Protein AF-A0A7V2U9A8-F1 (afdb_monomer_lite)

Foldseek 3Di:
DDDDDDDDDDDDDDDDDDDDDDDDDDDDDDDDDDDDDDDDDDDDDDDDDDDDDDDDDDDDDDDDDDDDDPDDDDDDDPDDFLQQDWAAFLVRDIDRSLVQQQFAWEKEWEAALPDPLRLLSQLLLQVCVVCCLLHRYQGEYEHFADWDADPVQFTDHDQDDDCVVVSVSVVVSCVVSVHDHTYGYPSRCPNLCSQCVVVRVVDRDGSGWMFIGHRPDGDDHGDIQDLVVCPPPPRSSVSSNVVNCCSVCNPPPCVVDPPWFLWAFAQFDWFAFPVRDIDTLVVQAQEWEKEWEDELPDPQQLVLVVLVVVQCVCFNVVNDVDGHGYAYEYEYQYDDDVVRVVSCVVSVPPHGYGYCVVCPNVVRRVPPDDDGWMFIAANRRIGNDTQDDDDPPSSVLVVQLNCVSSVHDHDQQADPDAAGFQSSVCSPLVLLSLLVCLALQVQLLLLCVVVVNNVPQVSQCQFWFNPPDPNADDHCVNCVRGGGRHPCLFQNGPNDCVNPVDDGDPGDVVSVCSQCPCFQPVLDDCVVCVVSNPSPCSVVSSPDTSVRSVVSSCCSNVLPPPPQADQPFAADFQVLVCQFFVQLSVLQCPDVQLCLQVCLVPDDQQPVPDDPVRHPDNLVVDLVNCQQFWAQECGHLENNVDPDDDDDSDSSTGGRHPCLQWNGCRQCSVPVPPRPSTRDPPSHDCSNRRVSSVCSQCDCVRPVPDDPVVVVVSSDTDTDRTDDD

Structure (mmCIF, N/CA/C/O backbone):
data_AF-A0A7V2U9A8-F1
#
_entry.id   AF-A0A7V2U9A8-F1
#
loop_
_atom_site.group_PDB
_atom_site.id
_atom_site.type_symbol
_atom_site.label_atom_id
_atom_site.label_alt_id
_atom_site.label_comp_id
_atom_site.label_asym_id
_atom_site.label_entity_id
_atom_site.label_seq_id
_atom_site.pdbx_PDB_ins_code
_atom_site.Cartn_x
_atom_site.Cartn_y
_atom_site.Cartn_z
_atom_site.occupancy
_atom_site.B_iso_or_equiv
_atom_site.auth_seq_id
_atom_site.auth_comp_id
_atom_site.auth_asym_id
_atom_site.auth_atom_id
_atom_site.pdbx_PDB_model_num
ATOM 1 N N . MET A 1 1 ? -27.361 50.784 39.275 1.00 30.83 1 MET A N 1
ATOM 2 C CA . MET A 1 1 ? -26.908 51.867 38.375 1.00 30.83 1 MET A CA 1
ATOM 3 C C . MET A 1 1 ? -26.082 51.227 37.264 1.00 30.83 1 MET A C 1
ATOM 5 O O . MET A 1 1 ? -25.219 50.441 37.615 1.00 30.83 1 MET A O 1
ATOM 9 N N . SER A 1 2 ? -26.316 51.438 35.965 1.00 30.62 2 SER A N 1
ATOM 10 C CA . SER A 1 2 ? -27.433 52.135 35.296 1.00 30.62 2 SER A CA 1
ATOM 11 C C . SER A 1 2 ? -27.554 51.707 33.820 1.00 30.62 2 SER A C 1
ATOM 13 O O . SER A 1 2 ? -26.528 51.529 33.182 1.00 30.62 2 SER A O 1
ATOM 15 N N . ALA A 1 3 ? -28.794 51.696 33.298 1.00 33.56 3 ALA A N 1
ATOM 16 C CA . ALA A 1 3 ? -29.184 51.864 31.878 1.00 33.56 3 ALA A CA 1
ATOM 17 C C . ALA A 1 3 ? -28.788 50.794 30.823 1.00 33.56 3 ALA A C 1
ATOM 19 O O . ALA A 1 3 ? -27.709 50.227 30.887 1.00 33.56 3 ALA A O 1
ATOM 20 N N . LEU A 1 4 ? -29.596 50.488 29.789 1.00 31.33 4 LEU A N 1
ATOM 21 C CA . LEU A 1 4 ? -31.032 50.726 29.475 1.00 31.33 4 LEU A CA 1
ATOM 22 C C . LEU A 1 4 ? -31.478 49.582 28.499 1.00 31.33 4 LEU A C 1
ATOM 24 O O . LEU A 1 4 ? -30.650 49.105 27.734 1.00 31.33 4 LEU A O 1
ATOM 28 N N . ARG A 1 5 ? -32.656 48.938 28.635 1.00 37.31 5 ARG A N 1
ATOM 29 C CA . ARG A 1 5 ? -33.920 49.109 27.844 1.00 37.31 5 ARG A CA 1
ATOM 30 C C . ARG A 1 5 ? -33.775 49.230 26.302 1.00 37.31 5 ARG A C 1
ATOM 32 O O . ARG A 1 5 ? -32.920 49.982 25.864 1.00 37.31 5 ARG A O 1
ATOM 39 N N . LEU A 1 6 ? -34.642 48.663 25.440 1.00 31.56 6 LEU A N 1
ATOM 40 C CA . LEU A 1 6 ? -35.794 47.735 25.592 1.00 31.56 6 LEU A CA 1
ATOM 41 C C . LEU A 1 6 ? -36.208 47.109 24.221 1.00 31.56 6 LEU A C 1
ATOM 43 O O . LEU A 1 6 ? -35.828 47.615 23.172 1.00 31.56 6 LEU A O 1
ATOM 47 N N . LEU A 1 7 ? -37.025 46.045 24.264 1.00 31.70 7 LEU A N 1
ATOM 48 C CA . LEU A 1 7 ? -37.856 45.454 23.178 1.00 31.70 7 LEU A CA 1
ATOM 49 C C . LEU A 1 7 ? -39.190 46.253 22.995 1.00 31.70 7 LEU A C 1
ATOM 51 O O . LEU A 1 7 ? -39.361 47.201 23.767 1.00 31.70 7 LEU A O 1
ATOM 55 N N . PRO A 1 8 ? -40.179 45.908 22.113 1.00 57.50 8 PRO A N 1
ATOM 56 C CA . PRO A 1 8 ? -40.396 44.719 21.248 1.00 57.50 8 PRO A CA 1
ATOM 57 C C . PRO A 1 8 ? -40.664 45.128 19.748 1.00 57.50 8 PRO A C 1
ATOM 59 O O . PRO A 1 8 ? -39.944 46.009 19.303 1.00 57.50 8 PRO A O 1
ATOM 62 N N . HIS A 1 9 ? -41.558 44.613 18.863 1.00 32.34 9 HIS A N 1
ATOM 63 C CA . HIS A 1 9 ? -42.641 43.591 18.865 1.00 32.34 9 HIS A CA 1
ATOM 64 C C . HIS A 1 9 ? -43.141 43.230 17.424 1.00 32.34 9 HIS A C 1
ATOM 66 O O . HIS A 1 9 ? -43.008 44.067 16.545 1.00 32.34 9 HIS A O 1
ATOM 72 N N . VAL A 1 10 ? -43.799 42.056 17.253 1.00 29.88 10 VAL A N 1
ATOM 73 C CA . VAL A 1 10 ? -45.021 41.743 16.424 1.00 29.88 10 VAL A CA 1
ATOM 74 C C . VAL A 1 10 ? -45.092 42.049 14.894 1.00 29.88 10 VAL A C 1
ATOM 76 O O . VAL A 1 10 ? -44.637 43.092 14.457 1.00 29.88 10 VAL A O 1
ATOM 79 N N . LEU A 1 11 ? -45.780 41.280 14.014 1.00 29.36 11 LEU A N 1
ATOM 80 C CA . LEU A 1 11 ? -46.124 39.833 13.923 1.00 29.36 11 LEU A CA 1
ATOM 81 C C . LEU A 1 11 ? -46.803 39.494 12.551 1.00 29.36 11 LEU A C 1
ATOM 83 O O . LEU A 1 11 ? -47.649 40.253 12.100 1.00 29.36 11 LEU A O 1
ATOM 87 N N . LEU A 1 12 ? -46.554 38.280 12.027 1.00 29.03 12 LEU A N 1
ATOM 88 C CA . LEU A 1 12 ? -47.441 37.409 11.203 1.00 29.03 12 LEU A CA 1
ATOM 89 C C . LEU A 1 12 ? -47.826 37.697 9.719 1.00 29.03 12 LEU A C 1
ATOM 91 O O . LEU A 1 12 ? -48.112 38.814 9.314 1.00 29.03 12 LEU A O 1
ATOM 95 N N . ALA A 1 13 ? -48.023 36.561 9.017 1.00 27.95 13 ALA A N 1
ATOM 96 C CA . ALA A 1 13 ? -48.903 36.277 7.861 1.00 27.95 13 ALA A CA 1
ATOM 97 C C . ALA A 1 13 ? -48.526 36.779 6.441 1.00 27.95 13 ALA A C 1
ATOM 99 O O . ALA A 1 13 ? -47.873 37.801 6.294 1.00 27.95 13 ALA A O 1
ATOM 100 N N . ALA A 1 14 ? -48.959 36.138 5.336 1.00 30.77 14 ALA A N 1
ATOM 101 C CA . ALA A 1 14 ? -49.272 34.718 5.035 1.00 30.77 14 ALA A CA 1
ATOM 102 C C . ALA A 1 14 ? -49.543 34.545 3.510 1.00 30.77 14 ALA A C 1
ATOM 104 O O . ALA A 1 14 ? -49.864 35.527 2.850 1.00 30.77 14 ALA A O 1
ATOM 105 N N . LEU A 1 15 ? -49.551 33.289 3.016 1.00 28.83 15 LEU A N 1
ATOM 106 C CA . LEU A 1 15 ? -50.045 32.835 1.687 1.00 28.83 15 LEU A CA 1
ATOM 107 C C . LEU A 1 15 ? -49.222 33.276 0.441 1.00 28.83 15 LEU A C 1
ATOM 109 O O . LEU A 1 15 ? -48.509 34.267 0.494 1.00 28.83 15 LEU A O 1
ATOM 113 N N . MET A 1 16 ? -49.355 32.670 -0.753 1.00 29.12 16 MET A N 1
ATOM 114 C CA . MET A 1 16 ? -49.329 31.254 -1.216 1.00 29.12 16 MET A CA 1
ATOM 115 C C . MET A 1 16 ? -49.704 31.197 -2.725 1.00 29.12 16 MET A C 1
ATOM 117 O O . MET A 1 16 ? -50.380 32.101 -3.202 1.00 29.12 16 MET A O 1
ATOM 121 N N . LEU A 1 17 ? -49.380 30.083 -3.412 1.00 30.73 17 LEU A N 1
ATOM 122 C CA . LEU A 1 17 ? -49.819 29.679 -4.779 1.00 30.73 17 LEU A CA 1
ATOM 123 C C . LEU A 1 17 ? -49.237 30.452 -5.995 1.00 30.73 17 LEU A C 1
ATOM 125 O O . LEU A 1 17 ? -49.029 31.656 -5.942 1.00 30.73 17 LEU A O 1
ATOM 129 N N . GLY A 1 18 ? -49.046 29.745 -7.128 1.00 27.20 18 GLY A N 1
ATOM 130 C CA . GLY A 1 18 ? -48.826 30.358 -8.459 1.00 27.20 18 GLY A CA 1
ATOM 131 C C . GLY A 1 18 ? -47.750 29.726 -9.368 1.00 27.20 18 GLY A C 1
ATOM 132 O O . GLY A 1 18 ? -46.676 30.290 -9.533 1.00 27.20 18 GLY A O 1
ATOM 133 N N . CYS A 1 19 ? -48.043 28.586 -10.005 1.00 25.83 19 CYS A N 1
ATOM 134 C CA . CYS A 1 19 ? -47.324 28.079 -11.202 1.00 25.83 19 CYS A CA 1
ATOM 135 C C . CYS A 1 19 ? -48.020 28.599 -12.499 1.00 25.83 19 CYS A C 1
ATOM 137 O O . CYS A 1 19 ? -49.084 29.202 -12.336 1.00 25.83 19 CYS A O 1
ATOM 139 N N . PRO A 1 20 ? -47.541 28.370 -13.757 1.00 47.22 20 PRO A N 1
ATOM 140 C CA . PRO A 1 20 ? -46.611 27.325 -14.228 1.00 47.22 20 PRO A CA 1
ATOM 141 C C . PRO A 1 20 ? -45.523 27.767 -15.256 1.00 47.22 20 PRO A C 1
ATOM 143 O O . PRO A 1 20 ? -45.295 28.946 -15.505 1.00 47.22 20 PRO A O 1
ATOM 146 N N . ALA A 1 21 ? -44.835 26.775 -15.841 1.00 31.56 21 ALA A N 1
ATOM 147 C CA . ALA A 1 21 ? -43.755 26.879 -16.837 1.00 31.56 21 ALA A CA 1
ATOM 148 C C . ALA A 1 21 ? -44.213 27.164 -18.293 1.00 31.56 21 ALA A C 1
ATOM 150 O O . ALA A 1 21 ? -45.397 27.054 -18.601 1.00 31.56 21 ALA A O 1
ATOM 151 N N . GLY A 1 22 ? -43.264 27.413 -19.220 1.00 29.28 22 GLY A N 1
ATOM 152 C CA . GLY A 1 22 ? -43.570 27.481 -20.663 1.00 29.28 22 GLY A CA 1
ATOM 153 C C . GLY A 1 22 ? -42.407 27.712 -21.653 1.00 29.28 22 GLY A C 1
ATOM 154 O O . GLY A 1 22 ? -42.192 28.840 -22.069 1.00 29.28 22 GLY A O 1
ATOM 155 N N . ALA A 1 23 ? -41.778 26.621 -22.118 1.00 29.89 23 ALA A N 1
ATOM 156 C CA . ALA A 1 23 ? -41.119 26.448 -23.436 1.00 29.89 23 ALA A CA 1
ATOM 157 C C . ALA A 1 23 ? -39.938 27.359 -23.897 1.00 29.89 23 ALA A C 1
ATOM 159 O O . ALA A 1 23 ? -39.586 28.376 -23.312 1.00 29.89 23 ALA A O 1
ATOM 160 N N . ALA A 1 24 ? -39.295 26.917 -24.986 1.00 30.02 24 ALA A N 1
ATOM 161 C CA . ALA A 1 24 ? -38.192 27.541 -25.738 1.00 30.02 24 ALA A CA 1
ATOM 162 C C . ALA A 1 24 ? -38.366 27.166 -27.242 1.00 30.02 24 ALA A C 1
ATOM 164 O O . ALA A 1 24 ? -39.427 26.652 -27.593 1.00 30.02 24 ALA A O 1
ATOM 165 N N . PRO A 1 25 ? -37.336 27.218 -28.112 1.00 52.75 25 PRO A N 1
ATOM 166 C CA . PRO A 1 25 ? -36.568 28.368 -28.612 1.00 52.75 25 PRO A CA 1
ATOM 167 C C . PRO A 1 25 ? -36.820 28.635 -30.124 1.00 52.75 25 PRO A C 1
ATOM 169 O O . PRO A 1 25 ? -37.349 27.780 -30.828 1.00 52.75 25 PRO A O 1
ATOM 172 N N . VAL A 1 26 ? -36.355 29.774 -30.666 1.00 32.28 26 VAL A N 1
ATOM 173 C CA . VAL A 1 26 ? -36.362 30.075 -32.124 1.00 32.28 26 VAL A CA 1
ATOM 174 C C . VAL A 1 26 ? -35.004 30.654 -32.577 1.00 32.28 26 VAL A C 1
ATOM 176 O O . VAL A 1 26 ? -34.223 31.142 -31.760 1.00 32.28 26 VAL A O 1
ATOM 179 N N . THR A 1 27 ? -34.676 30.527 -33.867 1.00 32.66 27 THR A N 1
ATOM 180 C CA . THR A 1 27 ? -33.316 30.623 -34.433 1.00 32.66 27 THR A CA 1
ATOM 181 C C . THR A 1 27 ? -32.977 31.923 -35.190 1.00 32.66 27 THR A C 1
ATOM 183 O O . THR A 1 27 ? -33.850 32.624 -35.689 1.00 32.66 27 THR A O 1
ATOM 186 N N . LYS A 1 28 ? -31.660 32.160 -35.351 1.00 36.78 28 LYS A N 1
ATOM 187 C CA . LYS A 1 28 ? -30.960 32.959 -36.399 1.00 36.78 28 LYS A CA 1
ATOM 188 C C . LYS A 1 28 ? -31.623 32.861 -37.802 1.00 36.78 28 LYS A C 1
ATOM 190 O O . LYS A 1 28 ? -32.208 31.805 -38.054 1.00 36.78 28 LYS A O 1
ATOM 195 N N . PRO A 1 29 ? -31.461 33.829 -38.754 1.00 39.94 29 PRO A N 1
ATOM 196 C CA . PRO A 1 29 ? -30.142 34.238 -39.293 1.00 39.94 29 PRO A CA 1
ATOM 197 C C . PRO A 1 29 ? -29.992 35.762 -39.674 1.00 39.94 29 PRO A C 1
ATOM 199 O O . PRO A 1 29 ? -30.220 36.549 -38.759 1.00 39.94 29 PRO A O 1
ATOM 202 N N . PRO A 1 30 ? -29.415 36.244 -40.816 1.00 44.53 30 PRO A N 1
ATOM 203 C CA . PRO A 1 30 ? -28.181 37.052 -40.719 1.00 44.53 30 PRO A CA 1
ATOM 204 C C . PRO A 1 30 ? -28.064 38.350 -41.573 1.00 44.53 30 PRO A C 1
ATOM 206 O O . PRO A 1 30 ? -28.646 38.473 -42.640 1.00 44.53 30 PRO A O 1
ATOM 209 N N . GLY A 1 31 ? -27.122 39.220 -41.180 1.00 31.81 31 GLY A N 1
ATOM 210 C CA . GLY A 1 31 ? -26.140 39.854 -42.085 1.00 31.81 31 GLY A CA 1
ATOM 211 C C . GLY A 1 31 ? -26.551 41.023 -43.002 1.00 31.81 31 GLY A C 1
ATOM 212 O O . GLY A 1 31 ? -27.414 40.898 -43.858 1.00 31.81 31 GLY A O 1
ATOM 213 N N . THR A 1 32 ? -25.810 42.134 -42.905 1.00 30.44 32 THR A N 1
ATOM 214 C CA . THR A 1 32 ? -25.227 42.957 -44.002 1.00 30.44 32 THR A CA 1
ATOM 215 C C . THR A 1 32 ? -24.511 44.168 -43.382 1.00 30.44 32 THR A C 1
ATOM 217 O O . THR A 1 32 ? -24.691 44.449 -42.199 1.00 30.44 32 THR A O 1
ATOM 220 N N . GLY A 1 33 ? -23.658 44.865 -44.138 1.00 33.84 33 GLY A N 1
ATOM 221 C CA . GLY A 1 33 ? -22.931 46.043 -43.651 1.00 33.84 33 GLY A CA 1
ATOM 222 C C . GLY A 1 33 ? -22.559 47.003 -44.780 1.00 33.84 33 GLY A C 1
ATOM 223 O O . GLY A 1 33 ? -22.445 46.571 -45.923 1.00 33.84 33 GLY A O 1
ATOM 224 N N . ILE A 1 34 ? -22.375 48.286 -44.446 1.00 31.14 34 ILE A N 1
ATOM 225 C CA . ILE A 1 34 ? -21.996 49.397 -45.341 1.00 31.14 34 ILE A CA 1
ATOM 226 C C . ILE A 1 34 ? -21.154 50.422 -44.543 1.00 31.14 34 ILE A C 1
ATOM 228 O O . ILE A 1 34 ? -21.382 50.624 -43.352 1.00 31.14 34 ILE A O 1
ATOM 232 N N . LEU A 1 35 ? -20.170 51.042 -45.207 1.00 35.75 35 LEU A N 1
ATOM 233 C CA . LEU A 1 35 ? -19.303 52.147 -44.737 1.00 35.75 35 LEU A CA 1
ATOM 234 C C . LEU A 1 35 ? -19.976 53.514 -45.006 1.00 35.75 35 LEU A C 1
ATOM 236 O O . LEU A 1 35 ? -20.759 53.575 -45.957 1.00 35.75 35 LEU A O 1
ATOM 240 N N . PRO A 1 36 ? -19.703 54.611 -44.251 1.00 39.09 36 PRO A N 1
ATOM 241 C CA . PRO A 1 36 ? -18.451 55.403 -44.387 1.00 39.09 36 PRO A CA 1
ATOM 242 C C . PRO A 1 36 ? -18.086 56.204 -43.089 1.00 39.09 36 PRO A C 1
ATOM 244 O O . PRO A 1 36 ? -18.622 55.862 -42.035 1.00 39.09 36 PRO A O 1
ATOM 247 N N . PRO A 1 37 ? -17.272 57.296 -43.088 1.00 38.69 37 PRO A N 1
ATOM 248 C CA . PRO A 1 37 ? -16.241 57.780 -44.027 1.00 38.69 37 PRO A CA 1
ATOM 249 C C . PRO A 1 37 ? -14.831 57.937 -43.383 1.00 38.69 37 PRO A C 1
ATOM 251 O O . PRO A 1 37 ? -14.650 57.784 -42.178 1.00 38.69 37 PRO A O 1
ATOM 254 N N . THR A 1 38 ? -13.825 58.327 -44.177 1.00 44.91 38 THR A N 1
ATOM 255 C CA . THR A 1 38 ? -12.478 58.736 -43.709 1.00 44.91 38 THR A CA 1
ATOM 256 C C . THR A 1 38 ? -12.346 60.255 -43.488 1.00 44.91 38 THR A C 1
ATOM 258 O O . THR A 1 38 ? -12.752 61.009 -44.375 1.00 44.91 38 THR A O 1
ATOM 261 N N . PRO A 1 39 ? -11.705 60.730 -42.399 1.00 37.94 39 PRO A N 1
ATOM 262 C CA . PRO A 1 39 ? -11.306 62.133 -42.222 1.00 37.94 39 PRO A CA 1
ATOM 263 C C . PRO A 1 39 ? -9.894 62.438 -42.774 1.00 37.94 39 PRO A C 1
ATOM 265 O O . PRO A 1 39 ? -9.077 61.537 -42.958 1.00 37.94 39 PRO A O 1
ATOM 268 N N . GLN A 1 40 ? -9.599 63.724 -43.004 1.00 37.75 40 GLN A N 1
ATOM 269 C CA . GLN A 1 40 ? -8.283 64.243 -43.427 1.00 37.75 40 GLN A CA 1
ATOM 270 C C . GLN A 1 40 ? -7.454 64.821 -42.245 1.00 37.75 40 GLN A C 1
ATOM 272 O O . GLN A 1 40 ? -7.996 64.964 -41.147 1.00 37.75 40 GLN A O 1
ATOM 277 N N . PRO A 1 41 ? -6.136 65.087 -42.414 1.00 45.78 41 PRO A N 1
ATOM 278 C CA . PRO A 1 41 ? -5.194 65.214 -41.293 1.00 45.78 41 PRO A CA 1
ATOM 279 C C . PRO A 1 41 ? -5.115 66.607 -40.641 1.00 45.78 41 PRO A C 1
ATOM 281 O O . PRO A 1 41 ? -5.467 67.622 -41.238 1.00 45.78 41 PRO A O 1
ATOM 284 N N . GLN A 1 42 ? -4.552 66.650 -39.427 1.00 36.72 42 GLN A N 1
ATOM 285 C CA . GLN A 1 42 ? -4.173 67.868 -38.696 1.00 36.72 42 GLN A CA 1
ATOM 286 C C . GLN A 1 42 ? -2.742 67.762 -38.112 1.00 36.72 42 GLN A C 1
ATOM 288 O O . GLN A 1 42 ? -2.227 66.649 -37.977 1.00 36.72 42 GLN A O 1
ATOM 293 N N . PRO A 1 43 ? -2.066 68.898 -37.826 1.00 41.97 43 PRO A N 1
ATOM 294 C CA . PRO A 1 43 ? -0.636 68.937 -37.491 1.00 41.97 43 PRO A CA 1
ATOM 295 C C . PRO A 1 43 ? -0.295 68.442 -36.067 1.00 41.97 43 PRO A C 1
ATOM 297 O O . PRO A 1 43 ? -1.162 68.408 -35.193 1.00 41.97 43 PRO A O 1
ATOM 300 N N . PRO A 1 44 ? 0.978 68.075 -35.804 1.00 41.28 44 PRO A N 1
ATOM 301 C CA . PRO A 1 44 ? 1.396 67.487 -34.532 1.00 41.28 44 PRO A CA 1
ATOM 302 C C . PRO A 1 44 ? 1.467 68.503 -33.381 1.00 41.28 44 PRO A C 1
ATOM 304 O O . PRO A 1 44 ? 2.082 69.563 -33.497 1.00 41.28 44 PRO A O 1
ATOM 307 N N . ILE A 1 45 ? 0.913 68.120 -32.228 1.00 46.31 45 ILE A N 1
ATOM 308 C CA . ILE A 1 45 ? 1.037 68.830 -30.946 1.00 46.31 45 ILE A CA 1
ATOM 309 C C . ILE A 1 45 ? 2.175 68.175 -30.132 1.00 46.31 45 ILE A C 1
ATOM 311 O O . ILE A 1 45 ? 2.220 66.943 -30.055 1.00 46.31 45 ILE A O 1
ATOM 315 N N . PRO A 1 46 ? 3.107 68.941 -29.529 1.00 40.41 46 PRO A N 1
ATOM 316 C CA . PRO A 1 46 ? 4.263 68.377 -28.831 1.00 40.41 46 PRO A CA 1
ATOM 317 C C . PRO A 1 46 ? 3.880 67.681 -27.515 1.00 40.41 46 PRO A C 1
ATOM 319 O O . PRO A 1 46 ? 3.171 68.244 -26.683 1.00 40.41 46 PRO A O 1
ATOM 322 N N . GLN A 1 47 ? 4.407 66.473 -27.300 1.00 50.97 47 GLN A N 1
ATOM 323 C CA . GLN A 1 47 ? 4.268 65.728 -26.042 1.00 50.97 47 GLN A CA 1
ATOM 324 C C . GLN A 1 47 ? 5.438 66.012 -25.074 1.00 50.97 47 GLN A C 1
ATOM 326 O O . GLN A 1 47 ? 6.549 66.311 -25.524 1.00 50.97 47 GLN A O 1
ATOM 331 N N . PRO A 1 48 ? 5.224 65.919 -23.744 1.00 44.88 48 PRO A N 1
ATOM 332 C CA . PRO A 1 48 ? 6.282 66.105 -22.749 1.00 44.88 48 PRO A CA 1
ATOM 333 C C . PRO A 1 48 ? 7.347 64.996 -22.811 1.00 44.88 48 PRO A C 1
ATOM 335 O O . PRO A 1 48 ? 7.070 63.859 -23.189 1.00 44.88 48 PRO A O 1
ATOM 338 N N . LYS A 1 49 ? 8.585 65.329 -22.421 1.00 49.03 49 LYS A N 1
ATOM 339 C CA . LYS A 1 49 ? 9.740 64.420 -22.512 1.00 49.03 49 LYS A CA 1
ATOM 340 C C . LYS A 1 49 ? 9.610 63.199 -21.579 1.00 49.03 49 LYS A C 1
ATOM 342 O O . LYS A 1 49 ? 9.311 63.393 -20.399 1.00 49.03 49 LYS A O 1
ATOM 347 N N . PRO A 1 50 ? 9.947 61.979 -22.039 1.00 52.97 50 PRO A N 1
ATOM 348 C CA . PRO A 1 50 ? 10.210 60.851 -21.147 1.00 52.97 50 PRO A CA 1
ATOM 349 C C . PRO A 1 50 ? 11.540 61.042 -20.381 1.00 52.97 50 PRO A C 1
ATOM 351 O O . PRO A 1 50 ? 12.413 61.787 -20.842 1.00 52.97 50 PRO A O 1
ATOM 354 N N . PRO A 1 51 ? 11.724 60.374 -19.226 1.00 49.62 51 PRO A N 1
ATOM 355 C CA . PRO A 1 51 ? 12.986 60.387 -18.485 1.00 49.62 51 PRO A CA 1
ATOM 356 C C . PRO A 1 51 ? 14.119 59.659 -19.233 1.00 49.62 51 PRO A C 1
ATOM 358 O O . PRO A 1 51 ? 13.884 58.834 -20.115 1.00 49.62 51 PRO A O 1
ATOM 361 N N . LEU A 1 52 ? 15.363 59.980 -18.866 1.00 49.84 52 LEU A N 1
ATOM 362 C CA . LEU A 1 52 ? 16.581 59.450 -19.491 1.00 49.84 52 LEU A CA 1
ATOM 363 C C . LEU A 1 52 ? 16.756 57.931 -19.271 1.00 49.84 52 LEU A C 1
ATOM 365 O O . LEU A 1 52 ? 16.433 57.436 -18.189 1.00 49.84 52 LEU A O 1
ATOM 369 N N . PRO A 1 53 ? 17.325 57.196 -20.246 1.00 42.91 53 PRO A N 1
ATOM 370 C CA . PRO A 1 53 ? 17.630 55.779 -20.087 1.00 42.91 53 PRO A CA 1
ATOM 371 C C . PRO A 1 53 ? 18.829 55.564 -19.154 1.00 42.91 53 PRO A C 1
ATOM 373 O O . PRO A 1 53 ? 19.887 56.171 -19.325 1.00 42.91 53 PRO A O 1
ATOM 376 N N . THR A 1 54 ? 18.697 54.639 -18.205 1.00 47.59 54 THR A N 1
ATOM 377 C CA . THR A 1 54 ? 19.839 54.058 -17.488 1.00 47.59 54 THR A CA 1
ATOM 378 C C . THR A 1 54 ? 20.688 53.204 -18.443 1.00 47.59 54 THR A C 1
ATOM 380 O O . THR A 1 54 ? 20.132 52.523 -19.309 1.00 47.59 54 THR A O 1
ATOM 383 N N . PRO A 1 55 ? 22.029 53.212 -18.318 1.00 44.09 55 PRO A N 1
ATOM 384 C CA . PRO A 1 55 ? 22.899 52.459 -19.216 1.00 44.09 55 PRO A CA 1
ATOM 385 C C . PRO A 1 55 ? 22.718 50.947 -19.033 1.00 44.09 55 PRO A C 1
ATOM 387 O O . PRO A 1 55 ? 22.720 50.438 -17.912 1.00 44.09 55 PRO A O 1
ATOM 390 N N . GLN A 1 56 ? 22.601 50.220 -20.146 1.00 45.03 56 GLN A N 1
ATOM 391 C CA . GLN A 1 56 ? 22.619 48.758 -20.135 1.00 45.03 56 GLN A CA 1
ATOM 392 C C . GLN A 1 56 ? 24.038 48.249 -19.817 1.00 45.03 56 GLN A C 1
ATOM 394 O O . GLN A 1 56 ? 25.002 48.767 -20.389 1.00 45.03 56 GLN A O 1
ATOM 399 N N . PRO A 1 57 ? 24.201 47.222 -18.961 1.00 39.34 57 PRO A N 1
ATOM 400 C CA . PRO A 1 57 ? 25.478 46.532 -18.831 1.00 39.34 57 PRO A CA 1
ATOM 401 C C . PRO A 1 57 ? 25.807 45.792 -20.136 1.00 39.34 57 PRO A C 1
ATOM 403 O O . PRO A 1 57 ? 24.937 45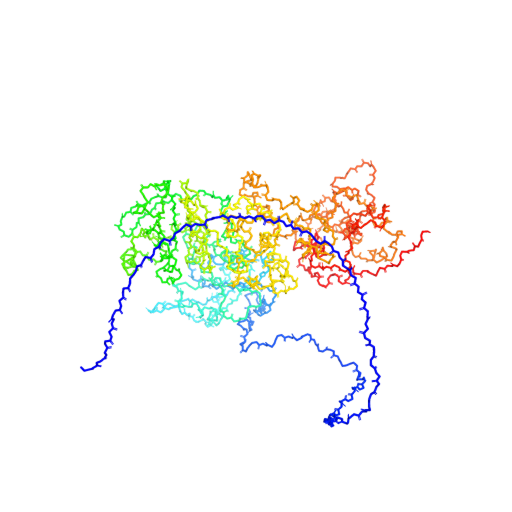.170 -20.746 1.00 39.34 57 PRO A O 1
ATOM 406 N N . GLN A 1 58 ? 27.069 45.856 -20.564 1.00 40.22 58 GLN A N 1
ATOM 407 C CA . GLN A 1 58 ? 27.541 45.143 -21.754 1.00 40.22 58 GLN A CA 1
ATOM 408 C C . GLN A 1 58 ? 27.433 43.616 -21.579 1.00 40.22 58 GLN A C 1
ATOM 410 O O . GLN A 1 58 ? 27.597 43.119 -20.459 1.00 40.22 58 GLN A O 1
ATOM 415 N N . PRO A 1 59 ? 27.226 42.846 -22.666 1.00 39.00 59 PRO A N 1
ATOM 416 C CA . PRO A 1 59 ? 27.371 41.397 -22.611 1.00 39.00 59 PRO A CA 1
ATOM 417 C C . PRO A 1 59 ? 28.829 41.037 -22.265 1.00 39.00 59 PRO A C 1
ATOM 419 O O . PRO A 1 59 ? 29.748 41.574 -22.891 1.00 39.00 59 PRO A O 1
ATOM 422 N N . PRO A 1 60 ? 29.079 40.143 -21.292 1.00 38.28 60 PRO A N 1
ATOM 423 C CA . PRO A 1 60 ? 30.434 39.709 -20.980 1.00 38.28 60 PRO A CA 1
ATOM 424 C C . PRO A 1 60 ? 31.038 38.938 -22.160 1.00 38.28 60 PRO A C 1
ATOM 426 O O . PRO A 1 60 ? 30.370 38.120 -22.796 1.00 38.28 60 PRO A O 1
ATOM 429 N N . GLN A 1 61 ? 32.322 39.178 -22.433 1.00 36.94 61 GLN A N 1
ATOM 430 C CA . GLN A 1 61 ? 33.091 38.369 -23.381 1.00 36.94 61 GLN A CA 1
ATOM 431 C C . GLN A 1 61 ? 33.161 36.900 -22.918 1.00 36.94 61 GLN A C 1
ATOM 433 O O . GLN A 1 61 ? 33.103 36.643 -21.712 1.00 36.94 61 GLN A O 1
ATOM 438 N N . PRO A 1 62 ? 33.298 35.930 -23.844 1.00 34.84 62 PRO A N 1
ATOM 439 C CA . PRO A 1 62 ? 33.348 34.515 -23.494 1.00 34.84 62 PRO A CA 1
ATOM 440 C C . PRO A 1 62 ? 34.591 34.201 -22.654 1.00 34.84 62 PRO A C 1
ATOM 442 O O . PRO A 1 62 ? 35.710 34.132 -23.161 1.00 34.84 62 PRO A O 1
ATOM 445 N N . THR A 1 63 ? 34.388 33.975 -21.359 1.00 36.66 63 THR A N 1
ATOM 446 C CA . THR A 1 63 ? 35.392 33.354 -20.497 1.00 36.66 63 THR A CA 1
ATOM 447 C C . THR A 1 63 ? 35.625 31.897 -20.919 1.00 36.66 63 THR A C 1
ATOM 449 O O . THR A 1 63 ? 34.683 31.224 -21.349 1.00 36.66 63 THR A O 1
ATOM 452 N N . PRO A 1 64 ? 36.863 31.375 -20.798 1.00 35.88 64 PRO A N 1
ATOM 453 C CA . PRO A 1 64 ? 37.133 29.959 -21.035 1.00 35.88 64 PRO A CA 1
ATOM 454 C C . PRO A 1 64 ? 36.302 29.087 -20.077 1.00 35.88 64 PRO A C 1
ATOM 456 O O . PRO A 1 64 ? 35.942 29.557 -18.991 1.00 35.88 64 PRO A O 1
ATOM 459 N N . PRO A 1 65 ? 35.982 27.833 -20.453 1.00 32.34 65 PRO A N 1
ATOM 460 C CA . PRO A 1 65 ? 35.046 26.993 -19.714 1.00 32.34 65 PRO A CA 1
ATOM 461 C C . PRO A 1 65 ? 35.534 26.748 -18.286 1.00 32.34 65 PRO A C 1
ATOM 463 O O . PRO A 1 65 ? 36.432 25.946 -18.036 1.00 32.34 65 PRO A O 1
ATOM 466 N N . ARG A 1 66 ? 34.915 27.450 -17.336 1.00 34.25 66 ARG A N 1
ATOM 467 C CA . ARG A 1 66 ? 35.098 27.206 -15.909 1.00 34.25 66 ARG A CA 1
ATOM 468 C C . ARG A 1 66 ? 34.335 25.934 -15.567 1.00 34.25 66 ARG A C 1
ATOM 470 O O . ARG A 1 66 ? 33.141 25.853 -15.851 1.00 34.25 66 ARG A O 1
ATOM 477 N N . GLU A 1 67 ? 35.031 24.956 -14.999 1.00 35.34 67 GLU A N 1
ATOM 478 C CA . GLU A 1 67 ? 34.469 23.645 -14.672 1.00 35.34 67 GLU A CA 1
ATOM 479 C C . GLU A 1 67 ? 33.160 23.794 -13.889 1.00 35.34 67 GLU A C 1
ATOM 481 O O . GLU A 1 67 ? 33.082 24.547 -12.913 1.00 35.34 67 GLU A O 1
ATOM 486 N N . THR A 1 68 ? 32.112 23.092 -14.326 1.00 34.97 68 THR A N 1
ATOM 487 C CA . THR A 1 68 ? 30.860 23.036 -13.572 1.00 34.97 68 THR A CA 1
ATOM 488 C C . THR A 1 68 ? 31.141 22.375 -12.226 1.00 34.97 68 THR A C 1
ATOM 490 O O . THR A 1 68 ? 31.568 21.216 -12.229 1.00 34.97 68 THR A O 1
ATOM 493 N N . PRO A 1 69 ? 30.888 23.042 -11.083 1.00 37.97 69 PRO A N 1
ATOM 494 C CA . PRO A 1 69 ? 30.954 22.358 -9.802 1.00 37.97 69 PRO A CA 1
ATOM 495 C C . PRO A 1 69 ? 29.946 21.195 -9.798 1.00 37.97 69 PRO A C 1
ATOM 497 O O . PRO A 1 69 ? 28.920 21.279 -10.488 1.00 37.97 69 PRO A O 1
ATOM 500 N N . PRO A 1 70 ? 30.209 20.116 -9.038 1.00 32.78 70 PRO A N 1
ATOM 501 C CA . PRO A 1 70 ? 29.265 19.013 -8.899 1.00 32.78 70 PRO A CA 1
ATOM 502 C C . PRO A 1 70 ? 27.886 19.513 -8.426 1.00 32.78 70 PRO A C 1
ATOM 504 O O . PRO A 1 70 ? 27.787 20.600 -7.841 1.00 32.78 70 PRO A O 1
ATOM 507 N N . PRO A 1 71 ? 26.803 18.752 -8.688 1.00 33.44 71 PRO A N 1
ATOM 508 C CA . PRO A 1 71 ? 25.458 19.138 -8.269 1.00 33.44 71 PRO A CA 1
ATOM 509 C C . PRO A 1 71 ? 25.439 19.472 -6.777 1.00 33.44 71 PRO A C 1
ATOM 511 O O . PRO A 1 71 ? 26.063 18.770 -5.985 1.00 33.44 71 PRO A O 1
ATOM 514 N N . ARG A 1 72 ? 24.724 20.544 -6.404 1.00 31.39 72 ARG A N 1
ATOM 515 C CA . ARG A 1 72 ? 24.630 20.995 -5.009 1.00 31.39 72 ARG A CA 1
ATOM 516 C C . ARG A 1 72 ? 24.198 19.842 -4.108 1.00 31.39 72 ARG A C 1
ATOM 518 O O . ARG A 1 72 ? 23.035 19.441 -4.132 1.00 31.39 72 ARG A O 1
ATOM 525 N N . GLU A 1 73 ? 25.125 19.384 -3.278 1.00 32.66 73 GLU A N 1
ATOM 526 C CA . GLU A 1 73 ? 24.801 18.646 -2.067 1.00 32.66 73 GLU A CA 1
ATOM 527 C C . GLU A 1 73 ? 23.846 19.495 -1.219 1.00 32.66 73 GLU A C 1
ATOM 529 O O . GLU A 1 73 ? 23.939 20.730 -1.186 1.00 32.66 73 GLU A O 1
ATOM 534 N N . THR A 1 74 ? 22.903 18.843 -0.543 1.00 33.03 74 THR A N 1
ATOM 535 C CA . THR A 1 74 ? 22.094 19.497 0.484 1.00 33.03 74 THR A CA 1
ATOM 536 C C . THR A 1 74 ? 23.034 20.062 1.551 1.00 33.03 74 THR A C 1
ATOM 538 O O . THR A 1 74 ? 23.843 19.303 2.089 1.00 33.03 74 THR A O 1
ATOM 541 N N . PRO A 1 75 ? 22.951 21.362 1.900 1.00 30.22 75 PRO A N 1
ATOM 542 C CA . PRO A 1 75 ? 23.662 21.872 3.063 1.00 30.22 75 PRO A CA 1
ATOM 543 C C . PRO A 1 75 ? 23.239 21.044 4.282 1.00 30.22 75 PRO A C 1
ATOM 545 O O . PRO A 1 75 ? 22.031 20.867 4.474 1.00 30.22 75 PRO A O 1
ATOM 548 N N . PRO A 1 76 ? 24.177 20.521 5.090 1.00 34.19 76 PRO A N 1
ATOM 549 C CA . PRO A 1 76 ? 23.812 19.693 6.225 1.00 34.19 76 PRO A CA 1
ATOM 550 C C . PRO A 1 76 ? 22.957 20.513 7.187 1.00 34.19 76 PRO A C 1
ATOM 552 O O . PRO A 1 76 ? 23.363 21.587 7.646 1.00 34.19 76 PRO A O 1
ATOM 555 N N . THR A 1 77 ? 21.773 19.994 7.513 1.00 36.72 77 THR A N 1
ATOM 556 C CA . THR A 1 77 ? 21.016 20.479 8.665 1.00 36.72 77 THR A CA 1
ATOM 557 C C . THR A 1 77 ? 21.924 20.390 9.901 1.00 36.72 77 THR A C 1
ATOM 559 O O . THR A 1 77 ? 22.702 19.450 10.053 1.00 36.72 77 THR A O 1
ATOM 562 N N . GLY A 1 78 ? 21.909 21.416 10.759 1.00 36.91 78 GLY A N 1
ATOM 563 C CA . GLY A 1 78 ? 22.970 21.683 11.748 1.00 36.91 78 GLY A CA 1
ATOM 564 C C . GLY A 1 78 ? 23.094 20.712 12.933 1.00 36.91 78 GLY A C 1
ATOM 565 O O . GLY A 1 78 ? 23.584 21.112 13.986 1.00 36.91 78 GLY A O 1
ATOM 566 N N . GLY A 1 79 ? 22.656 19.460 12.799 1.00 43.19 79 GLY A N 1
ATOM 567 C CA . GLY A 1 79 ? 22.927 18.377 13.739 1.00 43.19 79 GLY A CA 1
ATOM 568 C C . GLY A 1 79 ? 23.831 17.324 13.101 1.00 43.19 79 GLY A C 1
ATOM 569 O O . GLY A 1 79 ? 23.536 16.819 12.022 1.00 43.19 79 GLY A O 1
ATOM 570 N N . ARG A 1 80 ? 24.920 16.929 13.777 1.00 55.56 80 ARG A N 1
ATOM 571 C CA . ARG A 1 80 ? 25.683 15.738 13.360 1.00 55.56 80 ARG A CA 1
ATOM 572 C C . ARG A 1 80 ? 24.745 14.530 13.343 1.00 55.56 80 ARG A C 1
ATOM 574 O O . ARG A 1 80 ? 24.077 14.278 14.346 1.00 55.56 80 ARG A O 1
ATOM 581 N N . SER A 1 81 ? 24.746 13.769 12.246 1.00 67.38 81 SER A N 1
ATOM 582 C CA . SER A 1 81 ? 23.975 12.525 12.139 1.00 67.38 81 SER A CA 1
ATOM 583 C C . SER A 1 81 ? 24.185 11.643 13.374 1.00 67.38 81 SER A C 1
ATOM 585 O O . SER A 1 81 ? 25.309 11.465 13.860 1.00 67.38 81 SER A O 1
ATOM 587 N N . GLN A 1 82 ? 23.108 11.040 13.883 1.00 74.00 82 GLN A N 1
ATOM 588 C CA . GLN A 1 82 ? 23.214 10.088 14.991 1.00 74.00 82 GLN A CA 1
ATOM 589 C C . GLN A 1 82 ? 23.987 8.814 14.605 1.00 74.00 82 GLN A C 1
ATOM 591 O O . GLN A 1 82 ? 24.351 8.049 15.489 1.00 74.00 82 GLN A O 1
ATOM 596 N N . PHE A 1 83 ? 24.297 8.632 13.320 1.00 83.44 83 PHE A N 1
ATOM 597 C CA . PHE A 1 83 ? 25.124 7.549 12.791 1.00 83.44 83 PHE A CA 1
ATOM 598 C C . PHE A 1 83 ? 26.555 7.973 12.458 1.00 83.44 83 PHE A C 1
ATOM 600 O O . PHE A 1 83 ? 27.337 7.130 12.046 1.00 83.44 83 PHE A O 1
ATOM 607 N N . ALA A 1 84 ? 26.930 9.242 12.669 1.00 85.25 84 ALA A N 1
ATOM 608 C CA . ALA A 1 84 ? 28.303 9.723 12.498 1.00 85.25 84 ALA A CA 1
ATOM 609 C C . ALA A 1 84 ? 29.215 9.190 13.624 1.00 85.25 84 ALA A C 1
ATOM 611 O O . ALA A 1 84 ? 29.560 9.911 14.565 1.00 85.25 84 ALA A O 1
ATOM 612 N N . PHE A 1 85 ? 29.493 7.888 13.569 1.00 86.94 85 PHE A N 1
ATOM 613 C CA . PHE A 1 85 ? 30.441 7.124 14.368 1.00 86.94 85 PHE A CA 1
ATOM 614 C C . PHE A 1 85 ? 30.626 5.729 13.748 1.00 86.94 85 PHE A C 1
ATOM 616 O O . PHE A 1 85 ? 29.707 5.166 13.148 1.00 86.94 85 PHE A O 1
ATOM 623 N N . SER A 1 86 ? 31.794 5.147 13.979 1.00 88.56 86 SER A N 1
ATOM 624 C CA . SER A 1 86 ? 32.109 3.760 13.638 1.00 88.56 86 SER A CA 1
ATOM 625 C C . SER A 1 86 ? 32.456 3.007 14.926 1.00 88.56 86 SER A C 1
ATOM 627 O O . SER A 1 86 ? 32.917 3.610 15.898 1.00 88.56 86 SER A O 1
ATOM 629 N N . ALA A 1 87 ? 32.243 1.694 14.953 1.00 89.38 87 ALA A N 1
ATOM 630 C CA . ALA A 1 87 ? 32.631 0.834 16.070 1.00 89.38 87 ALA A CA 1
ATOM 631 C C . ALA A 1 87 ? 33.300 -0.448 15.561 1.00 89.38 87 ALA A C 1
ATOM 633 O O . ALA A 1 87 ? 33.224 -0.767 14.375 1.00 89.38 87 ALA A O 1
ATOM 634 N N . ARG A 1 88 ? 33.970 -1.189 16.450 1.00 90.25 88 ARG A N 1
ATOM 635 C CA . ARG A 1 88 ? 34.619 -2.458 16.103 1.00 90.25 88 ARG A CA 1
ATOM 636 C C . ARG A 1 88 ? 33.723 -3.632 16.489 1.00 90.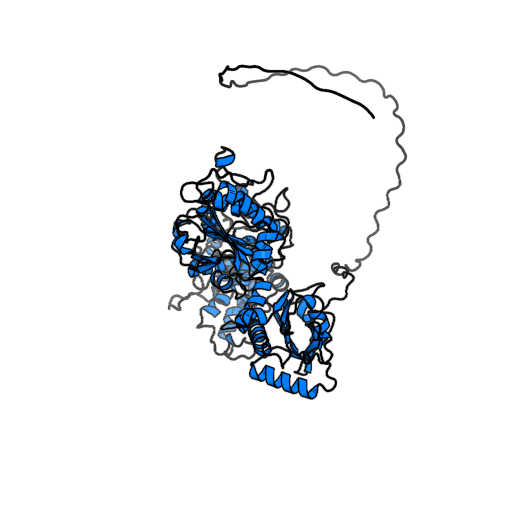25 88 ARG A C 1
ATOM 638 O O . ARG A 1 88 ? 33.288 -3.720 17.636 1.00 90.25 88 ARG A O 1
ATOM 645 N N . ALA A 1 89 ? 33.439 -4.504 15.531 1.00 90.88 89 ALA A N 1
ATOM 646 C CA . ALA A 1 89 ? 32.668 -5.718 15.749 1.00 90.88 89 ALA A CA 1
ATOM 647 C C . ALA A 1 89 ? 33.534 -6.837 16.362 1.00 90.88 89 ALA A C 1
ATOM 649 O O . ALA A 1 89 ? 34.766 -6.772 16.363 1.00 90.88 89 ALA A O 1
ATOM 650 N N . LEU A 1 90 ? 32.884 -7.874 16.897 1.00 89.88 90 LEU A N 1
ATOM 651 C CA . LEU A 1 90 ? 33.528 -9.005 17.580 1.00 89.88 90 LEU A CA 1
ATOM 652 C C . LEU A 1 90 ? 34.360 -9.916 16.655 1.00 89.88 90 LEU A C 1
ATOM 654 O O . LEU A 1 90 ? 35.161 -10.714 17.137 1.00 89.88 90 LEU A O 1
ATOM 658 N N . ASP A 1 91 ? 34.209 -9.818 15.339 1.00 84.56 91 ASP A N 1
ATOM 659 C CA . ASP A 1 91 ? 35.119 -10.422 14.351 1.00 84.56 91 ASP A CA 1
ATOM 660 C C . ASP A 1 91 ? 36.403 -9.589 14.133 1.00 84.56 91 ASP A C 1
ATOM 662 O O . ASP A 1 91 ? 37.319 -10.012 13.431 1.00 84.56 91 ASP A O 1
ATOM 666 N N . GLY A 1 92 ? 36.490 -8.411 14.758 1.00 83.12 92 GLY A N 1
ATOM 667 C CA . GLY A 1 92 ? 37.582 -7.456 14.617 1.00 83.12 92 GLY A CA 1
ATOM 668 C C . GLY A 1 92 ? 37.410 -6.467 13.461 1.00 83.12 92 GLY A C 1
ATOM 669 O O . GLY A 1 92 ? 38.276 -5.595 13.315 1.00 83.12 92 GLY A O 1
ATOM 670 N N . ALA A 1 93 ? 36.332 -6.555 12.675 1.00 83.12 93 ALA A N 1
ATOM 671 C CA . ALA A 1 93 ? 36.055 -5.656 11.558 1.00 83.12 93 ALA A CA 1
ATOM 672 C C . ALA A 1 93 ? 35.528 -4.283 12.030 1.00 83.12 93 ALA A C 1
ATOM 674 O O . ALA A 1 93 ? 34.877 -4.187 13.077 1.00 83.12 93 ALA A O 1
ATOM 675 N N . PRO A 1 94 ? 35.785 -3.195 11.281 1.00 86.62 94 PRO A N 1
ATOM 676 C CA . PRO A 1 94 ? 35.096 -1.928 11.488 1.00 86.62 94 PRO A CA 1
ATOM 677 C C . PRO A 1 94 ? 33.660 -2.006 10.949 1.00 86.62 94 PRO A C 1
ATOM 679 O O . PRO A 1 94 ? 33.419 -2.536 9.867 1.00 86.62 94 PRO A O 1
ATOM 682 N N . PHE A 1 95 ? 32.714 -1.421 11.678 1.00 89.62 95 PHE A N 1
ATOM 683 C CA . PHE A 1 95 ? 31.354 -1.163 11.215 1.00 89.62 95 PHE A CA 1
ATOM 684 C C . PHE A 1 95 ? 31.082 0.338 11.307 1.00 89.62 95 PHE A C 1
ATOM 686 O O . PHE A 1 95 ? 31.064 0.902 12.405 1.00 89.62 95 PHE A O 1
ATOM 693 N N . ASP A 1 96 ? 30.870 0.988 10.163 1.00 90.62 96 ASP A N 1
ATOM 694 C CA . ASP A 1 96 ? 30.464 2.390 10.114 1.00 90.62 96 ASP A CA 1
ATOM 695 C C . ASP A 1 96 ? 28.938 2.508 10.052 1.00 90.62 96 ASP A C 1
ATOM 697 O O . ASP A 1 96 ? 28.288 1.997 9.135 1.00 90.62 96 ASP A O 1
ATOM 701 N N . PHE A 1 97 ? 28.347 3.173 11.046 1.00 89.31 97 PHE A N 1
ATOM 702 C CA . PHE A 1 97 ? 26.894 3.308 11.122 1.00 89.31 97 PHE A CA 1
ATOM 703 C C . PHE A 1 97 ? 26.359 4.282 10.060 1.00 89.31 97 PHE A C 1
ATOM 705 O O . PHE A 1 97 ? 25.217 4.131 9.618 1.00 89.31 97 PHE A O 1
ATOM 712 N N . SER A 1 98 ? 27.163 5.264 9.637 1.00 85.06 98 SER A N 1
ATOM 713 C CA . SER A 1 98 ? 26.781 6.273 8.650 1.00 85.06 98 SER A CA 1
ATOM 714 C C . SER A 1 98 ? 26.769 5.677 7.246 1.00 85.06 98 SER A C 1
ATOM 716 O O . SER A 1 98 ? 25.780 5.840 6.534 1.00 85.06 98 SER A O 1
ATOM 718 N N . GLU A 1 99 ? 27.812 4.934 6.865 1.00 82.50 99 GLU A N 1
ATOM 719 C CA . GLU A 1 99 ? 27.863 4.195 5.595 1.00 82.50 99 GLU A CA 1
ATOM 720 C C . GLU A 1 99 ? 26.721 3.168 5.516 1.00 82.50 99 GLU A C 1
ATOM 722 O O . GLU A 1 99 ? 25.970 3.126 4.536 1.00 82.50 99 GLU A O 1
ATOM 727 N N . ALA A 1 100 ? 26.524 2.391 6.590 1.00 83.62 100 ALA A N 1
ATOM 728 C CA . ALA A 1 100 ? 25.465 1.390 6.664 1.00 83.62 100 ALA A CA 1
ATOM 729 C C . ALA A 1 100 ? 24.062 1.993 6.473 1.00 83.62 100 ALA A C 1
ATOM 731 O O . ALA A 1 100 ? 23.217 1.365 5.833 1.00 83.62 100 ALA A O 1
ATOM 732 N N . ASN A 1 101 ? 23.808 3.203 6.986 1.00 86.06 101 ASN A N 1
ATOM 733 C CA . ASN A 1 101 ? 22.516 3.878 6.844 1.00 86.06 101 ASN A CA 1
ATOM 734 C C . ASN A 1 101 ? 22.370 4.710 5.552 1.00 86.06 101 ASN A C 1
ATOM 736 O O . ASN A 1 101 ? 21.251 4.894 5.074 1.00 86.06 101 ASN A O 1
ATOM 740 N N . ALA A 1 102 ? 23.463 5.179 4.942 1.00 75.69 102 ALA A N 1
ATOM 741 C CA . ALA A 1 102 ? 23.427 5.984 3.713 1.00 75.69 102 ALA A CA 1
ATOM 742 C C . ALA A 1 102 ? 22.909 5.215 2.477 1.00 75.69 102 ALA A C 1
ATOM 744 O O . ALA A 1 102 ? 22.398 5.827 1.529 1.00 75.69 102 ALA A O 1
ATOM 745 N N . HIS A 1 103 ? 23.044 3.882 2.502 1.00 71.00 103 HIS A N 1
ATOM 746 C CA . HIS A 1 103 ? 22.772 2.982 1.374 1.00 71.00 103 HIS A CA 1
ATOM 747 C C . HIS A 1 103 ? 21.765 1.856 1.675 1.00 71.00 103 HIS A C 1
ATOM 749 O O . HIS A 1 103 ? 21.454 1.062 0.777 1.00 71.00 103 HIS A O 1
ATOM 755 N N . ARG A 1 104 ? 21.308 1.718 2.929 1.00 78.19 104 ARG A N 1
ATOM 756 C CA . ARG A 1 104 ? 20.397 0.656 3.397 1.00 78.19 104 ARG A CA 1
ATOM 757 C C . ARG A 1 104 ? 19.549 1.134 4.576 1.00 78.19 104 ARG A C 1
ATOM 759 O O . ARG A 1 104 ? 19.921 2.055 5.298 1.00 78.19 104 ARG A O 1
ATOM 766 N N . ARG A 1 105 ? 18.427 0.453 4.817 1.00 88.00 105 ARG A N 1
ATOM 767 C CA . ARG A 1 105 ? 17.686 0.563 6.084 1.00 88.00 105 ARG A CA 1
ATOM 768 C C . ARG A 1 105 ? 18.534 -0.068 7.192 1.00 88.00 105 ARG A C 1
ATOM 770 O O . ARG A 1 105 ? 19.036 -1.174 7.001 1.00 88.00 105 ARG A O 1
ATOM 777 N N . LEU A 1 106 ? 18.705 0.600 8.329 1.00 91.19 106 LEU A N 1
ATOM 778 C CA . LEU A 1 106 ? 19.556 0.106 9.416 1.00 91.19 106 LEU A CA 1
ATOM 779 C C . LEU A 1 106 ? 18.701 -0.459 10.556 1.00 91.19 106 LEU A C 1
ATOM 781 O O . LEU A 1 106 ? 17.890 0.264 11.131 1.00 91.19 106 LEU A O 1
ATOM 785 N N . VAL A 1 107 ? 18.920 -1.727 10.903 1.00 93.88 107 VAL A N 1
ATOM 786 C CA . VAL A 1 107 ? 18.353 -2.381 12.089 1.00 93.88 107 VAL A CA 1
ATOM 787 C C . VAL A 1 107 ? 19.443 -2.531 13.142 1.00 93.88 107 VAL A C 1
ATOM 789 O O . VAL A 1 107 ? 20.447 -3.205 12.903 1.00 93.88 107 VAL A O 1
ATOM 792 N N . VAL A 1 108 ? 19.227 -1.942 14.317 1.00 93.94 108 VAL A N 1
ATOM 793 C CA . VAL A 1 108 ? 20.117 -2.073 15.477 1.00 93.94 108 VAL A CA 1
ATOM 794 C C . VAL A 1 108 ? 19.413 -2.895 16.553 1.00 93.94 108 VAL A C 1
ATOM 796 O O . VAL A 1 108 ? 18.409 -2.457 17.112 1.00 93.94 108 VAL A O 1
ATOM 799 N N . CYS A 1 109 ? 19.927 -4.087 16.846 1.00 94.38 109 CYS A N 1
ATOM 800 C CA . CYS A 1 109 ? 19.420 -4.955 17.906 1.00 94.38 109 CYS A CA 1
ATOM 801 C C . CYS A 1 109 ? 20.201 -4.701 19.201 1.00 94.38 109 CYS A C 1
ATOM 803 O O . CYS A 1 109 ? 21.341 -5.147 19.325 1.00 94.38 109 CYS A O 1
ATOM 805 N N . LEU A 1 110 ? 19.592 -3.999 20.160 1.00 92.06 110 LEU A N 1
ATOM 806 C CA . LEU A 1 110 ? 20.141 -3.828 21.508 1.00 92.06 110 LEU A CA 1
ATOM 807 C C . LEU A 1 110 ? 19.720 -5.014 22.380 1.00 92.06 110 LEU A C 1
ATOM 809 O O . LEU A 1 110 ? 18.531 -5.340 22.430 1.00 92.06 110 LEU A O 1
ATOM 813 N N . PHE A 1 111 ? 20.667 -5.637 23.081 1.00 91.31 111 PHE A N 1
ATOM 814 C CA . PHE A 1 111 ? 20.379 -6.724 24.020 1.00 91.31 111 PHE A CA 1
ATOM 815 C C . PHE A 1 111 ? 21.391 -6.783 25.173 1.00 91.31 111 PHE A C 1
ATOM 817 O O . PHE A 1 111 ? 22.596 -6.667 24.960 1.00 91.31 111 PHE A O 1
ATOM 824 N N . ASP A 1 112 ? 20.891 -7.018 26.386 1.00 89.44 112 ASP A N 1
ATOM 825 C CA . ASP A 1 112 ? 21.693 -7.443 27.538 1.00 89.44 112 ASP A CA 1
ATOM 826 C C . ASP A 1 112 ? 21.744 -8.976 27.517 1.00 89.44 112 ASP A C 1
ATOM 828 O O . ASP A 1 112 ? 20.700 -9.625 27.513 1.00 89.44 112 ASP A O 1
ATOM 832 N N . VAL A 1 113 ? 22.936 -9.574 27.494 1.00 88.38 113 VAL A N 1
ATOM 833 C CA . VAL A 1 113 ? 23.095 -11.040 27.425 1.00 88.38 113 VAL A CA 1
ATOM 834 C C . VAL A 1 113 ? 22.537 -11.777 28.657 1.00 88.38 113 VAL A C 1
ATOM 836 O O . VAL A 1 113 ? 22.282 -12.978 28.587 1.00 88.38 113 VAL A O 1
ATOM 839 N N . GLY A 1 114 ? 22.308 -11.071 29.772 1.00 84.69 114 GLY A N 1
ATOM 840 C CA . GLY A 1 114 ? 21.622 -11.592 30.957 1.00 84.69 114 GLY A CA 1
ATOM 841 C C . GLY A 1 114 ? 20.092 -11.461 30.933 1.00 84.69 114 GLY A C 1
ATOM 842 O O . GLY A 1 114 ? 19.434 -11.955 31.850 1.00 84.69 114 GLY A O 1
ATOM 843 N N . ALA A 1 115 ? 19.501 -10.800 29.931 1.00 84.50 115 ALA A N 1
ATOM 844 C CA . ALA A 1 115 ? 18.056 -10.593 29.857 1.00 84.50 115 ALA A CA 1
ATOM 845 C C . ALA A 1 115 ? 17.324 -11.794 29.232 1.00 84.50 115 ALA A C 1
ATOM 847 O O . ALA A 1 115 ? 17.705 -12.312 28.183 1.00 84.50 115 ALA A O 1
ATOM 848 N N . ALA A 1 116 ? 16.212 -12.204 29.850 1.00 81.00 116 ALA A N 1
ATOM 849 C CA . ALA A 1 116 ? 15.439 -13.387 29.450 1.00 81.00 116 ALA A CA 1
ATOM 850 C C . ALA A 1 116 ? 14.780 -13.297 28.053 1.00 81.00 116 ALA A C 1
ATOM 852 O O . ALA A 1 116 ? 14.299 -14.302 27.541 1.00 81.00 116 ALA A O 1
ATOM 853 N N . ASP A 1 117 ? 14.743 -12.111 27.442 1.00 83.75 117 ASP A N 1
ATOM 854 C CA . ASP A 1 117 ? 14.202 -11.848 26.105 1.00 83.75 117 ASP A CA 1
ATOM 855 C C . ASP A 1 117 ? 15.294 -11.619 25.034 1.00 83.75 117 ASP A C 1
ATOM 857 O O . ASP A 1 117 ? 14.985 -11.508 23.843 1.00 83.75 117 ASP A O 1
ATOM 861 N N . ALA A 1 118 ? 16.576 -11.602 25.425 1.00 89.38 118 ALA A N 1
ATOM 862 C CA . ALA A 1 118 ? 17.709 -11.343 24.535 1.00 89.38 118 ALA A CA 1
ATOM 863 C C . ALA A 1 118 ? 17.829 -12.369 23.402 1.00 89.38 118 ALA A C 1
ATOM 865 O O . ALA A 1 118 ? 18.143 -12.009 22.266 1.00 89.38 118 ALA A O 1
ATOM 866 N N . GLU A 1 119 ? 17.542 -13.643 23.680 1.00 89.94 119 GLU A N 1
ATOM 867 C CA . GLU A 1 119 ? 17.537 -14.712 22.677 1.00 89.94 119 GLU A CA 1
ATOM 868 C C . GLU A 1 119 ? 16.481 -14.468 21.590 1.00 89.94 119 GLU A C 1
ATOM 870 O O . GLU A 1 119 ? 16.774 -14.619 20.406 1.00 89.94 119 GLU A O 1
ATOM 875 N N . TRP A 1 120 ? 15.286 -13.989 21.951 1.00 88.00 120 TRP A N 1
ATOM 876 C CA . TRP A 1 120 ? 14.220 -13.713 20.983 1.00 88.00 120 TRP A CA 1
ATOM 877 C C . TRP A 1 120 ? 14.577 -12.566 20.041 1.00 88.00 120 TRP A C 1
ATOM 879 O O . TRP A 1 120 ? 14.331 -12.660 18.839 1.00 88.00 120 TRP A O 1
ATOM 889 N N . ALA A 1 121 ? 15.187 -11.500 20.565 1.00 89.44 121 ALA A N 1
ATOM 890 C CA . ALA A 1 121 ? 15.660 -10.389 19.745 1.00 89.44 121 ALA A CA 1
ATOM 891 C C . ALA A 1 121 ? 16.867 -10.779 18.883 1.00 89.44 121 ALA A C 1
ATOM 893 O O . ALA A 1 121 ? 16.927 -10.390 17.720 1.00 89.44 121 ALA A O 1
ATOM 894 N N . THR A 1 122 ? 17.763 -11.622 19.405 1.00 94.25 122 THR A N 1
ATOM 895 C CA . THR A 1 122 ? 18.889 -12.192 18.648 1.00 94.25 122 THR A CA 1
ATOM 896 C C . THR A 1 122 ? 18.380 -13.039 17.476 1.00 94.25 122 THR A C 1
ATOM 898 O O . THR A 1 122 ? 18.795 -12.832 16.340 1.00 94.25 122 THR A O 1
ATOM 901 N N . LEU A 1 123 ? 17.410 -13.928 17.710 1.00 93.00 123 LEU A N 1
ATOM 902 C CA . LEU A 1 123 ? 16.780 -14.739 16.662 1.00 93.00 123 LEU A CA 1
ATOM 903 C C . LEU A 1 123 ? 15.985 -13.885 15.659 1.00 93.00 123 LEU A C 1
ATOM 905 O O . LEU A 1 123 ? 16.010 -14.164 14.462 1.00 93.00 123 LEU A O 1
ATOM 909 N N . ALA A 1 124 ? 15.304 -12.827 16.108 1.00 92.25 124 ALA A N 1
ATOM 910 C CA . ALA A 1 124 ? 14.613 -11.889 15.221 1.00 92.25 124 ALA A CA 1
ATOM 911 C C . ALA A 1 124 ? 15.597 -11.118 14.324 1.00 92.25 124 ALA A C 1
ATOM 913 O O . ALA A 1 124 ? 15.384 -11.021 13.114 1.00 92.25 124 ALA A O 1
ATOM 914 N N . ALA A 1 125 ? 16.691 -10.617 14.903 1.00 95.44 125 ALA A N 1
ATOM 915 C CA . ALA A 1 125 ? 17.770 -9.950 14.186 1.00 95.44 125 ALA A CA 1
ATOM 916 C C . ALA A 1 125 ? 18.462 -10.897 13.195 1.00 95.44 125 ALA A C 1
ATOM 918 O O . ALA A 1 125 ? 18.736 -10.486 12.073 1.00 95.44 125 ALA A O 1
ATOM 919 N N . GLU A 1 126 ? 18.657 -12.172 13.537 1.00 96.62 126 GLU A N 1
ATOM 920 C CA . GLU A 1 126 ? 19.217 -13.158 12.608 1.00 96.62 126 GLU A CA 1
ATOM 921 C C . GLU A 1 126 ? 18.259 -13.471 11.447 1.00 96.62 126 GLU A C 1
ATOM 923 O O . GLU A 1 126 ? 18.681 -13.444 10.291 1.00 96.62 126 GLU A O 1
ATOM 928 N N . ARG A 1 127 ? 16.951 -13.644 11.695 1.00 91.94 127 ARG A N 1
ATOM 929 C CA . ARG A 1 127 ? 15.950 -13.785 10.614 1.00 91.94 127 ARG A CA 1
ATOM 930 C C . ARG A 1 127 ? 15.931 -12.559 9.682 1.00 91.94 127 ARG A C 1
ATOM 932 O O . ARG A 1 127 ? 15.773 -12.711 8.469 1.00 91.94 127 ARG A O 1
ATOM 939 N N . LEU A 1 128 ? 16.104 -11.345 10.220 1.00 89.56 128 LEU A N 1
ATOM 940 C CA . LEU A 1 128 ? 16.263 -10.115 9.425 1.00 89.56 128 LEU A CA 1
ATOM 941 C C . LEU A 1 128 ? 17.603 -10.087 8.674 1.00 89.56 128 LEU A C 1
ATOM 943 O O . LEU A 1 128 ? 17.650 -9.659 7.524 1.00 89.56 128 LEU A O 1
ATOM 947 N N . HIS A 1 129 ? 18.687 -10.551 9.298 1.00 93.19 129 HIS A N 1
ATOM 948 C CA . HIS A 1 129 ? 20.023 -10.574 8.712 1.00 93.19 129 HIS A CA 1
ATOM 949 C C . HIS A 1 129 ? 20.128 -11.573 7.558 1.00 93.19 129 HIS A C 1
ATOM 951 O O . HIS A 1 129 ? 20.713 -11.248 6.528 1.00 93.19 129 HIS A O 1
ATOM 957 N N . GLN A 1 130 ? 19.534 -12.759 7.673 1.00 81.31 130 GLN A N 1
ATOM 958 C CA . GLN A 1 130 ? 19.485 -13.745 6.589 1.00 81.31 130 GLN A CA 1
ATOM 959 C C . GLN A 1 130 ? 18.758 -13.182 5.361 1.00 81.31 130 GLN A C 1
ATOM 961 O O . GLN A 1 130 ? 19.225 -13.349 4.237 1.00 81.31 130 GLN A O 1
ATOM 966 N N . ARG A 1 131 ? 17.687 -12.408 5.587 1.00 79.12 131 ARG A N 1
ATOM 967 C CA . ARG A 1 131 ? 16.872 -11.751 4.548 1.00 79.12 131 ARG A CA 1
ATOM 968 C C . ARG A 1 131 ? 17.240 -10.280 4.306 1.00 79.12 131 ARG A C 1
ATOM 970 O O . ARG A 1 131 ? 16.446 -9.485 3.805 1.00 79.12 131 ARG A O 1
ATOM 977 N N . ARG A 1 132 ? 18.476 -9.892 4.649 1.00 82.44 132 ARG A N 1
ATOM 978 C CA . ARG A 1 132 ? 19.003 -8.520 4.485 1.00 82.44 132 ARG A CA 1
ATOM 979 C C . ARG A 1 132 ? 19.023 -8.042 3.032 1.00 82.44 132 ARG A C 1
ATOM 981 O O . ARG A 1 132 ? 19.009 -6.836 2.795 1.00 82.44 132 ARG A O 1
ATOM 988 N N . HIS A 1 133 ? 19.099 -8.967 2.076 1.00 66.69 133 HIS A N 1
ATOM 989 C CA . HIS A 1 133 ? 19.174 -8.658 0.651 1.00 66.69 133 HIS A CA 1
ATOM 990 C C . HIS A 1 133 ? 17.779 -8.335 0.102 1.00 66.69 133 HIS A C 1
ATOM 992 O O . HIS A 1 133 ? 17.590 -7.225 -0.391 1.00 66.69 133 HIS A O 1
ATOM 998 N N . ASP A 1 134 ? 16.795 -9.207 0.355 1.00 62.03 134 ASP A N 1
ATOM 999 C CA . ASP A 1 134 ? 15.358 -9.056 0.059 1.00 62.03 134 ASP A CA 1
ATOM 1000 C C . ASP A 1 134 ? 14.803 -7.674 0.454 1.00 62.03 134 ASP A C 1
ATOM 1002 O O . ASP A 1 134 ? 13.882 -7.130 -0.155 1.00 62.03 134 ASP A O 1
ATOM 1006 N N . TYR A 1 135 ? 15.348 -7.134 1.544 1.00 66.12 135 TYR A N 1
ATOM 1007 C CA . TYR A 1 135 ? 14.797 -6.012 2.291 1.00 66.12 135 TYR A CA 1
ATOM 1008 C C . TYR A 1 135 ? 15.684 -4.753 2.288 1.00 66.12 135 TYR A C 1
ATOM 1010 O O . TYR A 1 135 ? 15.292 -3.720 2.844 1.00 66.12 135 TYR A O 1
ATOM 1018 N N . ARG A 1 136 ? 16.853 -4.807 1.627 1.00 73.81 136 ARG A N 1
ATOM 1019 C CA . ARG A 1 136 ? 17.907 -3.770 1.649 1.00 73.81 136 ARG A CA 1
ATOM 1020 C C . ARG A 1 136 ? 18.254 -3.315 3.075 1.00 73.81 136 ARG A C 1
ATOM 1022 O O . ARG A 1 136 ? 18.220 -2.121 3.382 1.00 73.81 136 ARG A O 1
ATOM 1029 N N . LEU A 1 137 ? 18.581 -4.274 3.944 1.00 83.69 137 LEU A N 1
ATOM 1030 C CA . LEU A 1 137 ? 18.961 -4.033 5.339 1.00 83.69 137 LEU A CA 1
ATOM 1031 C C . LEU A 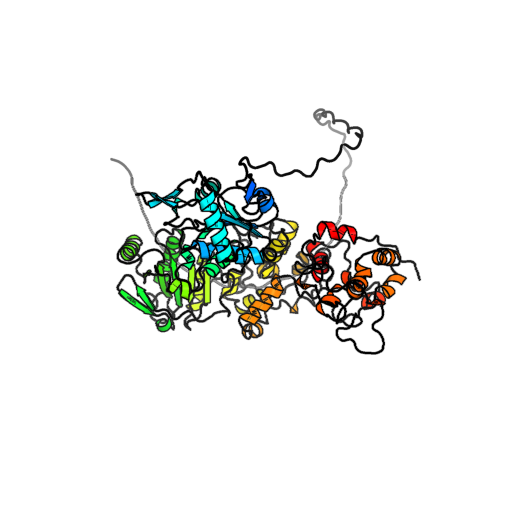1 137 ? 20.485 -4.024 5.542 1.00 83.69 137 LEU A C 1
ATOM 1033 O O . LEU A 1 137 ? 21.240 -4.792 4.934 1.00 83.69 137 LEU A O 1
ATOM 1037 N N . ALA A 1 138 ? 20.928 -3.199 6.482 1.00 91.38 138 ALA A N 1
ATOM 1038 C CA . ALA A 1 138 ? 22.067 -3.484 7.341 1.00 91.38 138 ALA A CA 1
ATOM 1039 C C . ALA A 1 138 ? 21.507 -3.914 8.706 1.00 91.38 138 ALA A C 1
ATOM 1041 O O . ALA A 1 138 ? 20.610 -3.257 9.230 1.00 91.38 138 ALA A O 1
ATOM 1042 N N . VAL A 1 139 ? 22.002 -5.016 9.268 1.00 94.44 139 VAL A N 1
ATOM 1043 C CA . VAL A 1 139 ? 21.578 -5.519 10.586 1.00 94.44 139 VAL A CA 1
ATOM 1044 C C . VAL A 1 139 ? 22.816 -5.662 11.454 1.00 94.44 139 VAL A C 1
ATOM 1046 O O . VAL A 1 139 ? 23.781 -6.292 11.018 1.00 94.44 139 VAL A O 1
ATOM 1049 N N . ILE A 1 140 ? 22.779 -5.073 12.647 1.00 96.31 140 ILE A N 1
ATOM 1050 C CA . ILE A 1 140 ? 23.877 -5.068 13.615 1.00 96.31 140 ILE A CA 1
ATOM 1051 C C . ILE A 1 140 ? 23.355 -5.343 15.028 1.00 96.31 140 ILE A C 1
ATOM 1053 O O . ILE A 1 140 ? 22.348 -4.776 15.458 1.00 96.31 140 ILE A O 1
ATOM 1057 N N . GLY A 1 141 ? 24.061 -6.205 15.757 1.00 96.06 141 GLY A N 1
ATOM 1058 C CA . GLY A 1 141 ? 23.890 -6.369 17.196 1.00 96.06 141 GLY A CA 1
ATOM 1059 C C . GLY A 1 141 ? 24.717 -5.354 17.979 1.00 96.06 141 GLY A C 1
ATOM 1060 O O . GLY A 1 141 ? 25.852 -5.051 17.610 1.00 96.06 141 GLY A O 1
ATOM 1061 N N . VAL A 1 142 ? 24.176 -4.863 19.087 1.00 95.12 142 VAL A N 1
ATOM 1062 C CA . VAL A 1 142 ? 24.920 -4.095 20.087 1.00 95.12 142 VAL A CA 1
ATOM 1063 C C . VAL A 1 142 ? 24.651 -4.745 21.436 1.00 95.12 142 VAL A C 1
ATOM 1065 O O . VAL A 1 142 ? 23.558 -4.628 21.994 1.00 95.12 142 VAL A O 1
ATOM 1068 N N . ALA A 1 143 ? 25.650 -5.468 21.933 1.00 93.81 143 ALA A N 1
ATOM 1069 C CA . ALA A 1 143 ? 25.578 -6.110 23.232 1.00 93.81 143 ALA A CA 1
ATOM 1070 C C . ALA A 1 143 ? 25.822 -5.069 24.328 1.00 93.81 143 ALA A C 1
ATOM 1072 O O . ALA A 1 143 ? 26.903 -4.471 24.404 1.00 93.81 143 ALA A O 1
ATOM 1073 N N . THR A 1 144 ? 24.808 -4.845 25.160 1.00 89.88 144 THR A N 1
ATOM 1074 C CA . THR A 1 144 ? 24.855 -3.870 26.248 1.00 89.88 144 THR A CA 1
ATOM 1075 C C . THR A 1 144 ? 25.522 -4.484 27.484 1.00 89.88 144 THR A C 1
ATOM 1077 O O . THR A 1 144 ? 25.444 -5.697 27.696 1.00 89.88 144 THR A O 1
ATOM 1080 N N . PRO A 1 145 ? 26.145 -3.675 28.355 1.00 86.31 145 PRO A N 1
ATOM 1081 C CA . PRO A 1 145 ? 26.499 -4.107 29.701 1.00 86.31 145 PRO A CA 1
ATOM 1082 C C . PRO A 1 145 ? 25.236 -4.454 30.514 1.00 86.31 145 PRO A C 1
ATOM 1084 O O . PRO A 1 145 ? 24.139 -4.012 30.148 1.00 86.31 145 PRO A O 1
ATOM 1087 N N . PRO A 1 146 ? 25.379 -5.182 31.639 1.00 83.44 146 PRO A N 1
ATOM 1088 C CA . PRO A 1 146 ? 24.249 -5.589 32.469 1.00 83.44 146 PRO A CA 1
ATOM 1089 C C . PRO A 1 146 ? 23.407 -4.411 32.974 1.00 83.44 146 PRO A C 1
ATOM 1091 O O . PRO A 1 146 ? 23.941 -3.415 33.485 1.00 83.44 146 PRO A O 1
ATOM 1094 N N . VAL A 1 147 ? 22.084 -4.539 32.874 1.00 77.69 147 VAL A N 1
ATOM 1095 C CA . VAL A 1 147 ? 21.132 -3.527 33.349 1.00 77.69 147 VAL A CA 1
ATOM 1096 C C . VAL A 1 147 ? 21.093 -3.450 34.875 1.00 77.69 147 VAL A C 1
ATOM 1098 O O . VAL A 1 147 ? 20.944 -4.446 35.582 1.00 77.69 147 VAL A O 1
ATOM 1101 N N . VAL A 1 148 ? 21.127 -2.219 35.385 1.00 74.94 148 VAL A N 1
ATOM 1102 C CA . VAL A 1 148 ? 20.854 -1.876 36.784 1.00 74.94 148 VAL A CA 1
ATOM 1103 C C . VAL A 1 148 ? 19.509 -1.165 36.848 1.00 74.94 148 VAL A C 1
ATOM 1105 O O . VAL A 1 148 ? 19.276 -0.194 36.131 1.00 74.94 148 VAL A O 1
ATOM 1108 N N . ARG A 1 149 ? 18.613 -1.623 37.723 1.00 69.19 149 ARG A N 1
ATOM 1109 C CA . ARG A 1 149 ? 17.328 -0.958 37.977 1.00 69.19 149 ARG A CA 1
ATOM 1110 C C . ARG A 1 149 ? 17.480 0.026 39.132 1.00 69.19 149 ARG A C 1
ATOM 1112 O O . ARG A 1 149 ? 17.973 -0.356 40.192 1.00 69.19 149 ARG A O 1
ATOM 1119 N N . SER A 1 150 ? 17.052 1.274 38.951 1.00 63.50 150 SER A N 1
ATOM 1120 C CA . SER A 1 150 ? 16.991 2.233 40.058 1.00 63.50 150 SER A CA 1
ATOM 1121 C C . SER A 1 150 ? 15.754 1.977 40.938 1.00 63.50 150 SER A C 1
ATOM 1123 O O . SER A 1 150 ? 14.742 1.482 40.431 1.00 63.50 150 SER A O 1
ATOM 1125 N N . PRO A 1 151 ? 15.767 2.359 42.232 1.00 55.34 151 PRO A N 1
ATOM 1126 C CA . PRO A 1 151 ? 14.584 2.267 43.097 1.00 55.34 151 PRO A CA 1
ATOM 1127 C C . PRO A 1 151 ? 13.367 3.058 42.586 1.00 55.34 151 PRO A C 1
ATOM 1129 O O . PRO A 1 151 ? 12.238 2.745 42.943 1.00 55.34 151 PRO A O 1
ATOM 1132 N N . ALA A 1 152 ? 13.588 4.053 41.719 1.00 58.03 152 ALA A N 1
ATOM 1133 C CA . ALA A 1 152 ? 12.544 4.839 41.059 1.00 58.03 152 ALA A CA 1
ATOM 1134 C C . ALA A 1 152 ? 12.042 4.216 39.733 1.00 58.03 152 ALA A C 1
ATOM 1136 O O . ALA A 1 152 ? 11.327 4.871 38.979 1.00 58.03 152 ALA A O 1
ATOM 1137 N N . GLY A 1 153 ? 12.432 2.975 39.413 1.00 56.75 153 GLY A N 1
ATOM 1138 C CA . GLY A 1 153 ? 11.991 2.250 38.214 1.00 56.75 153 GLY A CA 1
ATOM 1139 C C . GLY A 1 153 ? 12.738 2.594 36.919 1.00 56.75 153 GLY A C 1
ATOM 1140 O O . GLY A 1 153 ? 12.372 2.091 35.859 1.00 56.75 153 GLY A O 1
ATOM 1141 N N . GLY A 1 154 ? 13.787 3.419 36.983 1.00 61.91 154 GLY A N 1
ATOM 1142 C CA . GLY A 1 154 ? 14.606 3.778 35.823 1.00 61.91 154 GLY A CA 1
ATOM 1143 C C . GLY A 1 154 ? 15.595 2.677 35.424 1.00 61.91 154 GLY A C 1
ATOM 1144 O O . GLY A 1 154 ? 16.120 1.959 36.278 1.00 61.91 154 GLY A O 1
ATOM 1145 N N . ILE A 1 155 ? 15.882 2.579 34.123 1.00 68.06 155 ILE A N 1
ATOM 1146 C CA . ILE A 1 155 ? 16.933 1.713 33.569 1.00 68.06 155 ILE A CA 1
ATOM 1147 C C . ILE A 1 155 ? 18.266 2.470 33.571 1.00 68.06 155 ILE A C 1
ATOM 1149 O O . ILE A 1 155 ? 18.369 3.558 33.006 1.00 68.06 155 ILE A O 1
ATOM 1153 N N . GLY A 1 156 ? 19.286 1.874 34.183 1.00 71.81 156 GLY A N 1
ATOM 1154 C CA . GLY A 1 156 ? 20.691 2.260 34.071 1.00 71.81 156 GLY A CA 1
ATOM 1155 C C . GLY A 1 156 ? 21.560 1.064 33.672 1.00 71.81 156 GLY A C 1
ATOM 1156 O O . GLY A 1 156 ? 21.072 -0.057 33.537 1.00 71.81 156 GLY A O 1
ATOM 1157 N N . PHE A 1 157 ? 22.860 1.295 33.504 1.00 79.19 157 PHE A N 1
ATOM 1158 C CA . PHE A 1 157 ? 23.803 0.307 32.973 1.00 79.19 157 PHE A CA 1
ATOM 1159 C C . PHE A 1 157 ? 25.051 0.201 33.851 1.00 79.19 157 PHE A C 1
ATOM 1161 O O . PHE A 1 157 ? 25.693 1.212 34.148 1.00 79.19 157 PHE A O 1
ATOM 1168 N N . ARG A 1 158 ? 25.433 -1.019 34.254 1.00 82.00 158 ARG A N 1
ATOM 1169 C CA . ARG A 1 158 ? 26.680 -1.252 34.999 1.00 82.00 158 ARG A CA 1
ATOM 1170 C C . ARG A 1 158 ? 27.851 -1.281 34.022 1.00 82.00 158 ARG A C 1
ATOM 1172 O O . ARG A 1 158 ? 28.201 -2.352 33.536 1.00 82.00 158 ARG A O 1
ATOM 1179 N N . ARG A 1 159 ? 28.438 -0.112 33.740 1.00 80.56 159 ARG A N 1
ATOM 1180 C CA . ARG A 1 159 ? 29.622 0.024 32.870 1.00 80.56 159 ARG A CA 1
ATOM 1181 C C . ARG A 1 159 ? 30.697 -1.005 33.236 1.00 80.56 159 ARG A C 1
ATOM 1183 O O . ARG A 1 159 ? 31.015 -1.180 34.410 1.00 80.56 159 ARG A O 1
ATOM 1190 N N . VAL A 1 160 ? 31.228 -1.673 32.218 1.00 80.94 160 VAL A N 1
ATOM 1191 C CA . VAL A 1 160 ? 32.182 -2.779 32.339 1.00 80.94 160 VAL A CA 1
ATOM 1192 C C . VAL A 1 160 ? 33.562 -2.290 31.896 1.00 80.94 160 VAL A C 1
ATOM 1194 O O . VAL A 1 160 ? 33.701 -1.761 30.796 1.00 80.94 160 VAL A O 1
ATOM 1197 N N . THR A 1 161 ? 34.570 -2.430 32.762 1.00 77.44 161 THR A N 1
ATOM 1198 C CA . THR A 1 161 ? 35.949 -1.971 32.508 1.00 77.44 161 THR A CA 1
ATOM 1199 C C . THR A 1 161 ? 36.855 -3.057 31.933 1.00 77.44 161 THR A C 1
ATOM 1201 O O . THR A 1 161 ? 37.666 -2.750 31.066 1.00 77.44 161 THR A O 1
ATOM 1204 N N . ASP A 1 162 ? 36.702 -4.312 32.368 1.00 85.69 162 ASP A N 1
ATOM 1205 C CA . ASP A 1 162 ? 37.281 -5.480 31.696 1.00 85.69 162 ASP A CA 1
ATOM 1206 C C . ASP A 1 162 ? 36.212 -6.128 30.813 1.00 85.69 162 ASP A C 1
ATOM 1208 O O . ASP A 1 162 ? 35.228 -6.688 31.296 1.00 85.69 162 ASP A O 1
ATOM 1212 N N . THR A 1 163 ? 36.388 -6.023 29.500 1.00 85.81 163 THR A N 1
ATOM 1213 C CA . THR A 1 163 ? 35.431 -6.524 28.513 1.00 85.81 163 THR A CA 1
ATOM 1214 C C . THR A 1 163 ? 35.466 -8.039 28.318 1.00 85.81 163 THR A C 1
ATOM 1216 O O . THR A 1 163 ? 34.561 -8.565 27.672 1.00 85.81 163 THR A O 1
ATOM 1219 N N . SER A 1 164 ? 36.463 -8.746 28.858 1.00 87.69 164 SER A N 1
ATOM 1220 C CA . SER A 1 164 ? 36.758 -10.151 28.534 1.00 87.69 164 SER A CA 1
ATOM 1221 C C . SER A 1 164 ? 35.597 -11.103 28.848 1.00 87.69 164 SER A C 1
ATOM 1223 O O . SER A 1 164 ? 35.218 -11.921 28.008 1.00 87.69 164 SER A O 1
ATOM 1225 N N . GLU A 1 165 ? 34.979 -10.967 30.026 1.00 86.31 165 GLU A N 1
ATOM 1226 C CA . GLU A 1 165 ? 33.835 -11.798 30.432 1.00 86.31 165 GLU A CA 1
ATOM 1227 C C . GLU A 1 165 ? 32.581 -11.510 29.594 1.00 86.31 165 GLU A C 1
ATOM 1229 O O . GLU A 1 165 ? 31.895 -12.434 29.150 1.00 86.31 165 GLU A O 1
ATOM 1234 N N . LEU A 1 166 ? 32.290 -10.225 29.347 1.00 87.81 166 LEU A N 1
ATOM 1235 C CA . LEU A 1 166 ? 31.120 -9.805 28.574 1.00 87.81 166 LEU A CA 1
ATOM 1236 C C . LEU A 1 166 ? 31.256 -10.240 27.109 1.00 87.81 166 LEU A C 1
ATOM 1238 O O . LEU A 1 166 ? 30.303 -10.753 26.527 1.00 87.81 166 LEU A O 1
ATOM 1242 N N . GLU A 1 167 ? 32.449 -10.108 26.528 1.00 93.06 167 GLU A N 1
ATOM 1243 C CA . GLU A 1 167 ? 32.752 -10.615 25.193 1.00 93.06 167 GLU A CA 1
ATOM 1244 C C . GLU A 1 167 ? 32.567 -12.137 25.114 1.00 93.06 167 GLU A C 1
ATOM 1246 O O . GLU A 1 167 ? 31.892 -12.622 24.203 1.00 93.06 167 GLU A O 1
ATOM 1251 N N . ALA A 1 168 ? 33.111 -12.898 26.069 1.00 92.88 168 ALA A N 1
ATOM 1252 C CA . ALA A 1 168 ? 32.961 -14.352 26.102 1.00 92.88 168 ALA A CA 1
ATOM 1253 C C . ALA A 1 168 ? 31.483 -14.775 26.200 1.00 92.88 168 ALA A C 1
ATOM 1255 O O . ALA A 1 168 ? 31.038 -15.645 25.443 1.00 92.88 168 ALA A O 1
ATOM 1256 N N . ALA A 1 169 ? 30.703 -14.120 27.067 1.00 93.00 169 ALA A N 1
ATOM 1257 C CA . ALA A 1 169 ? 29.268 -14.359 27.211 1.00 93.00 169 ALA A CA 1
ATOM 1258 C C . ALA A 1 169 ? 28.493 -14.045 25.919 1.00 93.00 169 ALA A C 1
ATOM 1260 O O . ALA A 1 169 ? 27.665 -14.850 25.485 1.00 93.00 169 ALA A O 1
ATOM 1261 N N . VAL A 1 170 ? 28.788 -12.921 25.258 1.00 94.81 170 VAL A N 1
ATOM 1262 C CA . VAL A 1 170 ? 28.138 -12.519 23.998 1.00 94.81 170 VAL A CA 1
ATOM 1263 C C . VAL A 1 170 ? 28.520 -13.455 22.850 1.00 94.81 170 VAL A C 1
ATOM 1265 O O . VAL A 1 170 ? 27.638 -13.898 22.116 1.00 94.81 170 VAL A O 1
ATOM 1268 N N . ARG A 1 171 ? 29.796 -13.845 22.719 1.00 95.12 171 ARG A N 1
ATOM 1269 C CA . ARG A 1 171 ? 30.236 -14.852 21.733 1.00 95.12 171 ARG A CA 1
ATOM 1270 C C . ARG A 1 171 ? 29.534 -16.195 21.949 1.00 95.12 171 ARG A C 1
ATOM 1272 O O . ARG A 1 171 ? 29.087 -16.812 20.983 1.00 95.12 171 ARG A O 1
ATOM 1279 N N . GLN A 1 172 ? 29.397 -16.641 23.201 1.00 95.50 172 GLN A N 1
ATOM 1280 C CA . GLN A 1 172 ? 28.661 -17.863 23.534 1.00 95.50 172 GLN A CA 1
ATOM 1281 C C . GLN A 1 172 ? 27.169 -17.735 23.187 1.00 95.50 172 GLN A C 1
ATOM 1283 O O . GLN A 1 172 ? 26.585 -18.670 22.644 1.00 95.50 172 GLN A O 1
ATOM 1288 N N . HIS A 1 173 ? 26.560 -16.581 23.464 1.00 95.81 173 HIS A N 1
ATOM 1289 C CA . HIS A 1 173 ? 25.150 -16.301 23.190 1.00 95.81 173 HIS A CA 1
ATOM 1290 C C . HIS A 1 173 ? 24.821 -16.273 21.696 1.00 95.81 173 HIS A C 1
ATOM 1292 O O . HIS A 1 173 ? 23.929 -16.999 21.262 1.00 95.81 173 HIS A O 1
ATOM 1298 N N . LEU A 1 174 ? 25.587 -15.525 20.897 1.00 95.38 174 LEU A N 1
ATOM 1299 C CA . LEU A 1 174 ? 25.440 -15.499 19.438 1.00 95.38 174 LEU A CA 1
ATOM 1300 C C . LEU A 1 174 ? 25.606 -16.908 18.846 1.00 95.38 174 LEU A C 1
ATOM 1302 O O . LEU A 1 174 ? 24.815 -17.313 17.995 1.00 95.38 174 LEU A O 1
ATOM 1306 N N . LYS A 1 175 ? 26.561 -17.698 19.363 1.00 94.12 175 LYS A N 1
ATOM 1307 C CA . LYS A 1 175 ? 26.753 -19.102 18.969 1.00 94.12 175 LYS A CA 1
ATOM 1308 C C . LYS A 1 175 ? 25.563 -20.000 19.339 1.00 94.12 175 LYS A C 1
ATOM 1310 O O . LYS A 1 175 ? 25.216 -20.859 18.534 1.00 94.12 175 LYS A O 1
ATOM 1315 N N . ARG A 1 176 ? 24.934 -19.824 20.511 1.00 93.12 176 ARG A N 1
ATOM 1316 C CA . ARG A 1 176 ? 23.706 -20.560 20.893 1.00 93.12 176 ARG A CA 1
ATOM 1317 C C . ARG A 1 176 ? 22.537 -20.226 19.964 1.00 93.12 176 ARG A C 1
ATOM 1319 O O . ARG A 1 176 ? 21.866 -21.134 19.494 1.00 93.12 176 ARG A O 1
ATOM 1326 N N . ALA A 1 177 ? 22.342 -18.942 19.668 1.00 89.00 177 ALA A N 1
ATOM 1327 C CA . ALA A 1 177 ? 21.255 -18.458 18.818 1.00 89.00 177 ALA A CA 1
ATOM 1328 C C . ALA A 1 177 ? 21.495 -18.659 17.304 1.00 89.00 177 ALA A C 1
ATOM 1330 O O . ALA A 1 177 ? 20.637 -18.298 16.501 1.00 89.00 177 ALA A O 1
ATOM 1331 N N . GLY A 1 178 ? 22.657 -19.188 16.896 1.00 91.38 178 GLY A N 1
ATOM 1332 C CA . GLY A 1 178 ? 23.028 -19.358 15.486 1.00 91.38 178 GLY A CA 1
ATOM 1333 C C . GLY A 1 178 ? 23.212 -18.043 14.716 1.00 91.38 178 GLY A C 1
ATOM 1334 O O . GLY A 1 178 ? 23.098 -18.036 13.493 1.00 91.38 178 GLY A O 1
ATOM 1335 N N . ALA A 1 179 ? 23.459 -16.933 15.415 1.00 93.25 179 ALA A N 1
ATOM 1336 C CA . ALA A 1 179 ? 23.505 -15.596 14.833 1.00 93.25 179 ALA A CA 1
ATOM 1337 C C . ALA A 1 179 ? 24.806 -15.333 14.056 1.00 93.25 179 ALA A C 1
ATOM 1339 O O . ALA A 1 179 ? 25.904 -15.631 14.532 1.00 93.25 179 ALA A O 1
ATOM 1340 N N . THR A 1 180 ? 24.671 -14.731 12.872 1.00 93.31 180 THR A N 1
ATOM 1341 C CA . THR A 1 180 ? 25.760 -14.438 11.926 1.00 93.31 180 THR A CA 1
ATOM 1342 C C . THR A 1 180 ? 25.909 -12.948 11.601 1.00 93.31 180 THR A C 1
ATOM 1344 O O . THR A 1 180 ? 26.879 -12.557 10.951 1.00 93.31 180 THR A O 1
ATOM 1347 N N . PHE A 1 181 ? 24.997 -12.094 12.084 1.00 93.38 181 PHE A N 1
ATOM 1348 C CA . PHE A 1 181 ? 25.127 -10.641 11.951 1.00 93.38 181 PHE A CA 1
ATOM 1349 C C . PHE A 1 181 ? 26.355 -10.073 12.689 1.00 93.38 181 PHE A C 1
ATOM 1351 O O . PHE A 1 181 ? 26.717 -10.568 13.761 1.00 93.38 181 PHE A O 1
ATOM 1358 N N . PRO A 1 182 ? 26.974 -8.986 12.179 1.00 94.31 182 PRO A N 1
ATOM 1359 C CA . PRO A 1 182 ? 28.030 -8.286 12.903 1.00 94.31 182 PRO A CA 1
ATOM 1360 C C . PRO A 1 182 ? 27.491 -7.761 14.237 1.00 94.31 182 PRO A C 1
ATOM 1362 O O . PRO A 1 182 ? 26.422 -7.151 14.293 1.00 94.31 182 PRO A O 1
ATOM 1365 N N . CYS A 1 183 ? 28.234 -7.987 15.318 1.00 96.50 183 CYS A N 1
ATOM 1366 C CA . CYS A 1 183 ? 27.869 -7.539 16.658 1.00 96.50 183 CYS A CA 1
ATOM 1367 C C . CYS A 1 183 ? 28.996 -6.704 17.264 1.00 96.50 183 CYS A C 1
ATOM 1369 O O . CYS A 1 183 ? 30.160 -7.093 17.190 1.00 96.50 183 CYS A O 1
ATOM 1371 N N . VAL A 1 184 ? 28.641 -5.582 17.883 1.00 95.19 184 VAL A N 1
ATOM 1372 C CA . VAL A 1 184 ? 29.534 -4.666 18.604 1.00 95.19 184 VAL A CA 1
ATOM 1373 C C . VAL A 1 184 ? 29.326 -4.828 20.111 1.00 95.19 184 VAL A C 1
ATOM 1375 O O . VAL A 1 184 ? 28.221 -5.132 20.564 1.00 95.19 184 VAL A O 1
ATOM 1378 N N . LEU A 1 185 ? 30.391 -4.618 20.884 1.00 93.69 185 LEU A N 1
ATOM 1379 C CA . LEU A 1 185 ? 30.366 -4.601 22.345 1.00 93.69 185 LEU A CA 1
ATOM 1380 C C . LEU A 1 185 ? 30.309 -3.151 22.847 1.00 93.69 185 LEU A C 1
ATOM 1382 O O . LEU A 1 185 ? 31.224 -2.375 22.582 1.00 93.69 185 LEU A O 1
ATOM 1386 N N . ASP A 1 186 ? 29.262 -2.777 23.583 1.00 91.00 186 ASP A N 1
ATOM 1387 C CA . ASP A 1 186 ? 29.051 -1.399 24.057 1.00 91.00 186 ASP A CA 1
ATOM 1388 C C . ASP A 1 186 ? 29.273 -1.271 25.571 1.00 91.00 186 ASP A C 1
ATOM 1390 O O . ASP A 1 186 ? 28.435 -0.750 26.297 1.00 91.00 186 ASP A O 1
ATOM 1394 N N . ALA A 1 187 ? 30.403 -1.769 26.079 1.00 85.50 187 ALA A N 1
ATOM 1395 C CA . ALA A 1 187 ? 30.683 -1.912 27.517 1.00 85.50 187 ALA A CA 1
ATOM 1396 C C . ALA A 1 187 ? 30.551 -0.616 28.361 1.00 85.50 187 ALA A C 1
ATOM 1398 O O . ALA A 1 187 ? 30.353 -0.683 29.578 1.00 85.50 187 ALA A O 1
ATOM 1399 N N . SER A 1 188 ? 30.618 0.563 27.730 1.00 83.88 188 SER A N 1
ATOM 1400 C CA . SER A 1 188 ? 30.408 1.883 28.348 1.00 83.88 188 SER A CA 1
ATOM 1401 C C . SER A 1 188 ? 28.946 2.367 28.346 1.00 83.88 188 SER A C 1
ATOM 1403 O O . SER A 1 188 ? 28.655 3.392 28.964 1.00 83.88 188 SER A O 1
ATOM 1405 N N . ALA A 1 189 ? 28.047 1.638 27.677 1.00 83.56 189 ALA A N 1
ATOM 1406 C CA . ALA A 1 189 ? 26.680 2.007 27.302 1.00 83.56 189 ALA A CA 1
ATOM 1407 C C . ALA A 1 189 ? 26.560 3.218 26.347 1.00 83.56 189 ALA A C 1
ATOM 1409 O O . ALA A 1 189 ? 25.467 3.752 26.177 1.00 83.56 189 ALA A O 1
ATOM 1410 N N . GLY A 1 190 ? 27.643 3.675 25.707 1.00 85.44 190 GLY A N 1
ATOM 1411 C CA . GLY A 1 190 ? 27.639 4.900 24.895 1.00 85.44 190 GLY A CA 1
ATOM 1412 C C . GLY A 1 190 ? 26.799 4.822 23.612 1.00 85.44 190 GLY A C 1
ATOM 1413 O O . GLY A 1 190 ? 26.177 5.812 23.220 1.00 85.44 190 GLY A O 1
ATOM 1414 N N . ILE A 1 191 ? 26.740 3.656 22.964 1.00 86.81 191 ILE A N 1
ATOM 1415 C CA . ILE A 1 191 ? 25.883 3.413 21.788 1.00 86.81 191 ILE A CA 1
ATOM 1416 C C . ILE A 1 191 ? 24.426 3.222 22.241 1.00 86.81 191 ILE A C 1
ATOM 1418 O O . ILE A 1 191 ? 23.495 3.766 21.647 1.00 86.81 191 ILE A O 1
ATOM 1422 N N . THR A 1 192 ? 24.234 2.503 23.343 1.00 85.06 192 THR A N 1
ATOM 1423 C CA . THR A 1 192 ? 22.943 2.190 23.964 1.00 85.06 192 THR A CA 1
ATOM 1424 C C . THR A 1 192 ? 22.237 3.454 24.457 1.00 85.06 192 THR A C 1
ATOM 1426 O O . THR A 1 192 ? 21.074 3.677 24.126 1.00 85.06 192 THR A O 1
ATOM 1429 N N . GLU A 1 193 ? 22.942 4.337 25.171 1.00 80.69 193 GLU A N 1
ATOM 1430 C CA . GLU A 1 193 ? 22.448 5.651 25.602 1.00 80.69 193 GLU A CA 1
ATOM 1431 C C . GLU A 1 193 ? 22.017 6.509 24.395 1.00 80.69 193 GLU A C 1
ATOM 1433 O O . GLU A 1 193 ? 20.991 7.187 24.464 1.00 80.69 193 GLU A O 1
ATOM 1438 N N . ARG A 1 194 ? 22.736 6.444 23.261 1.00 80.75 194 ARG A N 1
ATOM 1439 C CA . ARG A 1 194 ? 22.422 7.214 22.038 1.00 80.75 194 ARG A CA 1
ATOM 1440 C C . ARG A 1 194 ? 21.065 6.841 21.431 1.00 80.75 194 ARG A C 1
ATOM 1442 O O . ARG A 1 194 ? 20.377 7.726 20.927 1.00 80.75 194 ARG A O 1
ATOM 1449 N N . PHE A 1 195 ? 20.669 5.569 21.507 1.00 78.06 195 PHE A N 1
ATOM 1450 C CA . PHE A 1 195 ? 19.410 5.071 20.940 1.00 78.06 195 PHE A CA 1
ATOM 1451 C C . PHE A 1 195 ? 18.265 4.971 21.962 1.00 78.06 195 PHE A C 1
ATOM 1453 O O . PHE A 1 195 ? 17.127 5.298 21.627 1.00 78.06 195 PHE A O 1
ATOM 1460 N N . LEU A 1 196 ? 18.538 4.587 23.216 1.00 74.00 196 LEU A N 1
ATOM 1461 C CA . LEU A 1 196 ? 17.504 4.468 24.251 1.00 74.00 196 LEU A CA 1
ATOM 1462 C C . LEU A 1 196 ? 17.052 5.818 24.821 1.00 74.00 196 LEU A C 1
ATOM 1464 O O . LEU A 1 196 ? 15.891 5.937 25.209 1.00 74.00 196 LEU A O 1
ATOM 1468 N N . ARG A 1 197 ? 17.915 6.843 24.890 1.00 67.75 197 ARG A N 1
ATOM 1469 C CA . ARG A 1 197 ? 17.605 8.106 25.596 1.00 67.75 197 ARG A CA 1
ATOM 1470 C C . ARG A 1 197 ? 16.289 8.781 25.162 1.00 67.75 197 ARG A C 1
ATOM 1472 O O . ARG A 1 197 ? 15.582 9.237 26.058 1.00 67.75 197 ARG A O 1
ATOM 1479 N N . PRO A 1 198 ? 15.894 8.822 23.871 1.00 63.19 198 PRO A N 1
ATOM 1480 C CA . PRO A 1 198 ? 14.606 9.401 23.466 1.00 63.19 198 PRO A CA 1
ATOM 1481 C C . PRO A 1 198 ? 13.371 8.549 23.810 1.00 63.19 198 PRO A C 1
ATOM 1483 O O . PRO A 1 198 ? 12.262 9.074 23.799 1.00 63.19 198 PRO A O 1
ATOM 1486 N N . VAL A 1 199 ? 13.538 7.256 24.117 1.00 61.28 199 VAL A N 1
ATOM 1487 C CA . VAL A 1 199 ? 12.435 6.329 24.452 1.00 61.28 199 VAL A CA 1
ATOM 1488 C C . VAL A 1 199 ? 12.455 5.836 25.904 1.00 61.28 199 VAL A C 1
ATOM 1490 O O . VAL A 1 199 ? 11.519 5.165 26.328 1.00 61.28 199 VAL A O 1
ATOM 1493 N N . ALA A 1 200 ? 13.478 6.192 26.689 1.00 59.62 200 ALA A N 1
ATOM 1494 C CA . ALA A 1 200 ? 13.730 5.661 28.031 1.00 59.62 200 ALA A CA 1
ATOM 1495 C C . ALA A 1 200 ? 12.538 5.787 28.998 1.00 59.62 200 ALA A C 1
ATOM 1497 O O . ALA A 1 200 ? 12.291 4.876 29.783 1.00 59.62 200 ALA A O 1
ATOM 1498 N N . GLN A 1 201 ? 11.750 6.863 28.891 1.00 54.09 201 GLN A N 1
ATOM 1499 C CA . GLN A 1 201 ? 10.537 7.081 29.695 1.00 54.09 201 GLN A CA 1
ATOM 1500 C C . GLN A 1 201 ? 9.415 6.049 29.453 1.00 54.09 201 GLN A C 1
ATOM 1502 O O . GLN A 1 201 ? 8.495 5.938 30.260 1.00 54.09 201 GLN A O 1
ATOM 1507 N N . PHE A 1 202 ? 9.476 5.289 28.354 1.00 53.59 202 PHE A N 1
ATOM 1508 C CA . PHE A 1 202 ? 8.507 4.247 28.005 1.00 53.59 202 PHE A CA 1
ATOM 1509 C C . PHE A 1 202 ? 8.998 2.825 28.341 1.00 53.59 202 PHE A C 1
ATOM 1511 O O . PHE A 1 202 ? 8.204 1.882 28.313 1.00 53.59 202 PHE A O 1
ATOM 1518 N N . LEU A 1 203 ? 10.284 2.646 28.674 1.00 57.72 203 LEU A N 1
ATOM 1519 C CA . LEU A 1 203 ? 10.899 1.333 28.893 1.00 57.72 203 LEU A CA 1
ATOM 1520 C C . LEU A 1 203 ? 10.518 0.743 30.259 1.00 57.72 203 LEU A C 1
ATOM 1522 O O . LEU A 1 203 ? 11.230 0.905 31.250 1.00 57.72 203 LEU A O 1
ATOM 1526 N N . ARG A 1 204 ? 9.421 -0.021 30.317 1.00 52.69 204 ARG A N 1
ATOM 1527 C CA . ARG A 1 204 ? 8.961 -0.712 31.540 1.00 52.69 204 ARG A CA 1
ATOM 1528 C C . ARG A 1 204 ? 9.780 -1.974 31.888 1.00 52.69 204 ARG A C 1
ATOM 1530 O O . ARG A 1 204 ? 9.219 -3.022 32.191 1.00 52.69 204 ARG A O 1
ATOM 1537 N N . GLY A 1 205 ? 11.112 -1.865 31.884 1.00 53.00 205 GLY A N 1
ATOM 1538 C CA . GLY A 1 205 ? 12.007 -2.801 32.580 1.00 53.00 205 GLY A CA 1
ATOM 1539 C C . GLY A 1 205 ? 12.787 -3.833 31.752 1.00 53.00 205 GLY A C 1
ATOM 1540 O O . GLY A 1 205 ? 13.395 -4.708 32.371 1.00 53.00 205 GLY A O 1
ATOM 1541 N N . SER A 1 206 ? 12.822 -3.739 30.417 1.00 62.81 206 SER A N 1
ATOM 1542 C CA . SER A 1 206 ? 13.759 -4.496 29.559 1.00 62.81 206 SER A CA 1
ATOM 1543 C C . SER A 1 206 ? 14.559 -3.540 28.657 1.00 62.81 206 SER A C 1
ATOM 1545 O O . SER A 1 206 ? 13.971 -2.572 28.166 1.00 62.81 206 SER A O 1
ATOM 1547 N N . PRO A 1 207 ? 15.870 -3.772 28.431 1.00 66.38 207 PRO A N 1
ATOM 1548 C CA . PRO A 1 207 ? 16.652 -3.052 27.422 1.00 66.38 207 PRO A CA 1
ATOM 1549 C C . PRO A 1 207 ? 16.398 -3.583 25.999 1.00 66.38 207 PRO A C 1
ATOM 1551 O O . PRO A 1 207 ? 16.665 -2.885 25.019 1.00 66.38 207 PRO A O 1
ATOM 1554 N N . THR A 1 208 ? 15.907 -4.819 25.878 1.00 82.12 208 THR A N 1
ATOM 1555 C CA . THR A 1 208 ? 15.975 -5.618 24.655 1.00 82.12 208 THR A CA 1
ATOM 1556 C C . THR A 1 208 ? 15.019 -5.098 23.580 1.00 82.12 208 THR A C 1
ATOM 1558 O O . THR A 1 208 ? 13.793 -5.229 23.673 1.00 82.12 208 THR A O 1
ATOM 1561 N N . THR A 1 209 ? 15.596 -4.487 22.543 1.00 84.12 209 THR A N 1
ATOM 1562 C CA . THR A 1 209 ? 14.867 -3.669 21.564 1.00 84.12 209 THR A CA 1
ATOM 1563 C C . THR A 1 209 ? 15.529 -3.744 20.192 1.00 84.12 209 THR A C 1
ATOM 1565 O O . THR A 1 209 ? 16.740 -3.551 20.080 1.00 84.12 209 THR A O 1
ATOM 1568 N N . LEU A 1 210 ? 14.739 -3.935 19.131 1.00 88.75 210 LEU A N 1
ATOM 1569 C CA . LEU A 1 210 ? 15.196 -3.693 17.761 1.00 88.75 210 LEU A CA 1
ATOM 1570 C C . LEU A 1 210 ? 14.790 -2.278 17.340 1.00 88.75 210 LEU A C 1
ATOM 1572 O O . LEU A 1 210 ? 13.604 -1.965 17.271 1.00 88.75 210 LEU A O 1
ATOM 1576 N N . PHE A 1 211 ? 15.768 -1.426 17.044 1.00 87.75 211 PHE A N 1
ATOM 1577 C CA . PHE A 1 211 ? 15.540 -0.116 16.440 1.00 87.75 211 PHE A CA 1
ATOM 1578 C C . PHE A 1 211 ? 15.607 -0.224 14.924 1.00 87.75 211 PHE A C 1
ATOM 1580 O O . PHE A 1 211 ? 16.620 -0.653 14.371 1.00 87.75 211 PHE A O 1
ATOM 1587 N N . ALA A 1 212 ? 14.537 0.198 14.262 1.00 85.88 212 ALA A N 1
ATOM 1588 C CA . ALA A 1 212 ? 14.407 0.194 12.818 1.00 85.88 212 ALA A CA 1
ATOM 1589 C C . ALA A 1 212 ? 14.488 1.631 12.281 1.00 85.88 212 ALA A C 1
ATOM 1591 O O . ALA A 1 212 ? 13.595 2.458 12.491 1.00 85.88 212 ALA A O 1
ATOM 1592 N N . PHE A 1 213 ? 15.586 1.932 11.588 1.00 84.06 213 PHE A N 1
ATOM 1593 C CA . PHE A 1 213 ? 15.852 3.226 10.961 1.00 84.06 213 PHE A CA 1
ATOM 1594 C C . PHE A 1 213 ? 15.694 3.129 9.435 1.00 84.06 213 PHE A C 1
ATOM 1596 O O . PHE A 1 213 ? 16.205 2.167 8.843 1.00 84.06 213 PHE A O 1
ATOM 1603 N N . PRO A 1 214 ? 15.003 4.077 8.771 1.00 74.50 214 PRO A N 1
ATOM 1604 C CA . PRO A 1 214 ? 14.946 4.125 7.312 1.00 74.50 214 PRO A CA 1
ATOM 1605 C C . PRO A 1 214 ? 16.329 4.435 6.716 1.00 74.50 214 PRO A C 1
ATOM 1607 O O . PRO A 1 214 ? 17.249 4.837 7.425 1.00 74.50 214 PRO A O 1
ATOM 1610 N N . GLU A 1 215 ? 16.483 4.231 5.410 1.00 72.94 215 GLU A N 1
ATOM 1611 C CA . GLU A 1 215 ? 17.676 4.655 4.666 1.00 72.94 215 GLU A CA 1
ATOM 1612 C C . GLU A 1 215 ? 17.816 6.189 4.731 1.00 72.94 215 GLU A C 1
ATOM 1614 O O . GLU A 1 215 ? 16.835 6.896 4.506 1.00 72.94 215 GLU A O 1
ATOM 1619 N N . ARG A 1 216 ? 19.024 6.689 5.039 1.00 69.31 216 ARG A N 1
ATOM 1620 C CA . ARG A 1 216 ? 19.361 8.121 5.214 1.00 69.31 216 ARG A CA 1
ATOM 1621 C C . ARG A 1 216 ? 18.514 8.837 6.278 1.00 69.31 216 ARG A C 1
ATOM 1623 O O . ARG A 1 216 ? 17.919 9.880 6.026 1.00 69.31 216 ARG A O 1
ATOM 1630 N N . ALA A 1 217 ? 18.458 8.277 7.482 1.00 66.25 217 ALA A N 1
ATOM 1631 C CA . ALA A 1 217 ? 17.705 8.848 8.594 1.00 66.25 217 ALA A CA 1
ATOM 1632 C C . ALA A 1 217 ? 18.435 10.047 9.244 1.00 66.25 217 ALA A C 1
ATOM 1634 O O . ALA A 1 217 ? 19.473 9.890 9.891 1.00 66.25 217 ALA A O 1
ATOM 1635 N N . GLU A 1 218 ? 17.860 11.247 9.128 1.00 60.50 218 GLU A N 1
ATOM 1636 C CA . GLU A 1 218 ? 18.353 12.471 9.776 1.00 60.50 218 GLU A CA 1
ATOM 1637 C C . GLU A 1 218 ? 17.600 12.760 11.090 1.00 60.50 218 GLU A C 1
ATOM 1639 O O . GLU A 1 218 ? 16.430 13.133 11.086 1.00 60.50 218 GLU A O 1
ATOM 1644 N N . GLY A 1 219 ? 18.295 12.626 12.226 1.00 58.22 219 GLY A N 1
ATOM 1645 C CA . GLY A 1 219 ? 17.773 12.962 13.560 1.00 58.22 219 GLY A CA 1
ATOM 1646 C C . GLY A 1 219 ? 16.777 11.954 14.164 1.00 58.22 219 GLY A C 1
ATOM 1647 O O . GLY A 1 219 ? 16.229 11.101 13.476 1.00 58.22 219 GLY A O 1
ATOM 1648 N N . THR A 1 220 ? 16.537 12.087 15.479 1.00 50.16 220 THR A N 1
ATOM 1649 C CA . THR A 1 220 ? 15.631 11.273 16.337 1.00 50.16 220 THR A CA 1
ATOM 1650 C C . THR A 1 220 ? 15.860 9.751 16.369 1.00 50.16 220 THR A C 1
ATOM 1652 O O . THR A 1 220 ? 16.225 9.132 15.378 1.00 50.16 220 THR A O 1
ATOM 1655 N N . ALA A 1 221 ? 15.615 9.105 17.517 1.00 58.53 221 ALA A N 1
ATOM 1656 C CA . ALA A 1 221 ? 15.704 7.643 17.598 1.00 58.53 221 ALA A CA 1
ATOM 1657 C C . ALA A 1 221 ? 14.711 6.964 16.636 1.00 58.53 221 ALA A C 1
ATOM 1659 O O . ALA A 1 221 ? 13.610 7.462 16.403 1.00 58.53 221 ALA A O 1
ATOM 1660 N N . GLY A 1 222 ? 15.119 5.819 16.087 1.00 65.50 222 GLY A N 1
ATOM 1661 C CA . GLY A 1 222 ? 14.330 5.038 15.139 1.00 65.50 222 GLY A CA 1
ATOM 1662 C C . GLY A 1 222 ? 13.100 4.418 15.789 1.00 65.50 222 GLY A C 1
ATOM 1663 O O . GLY A 1 222 ? 12.953 4.422 17.013 1.00 65.50 222 GLY A O 1
ATOM 1664 N N . GLN A 1 223 ? 12.220 3.845 14.970 1.00 71.94 223 GLN A N 1
ATOM 1665 C CA . GLN A 1 223 ? 11.047 3.158 15.499 1.00 71.94 223 GLN A CA 1
ATOM 1666 C C . GLN A 1 223 ? 11.497 1.917 16.280 1.00 71.94 223 GLN A C 1
ATOM 1668 O O . GLN A 1 223 ? 12.189 1.042 15.755 1.00 71.94 223 GLN A O 1
ATOM 1673 N N . ALA A 1 224 ? 11.145 1.891 17.564 1.00 75.06 224 ALA A N 1
ATOM 1674 C CA . ALA A 1 224 ? 11.565 0.875 18.513 1.00 75.06 224 ALA A CA 1
ATOM 1675 C C . ALA A 1 224 ? 10.550 -0.275 18.563 1.00 75.06 224 ALA A C 1
ATOM 1677 O O . ALA A 1 224 ? 9.369 -0.067 18.843 1.00 75.06 224 ALA A O 1
ATOM 1678 N N . VAL A 1 225 ? 11.027 -1.495 18.321 1.00 76.00 225 VAL A N 1
ATOM 1679 C CA . VAL A 1 225 ? 10.248 -2.734 18.380 1.00 76.00 225 VAL A CA 1
ATOM 1680 C C . VAL A 1 225 ? 10.706 -3.521 19.611 1.00 76.00 225 VAL A C 1
ATOM 1682 O O . VAL A 1 225 ? 11.803 -4.083 19.642 1.00 76.00 225 VAL A O 1
ATOM 1685 N N . PHE A 1 226 ? 9.883 -3.499 20.661 1.00 73.31 226 PHE A N 1
ATOM 1686 C CA . PHE A 1 226 ? 10.229 -4.004 21.996 1.00 73.31 226 PHE A CA 1
ATOM 1687 C C . PHE A 1 226 ? 9.922 -5.497 22.165 1.00 73.31 226 PHE A C 1
ATOM 1689 O O . PHE A 1 226 ? 8.821 -5.947 21.837 1.00 73.31 226 PHE A O 1
ATOM 1696 N N . ALA A 1 227 ? 10.845 -6.252 22.770 1.00 64.25 227 ALA A N 1
ATOM 1697 C CA . ALA A 1 227 ? 10.707 -7.705 22.929 1.00 64.25 227 ALA A CA 1
ATOM 1698 C C . ALA A 1 227 ? 9.504 -8.141 23.785 1.00 64.25 227 ALA A C 1
ATOM 1700 O O . ALA A 1 227 ? 8.896 -9.178 23.514 1.00 64.25 227 ALA A O 1
ATOM 1701 N N . TYR A 1 228 ? 9.087 -7.314 24.750 1.00 60.59 228 TYR A N 1
ATOM 1702 C CA . TYR A 1 228 ? 7.916 -7.585 25.592 1.00 60.59 228 TYR A CA 1
ATOM 1703 C C . TYR A 1 228 ? 6.621 -7.805 24.786 1.00 60.59 228 TYR A C 1
ATOM 1705 O O . TYR A 1 228 ? 5.792 -8.618 25.185 1.00 60.59 228 TYR A O 1
ATOM 1713 N N . GLY A 1 229 ? 6.462 -7.159 23.622 1.00 55.97 229 GLY A N 1
ATOM 1714 C CA . GLY A 1 229 ? 5.262 -7.299 22.784 1.00 55.97 229 GLY A CA 1
ATOM 1715 C C . GLY A 1 229 ? 5.031 -8.708 22.218 1.00 55.97 229 GLY A C 1
ATOM 1716 O O . GLY A 1 229 ? 3.936 -8.998 21.742 1.00 55.97 229 GLY A O 1
ATOM 1717 N N . GLY A 1 230 ? 6.042 -9.583 22.275 1.00 54.28 230 GLY A N 1
ATOM 1718 C CA . GLY A 1 230 ? 5.948 -10.992 21.896 1.00 54.28 230 GLY A CA 1
ATOM 1719 C C . GLY A 1 230 ? 6.024 -11.978 23.064 1.00 54.28 230 GLY A C 1
ATOM 1720 O O . GLY A 1 230 ? 6.036 -13.174 22.794 1.00 54.28 230 GLY A O 1
ATOM 1721 N N . LYS A 1 231 ? 6.097 -11.524 24.326 1.00 62.91 231 LYS A N 1
ATOM 1722 C CA . LYS A 1 231 ? 6.469 -12.372 25.477 1.00 62.91 231 LYS A CA 1
ATOM 1723 C C . LYS A 1 231 ? 5.589 -13.616 25.642 1.00 62.91 231 LYS A C 1
ATOM 1725 O O . LYS A 1 231 ? 6.107 -14.698 25.896 1.00 62.91 231 LYS A O 1
ATOM 1730 N N . ASP A 1 232 ? 4.282 -13.458 25.460 1.00 59.91 232 ASP A N 1
ATOM 1731 C CA . ASP A 1 232 ? 3.286 -14.523 25.632 1.00 59.91 232 ASP A CA 1
ATOM 1732 C C . ASP A 1 232 ? 2.915 -15.189 24.285 1.00 59.91 232 ASP A C 1
ATOM 1734 O O . ASP A 1 232 ? 1.827 -15.739 24.109 1.00 59.91 232 ASP A O 1
ATOM 1738 N N . SER A 1 233 ? 3.807 -15.099 23.289 1.00 60.03 233 SER A N 1
ATOM 1739 C CA . SER A 1 233 ? 3.661 -15.711 21.964 1.00 60.03 233 SER A CA 1
ATOM 1740 C C . SER A 1 233 ? 4.354 -17.071 21.877 1.00 60.03 233 SER A C 1
ATOM 1742 O O . SER A 1 233 ? 5.402 -17.286 22.476 1.00 60.03 233 SER A O 1
ATOM 1744 N N . ALA A 1 234 ? 3.832 -17.959 21.026 1.00 61.81 234 ALA A N 1
ATOM 1745 C CA . ALA A 1 234 ? 4.519 -19.193 20.639 1.00 61.81 234 ALA A CA 1
ATOM 1746 C C . ALA A 1 234 ? 5.738 -18.957 19.713 1.00 61.81 234 ALA A C 1
ATOM 1748 O O . ALA A 1 234 ? 6.562 -19.852 19.557 1.00 61.81 234 ALA A O 1
ATOM 1749 N N . ASP A 1 235 ? 5.874 -17.768 19.109 1.00 68.50 235 ASP A N 1
ATOM 1750 C CA . ASP A 1 235 ? 7.077 -17.350 18.368 1.00 68.50 235 ASP A CA 1
ATOM 1751 C C . ASP A 1 235 ? 7.401 -15.864 18.649 1.00 68.50 235 ASP A C 1
ATOM 1753 O O . ASP A 1 235 ? 7.120 -14.996 17.810 1.00 68.50 235 ASP A O 1
ATOM 1757 N N . PRO A 1 236 ? 7.984 -15.536 19.823 1.00 75.12 236 PRO A N 1
ATOM 1758 C CA . PRO A 1 236 ? 8.317 -14.157 20.197 1.00 75.12 236 PRO A CA 1
ATOM 1759 C C . PRO A 1 236 ? 9.301 -13.502 19.216 1.00 75.12 236 PRO A C 1
ATOM 1761 O O . PRO A 1 236 ? 9.147 -12.335 18.850 1.00 75.12 236 PRO A O 1
ATOM 1764 N N . ALA A 1 237 ? 10.270 -14.279 18.719 1.00 81.06 237 ALA A N 1
ATOM 1765 C CA . ALA A 1 237 ? 11.216 -13.845 17.693 1.00 81.06 237 ALA A CA 1
ATOM 1766 C C . ALA A 1 237 ? 10.509 -13.509 16.366 1.00 81.06 237 ALA A C 1
ATOM 1768 O O . ALA A 1 237 ? 10.859 -12.533 15.706 1.00 81.06 237 ALA A O 1
ATOM 1769 N N . GLY A 1 238 ? 9.473 -14.264 15.990 1.00 71.88 238 GLY A N 1
ATOM 1770 C CA . GLY A 1 238 ? 8.622 -13.960 14.840 1.00 71.88 238 GLY A CA 1
ATOM 1771 C C . GLY A 1 238 ? 7.774 -12.705 15.011 1.00 71.88 238 GLY A C 1
ATOM 1772 O O . GLY A 1 238 ? 7.592 -11.970 14.044 1.00 71.88 238 GLY A O 1
ATOM 1773 N N . VAL A 1 239 ? 7.279 -12.424 16.221 1.00 68.69 239 VAL A N 1
ATOM 1774 C CA . VAL A 1 239 ? 6.572 -11.164 16.519 1.00 68.69 239 VAL A CA 1
ATOM 1775 C C . VAL A 1 239 ? 7.514 -9.968 16.353 1.00 68.69 239 VAL A C 1
ATOM 1777 O O . VAL A 1 239 ? 7.162 -9.015 15.660 1.00 68.69 239 VAL A O 1
ATOM 1780 N N . LEU A 1 240 ? 8.729 -10.043 16.905 1.00 77.94 240 LEU A N 1
ATOM 1781 C CA . LEU A 1 240 ? 9.766 -9.016 16.747 1.00 77.94 240 LEU A CA 1
ATOM 1782 C C . LEU A 1 240 ? 10.187 -8.813 15.282 1.00 77.94 240 LEU A C 1
ATOM 1784 O O . LEU A 1 240 ? 10.219 -7.683 14.795 1.00 77.94 240 LEU A O 1
ATOM 1788 N N . TYR A 1 241 ? 10.460 -9.911 14.572 1.00 83.25 241 TYR A N 1
ATOM 1789 C CA . TYR A 1 241 ? 10.804 -9.929 13.149 1.00 83.25 241 TYR A CA 1
ATOM 1790 C C . TYR A 1 241 ? 9.745 -9.204 12.303 1.00 83.25 241 TYR A C 1
ATOM 1792 O O . TYR A 1 241 ? 10.065 -8.265 11.572 1.00 83.25 241 TYR A O 1
ATOM 1800 N N . ARG A 1 242 ? 8.469 -9.581 12.466 1.00 71.00 242 ARG A N 1
ATOM 1801 C CA . ARG A 1 242 ? 7.338 -8.945 11.774 1.00 71.00 242 ARG A CA 1
ATOM 1802 C C . ARG A 1 242 ? 7.151 -7.485 12.180 1.00 71.00 242 ARG A C 1
ATOM 1804 O O . ARG A 1 242 ? 6.899 -6.648 11.322 1.00 71.00 242 ARG A O 1
ATOM 1811 N N . GLY A 1 243 ? 7.350 -7.137 13.453 1.00 69.50 243 GLY A N 1
ATOM 1812 C CA . GLY A 1 243 ? 7.282 -5.750 13.926 1.00 69.50 243 GLY A CA 1
ATOM 1813 C C . GLY A 1 243 ? 8.257 -4.811 13.202 1.00 69.50 243 GLY A C 1
ATOM 1814 O O . GLY A 1 243 ? 7.862 -3.726 12.766 1.00 69.50 243 GLY A O 1
ATOM 1815 N N . VAL A 1 244 ? 9.507 -5.247 12.996 1.00 80.12 244 VAL A N 1
ATOM 1816 C CA . VAL A 1 244 ? 10.506 -4.487 12.219 1.00 80.12 244 VAL A CA 1
ATOM 1817 C C . VAL A 1 244 ? 10.124 -4.408 10.741 1.00 80.12 244 VAL A C 1
ATOM 1819 O O . VAL A 1 244 ? 10.208 -3.338 10.137 1.00 80.12 244 VAL A O 1
ATOM 1822 N N . LEU A 1 245 ? 9.657 -5.507 10.144 1.00 73.38 245 LEU A N 1
ATOM 1823 C CA . LEU A 1 245 ? 9.241 -5.489 8.743 1.00 73.38 245 LEU A CA 1
ATOM 1824 C C . LEU A 1 245 ? 8.015 -4.594 8.494 1.00 73.38 245 LEU A C 1
ATOM 1826 O O . LEU A 1 245 ? 7.996 -3.879 7.493 1.00 73.38 245 LEU A O 1
ATOM 1830 N N . LYS A 1 246 ? 7.035 -4.574 9.405 1.00 64.75 246 LYS A N 1
ATOM 1831 C CA . LYS A 1 246 ? 5.850 -3.702 9.334 1.00 64.75 246 LYS A CA 1
ATOM 1832 C C . LYS A 1 246 ? 6.196 -2.228 9.526 1.00 64.75 246 LYS A C 1
ATOM 1834 O O . LYS A 1 246 ? 5.692 -1.394 8.782 1.00 64.75 246 LYS A O 1
ATOM 1839 N N . THR A 1 247 ? 7.122 -1.919 10.435 1.00 69.50 247 THR A N 1
ATOM 1840 C CA . THR A 1 247 ? 7.721 -0.578 10.585 1.00 69.50 247 THR A CA 1
ATOM 1841 C C . THR A 1 247 ? 8.311 -0.048 9.270 1.00 69.50 247 THR A C 1
ATOM 1843 O O . THR A 1 247 ? 8.223 1.142 8.977 1.00 69.50 247 THR A O 1
ATOM 1846 N N . TYR A 1 248 ? 8.878 -0.929 8.442 1.00 65.88 248 TYR A N 1
ATOM 1847 C CA . TYR A 1 248 ? 9.430 -0.573 7.133 1.00 65.88 248 TYR A CA 1
ATOM 1848 C C . TYR A 1 248 ? 8.459 -0.701 5.946 1.00 65.88 248 TYR A C 1
ATOM 1850 O O . TYR A 1 248 ? 8.868 -0.399 4.821 1.00 65.88 248 TYR A O 1
ATOM 1858 N N . GLY A 1 249 ? 7.228 -1.186 6.155 1.00 54.53 249 GLY A N 1
ATOM 1859 C CA . GLY A 1 249 ? 6.303 -1.559 5.074 1.00 54.53 249 GLY A CA 1
ATOM 1860 C C . GLY A 1 249 ? 6.825 -2.683 4.161 1.00 54.53 249 GLY A C 1
ATOM 1861 O O . GLY A 1 249 ? 6.471 -2.739 2.986 1.00 54.53 249 GLY A O 1
ATOM 1862 N N . LEU A 1 250 ? 7.727 -3.529 4.669 1.00 57.91 250 LEU A N 1
ATOM 1863 C CA . LEU A 1 250 ? 8.450 -4.564 3.918 1.00 57.91 250 LEU A CA 1
ATOM 1864 C C . LEU A 1 250 ? 7.815 -5.953 3.999 1.00 57.91 250 LEU A C 1
ATOM 1866 O O . LEU A 1 250 ? 7.773 -6.692 3.016 1.00 57.91 250 LEU A O 1
ATOM 1870 N N . GLU A 1 251 ? 7.315 -6.304 5.176 1.00 45.16 251 GLU A N 1
ATOM 1871 C CA . GLU A 1 251 ? 6.115 -7.122 5.243 1.00 45.16 251 GLU A CA 1
ATOM 1872 C C . GLU A 1 251 ? 4.989 -6.148 4.909 1.00 45.16 251 GLU A C 1
ATOM 1874 O O . GLU A 1 251 ? 4.998 -5.006 5.386 1.00 45.16 251 GLU A O 1
ATOM 1879 N N . ALA A 1 252 ? 4.026 -6.568 4.089 1.00 34.75 252 ALA A N 1
ATOM 1880 C CA . ALA A 1 252 ? 2.781 -5.824 4.062 1.00 34.75 252 ALA A CA 1
ATOM 1881 C C . ALA A 1 252 ? 2.292 -5.731 5.511 1.00 34.75 252 ALA A C 1
ATOM 1883 O O . ALA A 1 252 ? 2.332 -6.717 6.250 1.00 34.75 252 ALA A O 1
ATOM 1884 N N . LEU A 1 253 ? 1.779 -4.575 5.921 1.00 37.47 253 LEU A N 1
ATOM 1885 C CA . LEU A 1 253 ? 0.787 -4.627 6.978 1.00 37.47 253 LEU A CA 1
ATOM 1886 C C . LEU A 1 253 ? -0.247 -5.677 6.529 1.00 37.47 253 LEU A C 1
ATOM 1888 O O . LEU A 1 253 ? -0.835 -5.530 5.457 1.00 37.47 253 LEU A O 1
ATOM 1892 N N . ASP A 1 254 ? -0.483 -6.726 7.325 1.00 36.19 254 ASP A N 1
ATOM 1893 C CA . ASP A 1 254 ? -1.724 -7.509 7.197 1.00 36.19 254 ASP A CA 1
ATOM 1894 C C . ASP A 1 254 ? -2.912 -6.526 7.177 1.00 36.19 254 ASP A C 1
ATOM 1896 O O . ASP A 1 254 ? -3.856 -6.653 6.404 1.00 36.19 254 ASP A O 1
ATOM 1900 N N . ASP A 1 255 ? -2.735 -5.444 7.936 1.00 37.72 255 ASP A N 1
ATOM 1901 C CA . ASP A 1 255 ? -3.485 -4.201 8.039 1.00 37.72 255 ASP A CA 1
ATOM 1902 C C . ASP A 1 255 ? -3.374 -3.253 6.810 1.00 37.72 255 ASP A C 1
ATOM 1904 O O . ASP A 1 255 ? -3.645 -2.058 6.911 1.00 37.72 255 ASP A O 1
ATOM 1908 N N . LEU A 1 256 ? -3.006 -3.756 5.626 1.00 30.73 256 LEU A N 1
ATOM 1909 C CA . LEU A 1 256 ? -3.367 -3.168 4.323 1.00 30.73 256 LEU A CA 1
ATOM 1910 C C . LEU A 1 256 ? -4.416 -4.003 3.577 1.00 30.73 256 LEU A C 1
ATOM 1912 O O . LEU A 1 256 ? -4.966 -3.543 2.578 1.00 30.73 256 LEU A O 1
ATOM 1916 N N . ARG A 1 257 ? -4.763 -5.194 4.077 1.00 36.19 257 ARG A N 1
ATOM 1917 C CA . ARG A 1 257 ? -5.871 -5.995 3.555 1.00 36.19 257 ARG A CA 1
ATOM 1918 C C . ARG A 1 257 ? -7.112 -5.812 4.424 1.00 36.19 257 ARG A C 1
ATOM 1920 O O . ARG A 1 257 ? -7.049 -5.979 5.643 1.00 36.19 257 ARG A O 1
ATOM 1927 N N . PRO A 1 258 ? -8.280 -5.566 3.815 1.00 34.78 258 PRO A N 1
ATOM 1928 C CA . PRO A 1 258 ? -9.536 -6.095 4.318 1.00 34.78 258 PRO A CA 1
ATOM 1929 C C . PRO A 1 258 ? -9.441 -7.630 4.287 1.00 34.78 258 PRO A C 1
ATOM 1931 O O . PRO A 1 258 ? -9.685 -8.269 3.270 1.00 34.78 258 PRO A O 1
ATOM 1934 N N . LEU A 1 259 ? -8.939 -8.191 5.390 1.00 37.03 259 LEU A N 1
ATOM 1935 C CA . LEU A 1 259 ? -9.075 -9.576 5.855 1.00 37.03 259 LEU A CA 1
ATOM 1936 C C . LEU A 1 259 ? -9.664 -10.591 4.843 1.00 37.03 259 LEU A C 1
ATOM 1938 O O . LEU A 1 259 ? -10.814 -11.002 4.980 1.00 37.03 259 LEU A O 1
ATOM 1942 N N . ALA A 1 260 ? -8.836 -11.083 3.909 1.00 39.00 260 ALA A N 1
ATOM 1943 C CA . ALA A 1 260 ? -9.022 -12.328 3.135 1.00 39.00 260 ALA A CA 1
ATOM 1944 C C . ALA A 1 260 ? -10.233 -12.426 2.165 1.00 39.00 260 ALA A C 1
ATOM 1946 O O . ALA A 1 260 ? -10.230 -13.225 1.225 1.00 39.00 260 ALA A O 1
ATOM 1947 N N . THR A 1 261 ? -11.256 -11.610 2.352 1.00 44.72 261 THR A N 1
ATOM 1948 C CA . THR A 1 261 ? -12.563 -11.589 1.683 1.00 44.72 261 THR A CA 1
ATOM 1949 C C . THR A 1 261 ? -13.122 -10.193 1.883 1.00 44.72 261 THR A C 1
ATOM 1951 O O . THR A 1 261 ? -12.898 -9.631 2.952 1.00 44.72 261 THR A O 1
ATOM 1954 N N . ASP A 1 262 ? -13.883 -9.667 0.922 1.00 54.44 262 ASP A N 1
ATOM 1955 C CA . ASP A 1 262 ? -14.466 -8.321 0.973 1.00 54.44 262 ASP A CA 1
ATOM 1956 C C . ASP A 1 262 ? -15.024 -7.963 2.363 1.00 54.44 262 ASP A C 1
ATOM 1958 O O . ASP A 1 262 ? -14.673 -6.912 2.906 1.00 54.44 262 ASP A O 1
ATOM 1962 N N . HIS A 1 263 ? -15.805 -8.874 2.965 1.00 69.44 263 HIS A N 1
ATOM 1963 C CA . HIS A 1 263 ? -16.235 -8.829 4.367 1.00 69.44 263 HIS A CA 1
ATOM 1964 C C . HIS A 1 263 ? -16.068 -10.229 5.017 1.00 69.44 263 HIS A C 1
ATOM 1966 O O . HIS A 1 263 ? -16.860 -11.129 4.725 1.00 69.44 263 HIS A O 1
ATOM 1972 N N . PRO A 1 264 ? -15.053 -10.480 5.872 1.00 75.69 264 PRO A N 1
ATOM 1973 C CA . PRO A 1 264 ? -14.899 -11.755 6.591 1.00 75.69 264 PRO A CA 1
ATOM 1974 C C . PRO A 1 264 ? -15.907 -11.862 7.739 1.00 75.69 264 PRO A C 1
ATOM 1976 O O . PRO A 1 264 ? -16.413 -10.843 8.196 1.00 75.69 264 PRO A O 1
ATOM 1979 N N . ARG A 1 265 ? -16.110 -13.046 8.330 1.00 83.50 265 ARG A N 1
ATOM 1980 C CA . ARG A 1 265 ? -16.769 -13.131 9.650 1.00 83.50 265 ARG A CA 1
ATOM 1981 C C . ARG A 1 265 ? -15.892 -12.526 10.753 1.00 83.50 265 ARG A C 1
ATOM 1983 O O . ARG A 1 265 ? -14.679 -12.733 10.765 1.00 83.50 265 ARG A O 1
ATOM 1990 N N . ALA A 1 266 ? -16.514 -11.814 11.689 1.00 88.69 266 ALA A N 1
ATOM 1991 C CA . ALA A 1 266 ? -15.853 -11.320 12.891 1.00 88.69 266 ALA A CA 1
ATOM 1992 C C . ALA A 1 266 ? -15.450 -12.483 13.832 1.00 88.69 266 ALA A C 1
ATOM 1994 O O . ALA A 1 266 ? -16.191 -13.465 13.931 1.00 88.69 266 ALA A O 1
ATOM 1995 N N . PRO A 1 267 ? -14.308 -12.392 14.543 1.00 89.31 267 PRO A N 1
ATOM 1996 C CA . PRO A 1 267 ? -13.934 -13.344 15.590 1.00 89.31 267 PRO A CA 1
ATOM 1997 C C . PRO A 1 267 ? -14.993 -13.471 16.699 1.00 89.31 267 PRO A C 1
ATOM 1999 O O . PRO A 1 267 ? -15.437 -12.474 17.266 1.00 89.31 267 PRO A O 1
ATOM 2002 N N . ASP A 1 268 ? -15.362 -14.705 17.052 1.00 88.88 268 ASP A N 1
ATOM 2003 C CA . ASP A 1 268 ? -16.386 -15.013 18.064 1.00 88.88 268 ASP A CA 1
ATOM 2004 C C . ASP A 1 268 ? -15.824 -14.933 19.495 1.00 88.88 268 ASP A C 1
ATOM 2006 O O . ASP A 1 268 ? -15.560 -15.937 20.165 1.00 88.88 268 ASP A O 1
ATOM 2010 N N . ILE A 1 269 ? -15.597 -13.699 19.939 1.00 92.56 269 ILE A N 1
ATOM 2011 C CA . ILE A 1 269 ? -15.166 -13.368 21.299 1.00 92.56 269 ILE A CA 1
ATOM 2012 C C . ILE A 1 269 ? -16.361 -13.221 22.246 1.00 92.56 269 ILE A C 1
ATOM 2014 O O . ILE A 1 269 ? -17.456 -12.824 21.836 1.00 92.56 269 ILE A O 1
ATOM 2018 N N . ALA A 1 270 ? -16.106 -13.455 23.533 1.00 95.75 270 ALA A N 1
ATOM 2019 C CA . ALA A 1 270 ? -16.937 -12.981 24.632 1.00 95.75 270 ALA A CA 1
ATOM 2020 C C . ALA A 1 270 ? -16.082 -12.136 25.586 1.00 95.75 270 ALA A C 1
ATOM 2022 O O . ALA A 1 270 ? -14.894 -12.416 25.750 1.00 95.75 270 ALA A O 1
ATOM 2023 N N . PHE A 1 271 ? -16.675 -11.112 26.193 1.00 96.12 271 PHE A N 1
ATOM 2024 C CA . PHE A 1 271 ? -16.007 -10.200 27.120 1.00 96.12 271 PHE A CA 1
ATOM 2025 C C . PHE A 1 271 ? -16.995 -9.631 28.139 1.00 96.12 271 PHE A C 1
ATOM 2027 O O . PHE A 1 271 ? -18.191 -9.534 27.870 1.00 96.12 271 PHE A O 1
ATOM 2034 N N . THR A 1 272 ? -16.489 -9.228 29.301 1.00 96.44 272 THR A N 1
ATOM 2035 C CA . THR A 1 272 ? -17.283 -8.601 30.365 1.00 96.44 272 THR A CA 1
ATOM 2036 C C . THR A 1 272 ? -16.933 -7.119 30.460 1.00 96.44 272 THR A C 1
ATOM 2038 O O . THR A 1 272 ? -15.755 -6.755 30.452 1.00 96.44 272 THR A O 1
ATOM 2041 N N . ASP A 1 273 ? -17.947 -6.259 30.514 1.00 96.75 273 ASP A N 1
ATOM 2042 C CA . ASP A 1 273 ? -17.770 -4.810 30.598 1.00 96.75 273 ASP A CA 1
ATOM 2043 C C . ASP A 1 273 ? -17.617 -4.294 32.043 1.00 96.75 273 ASP A C 1
ATOM 2045 O O . ASP A 1 273 ? -17.704 -5.035 33.025 1.00 96.75 273 ASP A O 1
ATOM 2049 N N . PHE A 1 274 ? -17.381 -2.989 32.177 1.00 94.19 274 PHE A N 1
ATOM 2050 C CA . PHE A 1 274 ? -17.193 -2.293 33.452 1.00 94.19 274 PHE A CA 1
ATOM 2051 C C . PHE A 1 274 ? -18.403 -2.342 34.408 1.00 94.19 274 PHE A C 1
ATOM 2053 O O . PHE A 1 274 ? -18.229 -2.056 35.596 1.00 94.19 274 PHE A O 1
ATOM 2060 N N . THR A 1 275 ? -19.596 -2.705 33.920 1.00 94.31 275 THR A N 1
ATOM 2061 C CA . THR A 1 275 ? -20.817 -2.911 34.723 1.00 94.31 275 THR A CA 1
ATOM 2062 C C . THR A 1 275 ? -20.944 -4.349 35.239 1.00 94.31 275 THR A C 1
ATOM 2064 O O . THR A 1 275 ? -21.688 -4.595 36.186 1.00 94.31 275 THR A O 1
ATOM 2067 N N . GLY A 1 276 ? -20.196 -5.290 34.653 1.00 94.25 276 GLY A N 1
ATOM 2068 C CA . GLY A 1 276 ? -20.299 -6.726 34.915 1.00 94.25 276 GLY A CA 1
ATOM 2069 C C . GLY A 1 276 ? -21.167 -7.485 33.904 1.00 94.25 276 GLY A C 1
ATOM 2070 O O . GLY A 1 276 ? -21.283 -8.707 34.011 1.00 94.25 276 GLY A O 1
ATOM 2071 N N . GLN A 1 277 ? -21.749 -6.811 32.905 1.00 96.62 277 GLN A N 1
ATOM 2072 C CA . GLN A 1 277 ? -22.477 -7.487 31.833 1.00 96.62 277 GLN A CA 1
ATOM 2073 C C . GLN A 1 277 ? -21.494 -8.206 30.901 1.00 96.62 277 GLN A C 1
ATOM 2075 O O . GLN A 1 277 ? -20.489 -7.639 30.471 1.00 96.62 277 GLN A O 1
ATOM 2080 N N . THR A 1 278 ? -21.783 -9.470 30.587 1.00 97.56 278 THR A N 1
ATOM 2081 C CA . THR A 1 278 ? -21.019 -10.246 29.601 1.00 97.56 278 THR A CA 1
ATOM 2082 C C . THR A 1 278 ? -21.714 -10.191 28.249 1.00 97.56 278 THR A C 1
ATOM 2084 O O . THR A 1 278 ? -22.907 -10.471 28.154 1.00 97.56 278 THR A O 1
ATOM 2087 N N . HIS A 1 279 ? -20.947 -9.860 27.215 1.00 97.19 279 HIS A N 1
ATOM 2088 C CA . HIS A 1 279 ? -21.374 -9.754 25.822 1.00 97.19 279 HIS A CA 1
ATOM 2089 C C . HIS A 1 279 ? -20.602 -10.775 24.982 1.00 97.19 279 HIS A C 1
ATOM 2091 O O . HIS A 1 279 ? -19.428 -11.040 25.252 1.00 97.19 279 HIS A O 1
ATOM 2097 N N . ARG A 1 280 ? -21.223 -11.331 23.939 1.00 97.38 280 ARG A N 1
ATOM 2098 C CA . ARG A 1 280 ? -20.562 -12.195 22.947 1.00 97.38 280 ARG A CA 1
ATOM 2099 C C . ARG A 1 280 ? -20.994 -11.774 21.550 1.00 97.38 280 ARG A C 1
ATOM 2101 O O . ARG A 1 280 ? -22.183 -11.649 21.285 1.00 97.38 280 ARG A O 1
ATOM 2108 N N . LEU A 1 281 ? -20.048 -11.600 20.625 1.00 94.50 281 LEU A N 1
ATOM 2109 C CA . LEU A 1 281 ? -20.358 -10.976 19.328 1.00 94.50 281 LEU A CA 1
ATOM 2110 C C . LEU A 1 281 ? -21.363 -11.759 18.461 1.00 94.50 281 LEU A C 1
ATOM 2112 O O . LEU A 1 281 ? -22.055 -11.137 17.658 1.00 94.50 281 LEU A O 1
ATOM 2116 N N . ARG A 1 282 ? -21.508 -13.083 18.640 1.00 94.94 282 ARG A N 1
ATOM 2117 C CA . ARG A 1 282 ? -22.556 -13.864 17.949 1.00 94.94 282 ARG A CA 1
ATOM 2118 C C . ARG A 1 282 ? -23.981 -13.487 18.382 1.00 94.94 282 ARG A C 1
ATOM 2120 O O . ARG A 1 282 ? -24.913 -13.679 17.609 1.00 94.94 282 ARG A O 1
ATOM 2127 N N . ASP A 1 283 ? -24.154 -12.968 19.597 1.00 96.31 283 ASP A N 1
ATOM 2128 C CA . ASP A 1 283 ? -25.473 -12.670 20.169 1.00 96.31 283 ASP A CA 1
ATOM 2129 C C . ASP A 1 283 ? -26.028 -11.346 19.597 1.00 96.31 283 ASP A C 1
ATOM 2131 O O . ASP A 1 283 ? -27.239 -11.136 19.535 1.00 96.31 283 ASP A O 1
ATOM 2135 N N . HIS A 1 284 ? -25.138 -10.502 19.058 1.00 95.62 284 HIS A N 1
ATOM 2136 C CA . HIS A 1 284 ? -25.446 -9.244 18.367 1.00 95.62 284 HIS A CA 1
ATOM 2137 C C . HIS A 1 284 ? -25.717 -9.418 16.863 1.00 95.62 284 HIS A C 1
ATOM 2139 O O . HIS A 1 284 ? -25.705 -8.451 16.100 1.00 95.62 284 HIS A O 1
ATOM 2145 N N . LEU A 1 285 ? -26.008 -10.639 16.404 1.00 96.06 285 LEU A N 1
ATOM 2146 C CA . LEU A 1 285 ? -26.540 -10.837 15.056 1.00 96.06 285 LEU A CA 1
ATOM 2147 C C . LEU A 1 285 ? -27.854 -10.049 14.869 1.00 96.06 285 LEU A C 1
ATOM 2149 O O . LEU A 1 285 ? -28.648 -9.830 15.793 1.00 96.06 285 LEU A O 1
ATOM 2153 N N . GLY A 1 286 ? -28.050 -9.552 13.650 1.00 96.25 286 GLY A N 1
ATOM 2154 C CA . GLY A 1 286 ? -29.081 -8.568 13.323 1.00 96.25 286 GLY A CA 1
ATOM 2155 C C . GLY A 1 286 ? -28.714 -7.108 13.642 1.00 96.25 286 GLY A C 1
ATOM 2156 O O . GLY A 1 286 ? -29.459 -6.222 13.235 1.00 96.25 286 GLY A O 1
ATOM 2157 N N . GLU A 1 287 ? -27.608 -6.824 14.337 1.00 97.00 287 GLU A N 1
ATOM 2158 C CA . GLU A 1 287 ? -27.201 -5.463 14.740 1.00 97.00 287 GLU A CA 1
ATOM 2159 C C . GLU A 1 287 ? -26.058 -4.924 13.872 1.00 97.00 287 GLU A C 1
ATOM 2161 O O . GLU A 1 287 ? -25.328 -5.674 13.229 1.00 97.00 287 GLU A O 1
ATOM 2166 N N . VAL A 1 288 ? -25.886 -3.602 13.858 1.00 97.31 288 VAL A N 1
ATOM 2167 C CA . VAL A 1 288 ? -24.684 -2.960 13.316 1.00 97.31 288 VAL A CA 1
ATOM 2168 C C . VAL A 1 288 ? -23.761 -2.685 14.489 1.00 97.31 288 VAL A C 1
ATOM 2170 O O . VAL A 1 288 ? -24.050 -1.817 15.307 1.00 97.31 288 VAL A O 1
ATOM 2173 N N . VAL A 1 289 ? -22.668 -3.434 14.596 1.00 97.50 289 VAL A N 1
ATOM 2174 C CA . VAL A 1 289 ? -21.782 -3.377 15.763 1.00 97.50 289 VAL A CA 1
ATOM 2175 C C . VAL A 1 289 ? -20.513 -2.602 15.423 1.00 97.50 289 VAL A C 1
ATOM 2177 O O . VAL A 1 289 ? -19.800 -2.952 14.485 1.00 97.50 289 VAL A O 1
ATOM 2180 N N . VAL A 1 290 ? -20.193 -1.576 16.210 1.00 95.81 290 VAL A N 1
ATOM 2181 C CA . VAL A 1 290 ? -18.884 -0.911 16.196 1.00 95.81 290 VAL A CA 1
ATOM 2182 C C . VAL A 1 290 ? -18.064 -1.409 17.382 1.00 95.81 290 VAL A C 1
ATOM 2184 O O . VAL A 1 290 ? -18.444 -1.202 18.532 1.00 95.81 290 VAL A O 1
ATOM 2187 N N . LEU A 1 291 ? -16.927 -2.046 17.097 1.00 95.94 291 LEU A N 1
ATOM 2188 C CA . LEU A 1 291 ? -15.949 -2.505 18.084 1.00 95.94 291 LEU A CA 1
ATOM 2189 C C . LEU A 1 291 ? -14.683 -1.648 17.968 1.00 95.94 291 LEU A C 1
ATOM 2191 O O . LEU A 1 291 ? -14.008 -1.685 16.938 1.00 95.94 291 LEU A O 1
ATOM 2195 N N . VAL A 1 292 ? -14.356 -0.878 19.006 1.00 94.19 292 VAL A N 1
ATOM 2196 C CA . VAL A 1 292 ? -13.236 0.077 19.000 1.00 94.19 292 VAL A CA 1
ATOM 2197 C C . VAL A 1 292 ? -12.236 -0.191 20.124 1.00 94.19 292 VAL A C 1
ATOM 2199 O O . VAL A 1 292 ? -12.572 -0.173 21.306 1.00 94.19 292 VAL A O 1
ATOM 2202 N N . PHE A 1 293 ? -10.977 -0.397 19.749 1.00 93.00 293 PHE A N 1
ATOM 2203 C CA . PHE A 1 293 ? -9.848 -0.547 20.661 1.00 93.00 293 PHE A CA 1
ATOM 2204 C C . PHE A 1 293 ? -9.308 0.825 21.073 1.00 93.00 293 PHE A C 1
ATOM 2206 O O . PHE A 1 293 ? -9.043 1.670 20.217 1.00 93.00 293 PHE A O 1
ATOM 2213 N N . ILE A 1 294 ? -9.122 1.043 22.376 1.00 91.75 294 ILE A N 1
ATOM 2214 C CA . ILE A 1 294 ? -8.708 2.324 22.966 1.00 91.75 294 ILE A CA 1
ATOM 2215 C C . ILE A 1 294 ? -7.627 2.155 24.043 1.00 91.75 294 ILE A C 1
ATOM 2217 O O . ILE A 1 294 ? -7.405 1.064 24.564 1.00 91.75 294 ILE A O 1
ATOM 2221 N N . ALA A 1 295 ? -7.019 3.276 24.435 1.00 86.75 295 ALA A N 1
ATOM 2222 C CA . ALA A 1 295 ? -6.184 3.402 25.630 1.00 86.75 295 ALA A CA 1
ATOM 2223 C C . ALA A 1 295 ? -6.641 4.602 26.480 1.00 86.75 295 ALA A C 1
ATOM 2225 O O . ALA A 1 295 ? -7.200 5.567 25.945 1.00 86.75 295 ALA A O 1
ATOM 2226 N N . ARG A 1 296 ? -6.390 4.563 27.793 1.00 83.75 296 ARG A N 1
ATOM 2227 C CA . ARG A 1 296 ? -6.828 5.564 28.788 1.00 83.75 296 ARG A CA 1
ATOM 2228 C C . ARG A 1 296 ? -6.424 7.001 28.431 1.00 83.75 296 ARG A C 1
ATOM 2230 O O . ARG A 1 296 ? -7.223 7.939 28.529 1.00 83.75 296 ARG A O 1
ATOM 2237 N N . GLU A 1 297 ? -5.183 7.169 27.985 1.00 82.00 297 GLU A N 1
ATOM 2238 C CA . GLU A 1 297 ? -4.543 8.463 27.695 1.00 82.00 297 GLU A CA 1
ATOM 2239 C C . GLU A 1 297 ? -4.414 8.731 26.186 1.00 82.00 297 GLU A C 1
ATOM 2241 O O . GLU A 1 297 ? -3.432 9.285 25.705 1.00 82.00 297 GLU A O 1
ATOM 2246 N N . CYS A 1 298 ? -5.432 8.338 25.419 1.00 81.56 298 CYS A N 1
ATOM 2247 C CA . CYS A 1 298 ? -5.500 8.527 23.972 1.00 81.56 298 CYS A CA 1
ATOM 2248 C C . CYS A 1 298 ? -6.465 9.678 23.597 1.00 81.56 298 CYS A C 1
ATOM 2250 O O . CYS A 1 298 ? -7.684 9.475 23.637 1.00 81.56 298 CYS A O 1
ATOM 2252 N N . PRO A 1 299 ? -5.978 10.872 23.186 1.00 83.88 299 PRO A N 1
ATOM 2253 C CA . PRO A 1 299 ? -6.842 11.977 22.750 1.00 83.88 299 PRO A CA 1
ATOM 2254 C C . PRO A 1 299 ? -7.710 11.588 21.548 1.00 83.88 299 PRO A C 1
ATOM 2256 O O . PRO A 1 299 ? -8.930 11.675 21.616 1.00 83.88 299 PRO A O 1
ATOM 2259 N N . LYS A 1 300 ? -7.096 10.995 20.514 1.00 81.12 300 LYS A N 1
ATOM 2260 C CA . LYS A 1 300 ? -7.789 10.497 19.313 1.00 81.12 300 LYS A CA 1
ATOM 2261 C C . LYS A 1 300 ? -8.952 9.542 19.628 1.00 81.12 300 LYS A C 1
ATOM 2263 O O . LYS A 1 300 ? -9.971 9.571 18.946 1.00 81.12 300 LYS A O 1
ATOM 2268 N N . CYS A 1 301 ? -8.812 8.718 20.668 1.00 87.38 301 CYS A N 1
ATOM 2269 C CA . CYS A 1 301 ? -9.846 7.784 21.109 1.00 87.38 301 CYS A CA 1
ATOM 2270 C C . CYS A 1 301 ? -11.022 8.510 21.783 1.00 87.38 301 CYS A C 1
ATOM 2272 O O . CYS A 1 301 ? -12.166 8.112 21.590 1.00 87.38 301 CYS A O 1
ATOM 2274 N N . LYS A 1 302 ? -10.762 9.588 22.540 1.00 87.56 302 LYS A N 1
ATOM 2275 C CA . LYS A 1 302 ? -11.808 10.453 23.115 1.00 87.56 302 LYS A CA 1
ATOM 2276 C C . LYS A 1 302 ? -12.651 11.083 22.005 1.00 87.56 302 LYS A C 1
ATOM 2278 O O . LYS A 1 302 ? -13.875 11.034 22.069 1.00 87.56 302 LYS A O 1
ATOM 2283 N N . ASP A 1 303 ? -11.992 11.647 20.996 1.00 85.56 303 ASP A N 1
ATOM 2284 C CA . ASP A 1 303 ? -12.653 12.406 19.931 1.00 85.56 303 ASP A CA 1
ATOM 2285 C C . ASP A 1 303 ? -13.525 11.493 19.051 1.00 85.56 303 ASP A C 1
ATOM 2287 O O . ASP A 1 303 ? -14.662 11.829 18.720 1.00 85.56 303 ASP A O 1
ATOM 2291 N N . GLN A 1 304 ? -13.032 10.289 18.738 1.00 86.62 304 GLN A N 1
ATOM 2292 C CA . GLN A 1 304 ? -13.798 9.283 18.003 1.00 86.62 304 GLN A CA 1
ATOM 2293 C C . GLN A 1 304 ? -14.961 8.707 18.833 1.00 86.62 304 GLN A C 1
ATOM 2295 O O . GLN A 1 304 ? -16.070 8.584 18.313 1.00 86.62 304 GLN A O 1
ATOM 2300 N N . LEU A 1 305 ? -14.753 8.395 20.121 1.00 90.69 305 LEU A N 1
ATOM 2301 C CA . LEU A 1 305 ? -15.831 7.908 20.993 1.00 90.69 305 LEU A CA 1
ATOM 2302 C C . LEU A 1 305 ? -16.923 8.958 21.222 1.00 90.69 305 LEU A C 1
ATOM 2304 O O . LEU A 1 305 ? -18.089 8.590 21.324 1.00 90.69 305 LEU A O 1
ATOM 2308 N N . ALA A 1 306 ? -16.584 10.250 21.245 1.00 88.44 306 ALA A N 1
ATOM 2309 C CA . ALA A 1 306 ? -17.579 11.319 21.281 1.00 88.44 306 ALA A CA 1
ATOM 2310 C C . ALA A 1 306 ? -18.474 11.295 20.026 1.00 88.44 306 ALA A C 1
ATOM 2312 O O . ALA A 1 306 ? -19.697 11.278 20.150 1.00 88.44 306 ALA A O 1
ATOM 2313 N N . ALA A 1 307 ? -17.887 11.200 18.827 1.00 85.75 307 ALA A N 1
ATOM 2314 C CA . ALA A 1 307 ? -18.651 11.095 17.579 1.00 85.75 307 ALA A CA 1
ATOM 2315 C C . ALA A 1 307 ? -19.518 9.819 17.519 1.00 85.75 307 ALA A C 1
ATOM 2317 O O . ALA A 1 307 ? -20.694 9.876 17.155 1.00 85.75 307 ALA A O 1
ATOM 2318 N N . LEU A 1 308 ? -18.969 8.671 17.935 1.00 89.50 308 LEU A N 1
ATOM 2319 C CA . LEU A 1 308 ? -19.704 7.403 18.000 1.00 89.50 308 LEU A CA 1
ATOM 2320 C C . LEU A 1 308 ? -20.842 7.434 19.033 1.00 89.50 308 LEU A C 1
ATOM 2322 O O . LEU A 1 308 ? -21.892 6.845 18.786 1.00 89.50 308 LEU A O 1
ATOM 2326 N N . LYS A 1 309 ? -20.681 8.158 20.147 1.00 90.69 309 LYS A N 1
ATOM 2327 C CA . LYS A 1 309 ? -21.735 8.359 21.150 1.00 90.69 309 LYS A CA 1
ATOM 2328 C C . LYS A 1 309 ? -22.905 9.185 20.608 1.00 90.69 309 LYS A C 1
ATOM 2330 O O . LYS A 1 309 ? -24.052 8.800 20.822 1.00 90.69 309 LYS A O 1
ATOM 2335 N N . GLU A 1 310 ? -22.657 10.274 19.880 1.00 88.62 310 GLU A N 1
ATOM 2336 C CA . GLU A 1 310 ? -23.746 11.044 19.249 1.00 88.62 310 GLU A CA 1
ATOM 2337 C C . GLU A 1 310 ? -24.485 10.224 18.174 1.00 88.62 310 GLU A C 1
ATOM 2339 O O . GLU A 1 310 ? -25.712 10.295 18.058 1.00 88.62 310 GLU A O 1
ATOM 2344 N N . LEU A 1 311 ? -23.768 9.360 17.446 1.00 88.25 311 LEU A N 1
ATOM 2345 C CA . LEU A 1 311 ? -24.390 8.405 16.528 1.00 88.25 311 LEU A CA 1
ATOM 2346 C C . LEU A 1 311 ? -25.226 7.354 17.285 1.00 88.25 311 LEU A C 1
ATOM 2348 O O . LEU A 1 311 ? -26.350 7.060 16.883 1.00 88.25 311 LEU A O 1
ATOM 2352 N N . LEU A 1 312 ? -24.743 6.840 18.421 1.00 92.94 312 LEU A N 1
ATOM 2353 C CA . LEU A 1 312 ? -25.474 5.885 19.263 1.00 92.94 312 LEU A CA 1
ATOM 2354 C C . LEU A 1 312 ? -26.785 6.474 19.817 1.00 92.94 312 LEU A C 1
ATOM 2356 O O . LEU A 1 312 ? -27.803 5.78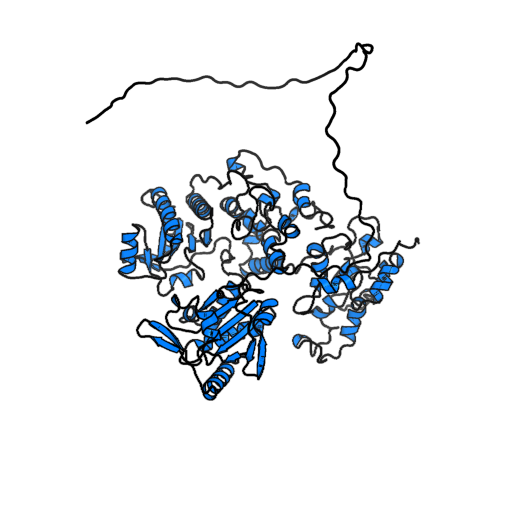5 19.801 1.00 92.94 312 LEU A O 1
ATOM 2360 N N . LYS A 1 313 ? -26.810 7.759 20.204 1.00 92.62 313 LYS A N 1
ATOM 2361 C CA . LYS A 1 313 ? -28.042 8.457 20.639 1.00 92.62 313 LYS A CA 1
ATOM 2362 C C . LYS A 1 313 ? -29.136 8.530 19.570 1.00 92.62 313 LYS A C 1
ATOM 2364 O O . LYS A 1 313 ? -30.295 8.714 19.918 1.00 92.62 313 LYS A O 1
ATOM 2369 N N . THR A 1 314 ? -28.782 8.448 18.286 1.00 90.94 314 THR A N 1
ATOM 2370 C CA . THR A 1 314 ? -29.728 8.590 17.160 1.00 90.94 314 THR A CA 1
ATOM 2371 C C . THR A 1 314 ? -29.990 7.281 16.419 1.00 90.94 314 THR A C 1
ATOM 2373 O O . THR A 1 314 ? -31.002 7.153 15.734 1.00 90.94 314 THR A O 1
ATOM 2376 N N . CYS A 1 315 ? -29.092 6.303 16.551 1.00 93.75 315 CYS A N 1
ATOM 2377 C CA . CYS A 1 315 ? -29.117 5.051 15.798 1.00 93.75 315 CYS A CA 1
ATOM 2378 C C . CYS A 1 315 ? -29.161 3.789 16.673 1.00 93.75 315 CYS A C 1
ATOM 2380 O O . CYS A 1 315 ? -29.349 2.703 16.128 1.00 93.75 315 CYS A O 1
ATOM 2382 N N . GLY A 1 316 ? -28.946 3.900 17.986 1.00 94.00 316 GLY A N 1
ATOM 2383 C CA . GLY A 1 316 ? -28.909 2.767 18.913 1.00 94.00 316 GLY A CA 1
ATOM 2384 C C . GLY A 1 316 ? -30.286 2.272 19.375 1.00 94.00 316 GLY A C 1
ATOM 2385 O O . GLY A 1 316 ? -31.306 2.858 19.005 1.00 94.00 316 GLY A O 1
ATOM 2386 N N . PRO A 1 317 ? -30.338 1.215 20.207 1.00 92.19 317 PRO A N 1
ATOM 2387 C CA . PRO A 1 317 ? -31.587 0.562 20.622 1.00 92.19 317 PRO A CA 1
ATOM 2388 C C . PRO A 1 317 ? -32.554 1.481 21.389 1.00 92.19 317 PRO A C 1
ATOM 2390 O O . PRO A 1 317 ? -33.761 1.284 21.337 1.00 92.19 317 PRO A O 1
ATOM 2393 N N . ALA A 1 318 ? -32.055 2.528 22.056 1.00 90.81 318 ALA A N 1
ATOM 2394 C CA . ALA A 1 318 ? -32.900 3.532 22.712 1.00 90.81 318 ALA A CA 1
ATOM 2395 C C . ALA A 1 318 ? -33.603 4.495 21.727 1.00 90.81 318 ALA A C 1
ATOM 2397 O O . ALA A 1 318 ? -34.567 5.157 22.102 1.00 90.81 318 ALA A O 1
ATOM 2398 N N . ALA A 1 319 ? -33.120 4.587 20.482 1.00 91.88 319 ALA A N 1
ATOM 2399 C CA . ALA A 1 319 ? -33.632 5.482 19.440 1.00 91.88 319 ALA A CA 1
ATOM 2400 C C . ALA A 1 319 ? -34.312 4.740 18.274 1.00 91.88 319 ALA A C 1
ATOM 2402 O O . ALA A 1 319 ? -35.062 5.346 17.509 1.00 91.88 319 ALA A O 1
ATOM 2403 N N . ARG A 1 320 ? -34.059 3.433 18.126 1.00 91.94 320 ARG A N 1
ATOM 2404 C CA . ARG A 1 320 ? -34.643 2.571 17.092 1.00 91.94 320 ARG A CA 1
ATOM 2405 C C . ARG A 1 320 ? -35.359 1.378 17.734 1.00 91.94 320 ARG A C 1
ATOM 2407 O O . ARG A 1 320 ? -34.676 0.549 18.328 1.00 91.94 320 ARG A O 1
ATOM 2414 N N . PRO A 1 321 ? -36.688 1.229 17.565 1.00 87.88 321 PRO A N 1
ATOM 2415 C CA . PRO A 1 321 ? -37.437 0.118 18.160 1.00 87.88 321 PRO A CA 1
ATOM 2416 C C . PRO A 1 321 ? -37.135 -1.240 17.506 1.00 87.88 321 PRO A C 1
ATOM 2418 O O . PRO A 1 321 ? -37.395 -2.278 18.104 1.00 87.88 321 PRO A O 1
ATOM 2421 N N . GLU A 1 322 ? -36.585 -1.246 16.287 1.00 90.88 322 GLU A N 1
ATOM 2422 C CA . GLU A 1 322 ? -36.333 -2.456 15.500 1.00 90.88 322 GLU A CA 1
ATOM 2423 C C . GLU A 1 322 ? -34.892 -2.525 14.975 1.00 90.88 322 GLU A C 1
ATOM 2425 O O . GLU A 1 322 ? -34.286 -1.514 14.586 1.00 90.88 322 GLU A O 1
ATOM 2430 N N . LYS A 1 323 ? -34.366 -3.756 14.915 1.00 92.50 323 LYS A N 1
ATOM 2431 C CA . LYS A 1 323 ? -33.081 -4.080 14.286 1.00 92.50 323 LYS A CA 1
ATOM 2432 C C . LYS A 1 323 ? -33.136 -3.849 12.758 1.00 92.50 323 LYS A C 1
ATOM 2434 O O . LYS A 1 323 ? -34.176 -4.080 12.144 1.00 92.50 323 LYS A O 1
ATOM 2439 N N . PRO A 1 324 ? -32.027 -3.456 12.105 1.00 95.25 324 PRO A N 1
ATOM 2440 C CA . PRO A 1 324 ? -30.718 -3.197 12.696 1.00 95.25 324 PRO A CA 1
ATOM 2441 C C . PRO A 1 324 ? -30.655 -1.842 13.409 1.00 95.25 324 PRO A C 1
ATOM 2443 O O . PRO A 1 324 ? -31.003 -0.813 12.834 1.00 95.25 324 PRO A O 1
ATOM 2446 N N . TRP A 1 325 ? -30.145 -1.843 14.639 1.00 96.50 325 TRP A N 1
ATOM 2447 C CA . TRP A 1 325 ? -29.698 -0.652 15.364 1.00 96.50 325 TRP A CA 1
ATOM 2448 C C . TRP A 1 325 ? -28.173 -0.667 15.510 1.00 96.50 325 TRP A C 1
ATOM 2450 O O . TRP A 1 325 ? -27.529 -1.690 15.270 1.00 96.50 325 TRP A O 1
ATOM 2460 N N . LEU A 1 326 ? -27.599 0.471 15.897 1.00 96.88 326 LEU A N 1
ATOM 2461 C CA . LEU A 1 326 ? -26.185 0.599 16.230 1.00 96.88 326 LEU A CA 1
ATOM 2462 C C . LEU A 1 326 ? -25.926 0.085 17.652 1.00 96.88 326 LEU A C 1
ATOM 2464 O O . LEU A 1 326 ? -26.553 0.549 18.600 1.00 96.88 326 LEU A O 1
ATOM 2468 N N . GLN A 1 327 ? -24.959 -0.809 17.801 1.00 96.94 327 GLN A N 1
ATOM 2469 C CA . GLN A 1 327 ? -24.387 -1.205 19.083 1.00 96.94 327 GLN A CA 1
ATOM 2470 C C . GLN A 1 327 ? -22.910 -0.792 19.122 1.00 96.94 327 GLN A C 1
ATOM 2472 O O . GLN A 1 327 ? -22.202 -0.902 18.120 1.00 96.94 327 GLN A O 1
ATOM 2477 N N . LEU A 1 328 ? -22.441 -0.302 20.271 1.00 96.62 328 LEU A N 1
ATOM 2478 C CA . LEU A 1 328 ? -21.069 0.174 20.465 1.00 96.62 328 LEU A CA 1
ATOM 2479 C C . LEU A 1 328 ? -20.381 -0.628 21.574 1.00 96.62 328 LEU A C 1
ATOM 2481 O O . LEU A 1 328 ? -20.933 -0.786 22.661 1.00 96.62 328 LEU A O 1
ATOM 2485 N N . PHE A 1 329 ? -19.165 -1.091 21.294 1.00 97.62 329 PHE A N 1
ATOM 2486 C CA . PHE A 1 329 ? -18.276 -1.757 22.240 1.00 97.62 329 PHE A CA 1
ATOM 2487 C C . PHE A 1 329 ? -16.906 -1.087 22.224 1.00 97.62 329 PHE A C 1
ATOM 2489 O O . PHE A 1 329 ? -16.238 -1.055 21.189 1.00 97.62 329 PHE A O 1
ATOM 2496 N N . ALA A 1 330 ? -16.464 -0.591 23.376 1.00 96.88 330 ALA A N 1
ATOM 2497 C CA . ALA A 1 330 ? -15.106 -0.094 23.556 1.00 96.88 330 ALA A CA 1
ATOM 2498 C C . ALA A 1 330 ? -14.247 -1.127 24.299 1.00 96.88 330 ALA A C 1
ATOM 2500 O O . ALA A 1 330 ? -14.668 -1.682 25.311 1.00 96.88 330 ALA A O 1
ATOM 2501 N N . ILE A 1 331 ? -13.032 -1.374 23.813 1.00 97.25 331 ILE A N 1
ATOM 2502 C CA . ILE A 1 331 ? -12.089 -2.357 24.359 1.00 97.25 331 ILE A CA 1
ATOM 2503 C C . ILE A 1 331 ? -10.818 -1.623 24.793 1.00 97.25 331 ILE A C 1
ATOM 2505 O O . ILE A 1 331 ? -10.067 -1.119 23.959 1.00 97.25 331 ILE A O 1
ATOM 2509 N N . CYS A 1 332 ? -10.575 -1.519 26.099 1.00 91.88 332 CYS A N 1
ATOM 2510 C CA . CYS A 1 332 ? -9.443 -0.775 26.646 1.00 91.88 332 CYS A CA 1
ATOM 2511 C C . CYS A 1 332 ? -8.229 -1.688 26.861 1.00 91.88 332 CYS A C 1
ATOM 2513 O O . CYS A 1 332 ? -8.278 -2.614 27.671 1.00 91.88 332 CYS A O 1
ATOM 2515 N N . THR A 1 333 ? -7.132 -1.432 26.143 1.00 86.62 333 THR A N 1
ATOM 2516 C CA . THR A 1 333 ? -5.972 -2.345 26.093 1.00 86.62 333 THR A CA 1
ATOM 2517 C C . THR A 1 333 ? -4.869 -2.023 27.111 1.00 86.62 333 THR A C 1
ATOM 2519 O O . THR A 1 333 ? -3.812 -2.652 27.076 1.00 86.62 333 THR A O 1
ATOM 2522 N N . ASP A 1 334 ? -5.063 -1.016 27.974 1.00 78.62 334 ASP A N 1
ATOM 2523 C CA . ASP A 1 334 ? -4.059 -0.519 28.934 1.00 78.62 334 ASP A CA 1
ATOM 2524 C C . ASP A 1 334 ? -4.566 -0.343 30.382 1.00 78.62 334 ASP A C 1
ATOM 2526 O O . ASP A 1 334 ? -3.775 -0.016 31.272 1.00 78.62 334 ASP A O 1
ATOM 2530 N N . THR A 1 335 ? -5.858 -0.573 30.657 1.00 79.50 335 THR A N 1
ATOM 2531 C CA . THR A 1 335 ? -6.420 -0.448 32.010 1.00 79.50 335 THR A CA 1
ATOM 2532 C C . THR A 1 335 ? -7.568 -1.420 32.293 1.00 79.50 335 THR A C 1
ATOM 2534 O O . THR A 1 335 ? -8.227 -1.911 31.382 1.00 79.50 335 THR A O 1
ATOM 2537 N N . THR A 1 336 ? -7.798 -1.711 33.577 1.00 88.25 336 THR A N 1
ATOM 2538 C CA . THR A 1 336 ? -8.778 -2.704 34.043 1.00 88.25 336 THR A CA 1
ATOM 2539 C C . THR A 1 336 ? -9.290 -2.387 35.456 1.00 88.25 336 THR A C 1
ATOM 2541 O O . THR A 1 336 ? -8.783 -1.479 36.122 1.00 88.25 336 THR A O 1
ATOM 2544 N N . GLY A 1 337 ? -10.290 -3.136 35.927 1.00 86.75 337 GLY A N 1
ATOM 2545 C CA . GLY A 1 337 ? -10.850 -3.016 37.277 1.00 86.75 337 GLY A CA 1
ATOM 2546 C C . GLY A 1 337 ? -11.432 -1.630 37.569 1.00 86.75 337 GLY A C 1
ATOM 2547 O O . GLY A 1 337 ? -12.100 -1.036 36.723 1.00 86.75 337 GLY A O 1
ATOM 2548 N N . GLU A 1 338 ? -11.170 -1.092 38.765 1.00 88.94 338 GLU A N 1
ATOM 2549 C CA . GLU A 1 338 ? -11.697 0.226 39.149 1.00 88.94 338 GLU A CA 1
ATOM 2550 C C . GLU A 1 338 ? -11.204 1.347 38.226 1.00 88.94 338 GLU A C 1
ATOM 2552 O O . GLU A 1 338 ? -11.990 2.221 37.891 1.00 88.94 338 GLU A O 1
ATOM 2557 N N . ARG A 1 339 ? -9.977 1.266 37.693 1.00 85.62 339 ARG A N 1
ATOM 2558 C CA . ARG A 1 339 ? -9.440 2.267 36.749 1.00 85.62 339 ARG A CA 1
ATOM 2559 C C . ARG A 1 339 ? -10.185 2.320 35.415 1.00 85.62 339 ARG A C 1
ATOM 2561 O O . ARG A 1 339 ? -10.183 3.353 34.750 1.00 85.62 339 ARG A O 1
ATOM 2568 N N . LEU A 1 340 ? -10.852 1.229 35.031 1.00 90.50 340 LEU A N 1
ATOM 2569 C CA . LEU A 1 340 ? -11.753 1.208 33.877 1.00 90.50 340 LEU A CA 1
ATOM 2570 C C . LEU A 1 340 ? -13.095 1.885 34.209 1.00 90.50 340 LEU A C 1
ATOM 2572 O O . LEU A 1 340 ? -13.634 2.619 33.383 1.00 90.50 340 LEU A O 1
ATOM 2576 N N . ARG A 1 341 ? -13.605 1.690 35.434 1.00 94.38 341 ARG A N 1
ATOM 2577 C CA . ARG A 1 341 ? -14.815 2.365 35.937 1.00 94.38 341 ARG A CA 1
ATOM 2578 C C . ARG A 1 341 ? -14.587 3.860 36.176 1.00 94.38 341 ARG A C 1
ATOM 2580 O O . ARG A 1 341 ? -15.462 4.655 35.855 1.00 94.38 341 ARG A O 1
ATOM 2587 N N . GLU A 1 342 ? -13.414 4.252 36.668 1.00 92.25 342 GLU A N 1
ATOM 2588 C CA . GLU A 1 342 ? -12.952 5.643 36.748 1.00 92.25 342 GLU A CA 1
ATOM 2589 C C . GLU A 1 342 ? -12.967 6.288 35.359 1.00 92.25 342 GLU A C 1
ATOM 2591 O O . GLU A 1 342 ? -13.675 7.273 35.168 1.00 92.25 342 GLU A O 1
ATOM 2596 N N . LEU A 1 343 ? -12.311 5.672 34.366 1.00 90.69 343 LEU A N 1
ATOM 2597 C CA . LEU A 1 343 ? -12.314 6.149 32.978 1.00 90.69 343 LEU A CA 1
ATOM 2598 C C . LEU A 1 343 ? -13.736 6.285 32.399 1.00 90.69 343 LEU A C 1
ATOM 2600 O O . LEU A 1 343 ? -14.025 7.277 31.730 1.00 90.69 343 LEU A O 1
ATOM 2604 N N . ALA A 1 344 ? -14.633 5.329 32.663 1.00 94.00 344 ALA A N 1
ATOM 2605 C CA . ALA A 1 344 ? -16.027 5.414 32.224 1.00 94.00 344 ALA A CA 1
ATOM 2606 C C . ALA A 1 344 ? -16.768 6.602 32.865 1.00 94.00 344 ALA A C 1
ATOM 2608 O O . ALA A 1 344 ? -17.418 7.372 32.155 1.00 94.00 344 ALA A O 1
ATOM 2609 N N . ARG A 1 345 ? -16.623 6.800 34.186 1.00 94.62 345 ARG A N 1
ATOM 2610 C CA . ARG A 1 345 ? -17.230 7.922 34.926 1.00 94.62 345 ARG A CA 1
ATOM 2611 C C . ARG A 1 345 ? -16.678 9.276 34.469 1.00 94.62 345 ARG A C 1
ATOM 2613 O O . ARG A 1 345 ? -17.458 10.160 34.134 1.00 94.62 345 ARG A O 1
ATOM 2620 N N . GLU A 1 346 ? -15.356 9.427 34.400 1.00 92.31 346 GLU A N 1
ATOM 2621 C CA . GLU A 1 346 ? -14.670 10.669 34.000 1.00 92.31 346 GLU A CA 1
ATOM 2622 C C . GLU A 1 346 ? -15.025 11.132 32.584 1.00 92.31 346 GLU A C 1
ATOM 2624 O O . GLU A 1 346 ? -15.069 12.331 32.308 1.00 92.31 346 GLU A O 1
ATOM 2629 N N . ARG A 1 347 ? -15.236 10.187 31.661 1.00 89.19 347 ARG A N 1
ATOM 2630 C CA . ARG A 1 347 ? -15.547 10.483 30.255 1.00 89.19 347 ARG A CA 1
ATOM 2631 C C . ARG A 1 347 ? -17.044 10.459 29.947 1.00 89.19 347 ARG A C 1
ATOM 2633 O O . ARG A 1 347 ? -17.423 10.769 28.820 1.00 89.19 347 ARG A O 1
ATOM 2640 N N . GLY A 1 348 ? -17.883 10.102 30.922 1.00 91.75 348 GLY A N 1
ATOM 2641 C CA . GLY A 1 348 ? -19.322 9.936 30.734 1.00 91.75 348 GLY A CA 1
ATOM 2642 C C . GLY A 1 348 ? -19.657 8.868 29.690 1.00 91.75 348 GLY A C 1
ATOM 2643 O O . GLY A 1 348 ? -20.517 9.103 28.840 1.00 91.75 348 GLY A O 1
ATOM 2644 N N . TYR A 1 349 ? -18.951 7.734 29.701 1.00 92.56 349 TYR A N 1
ATOM 2645 C CA . TYR A 1 349 ? -19.239 6.599 28.822 1.00 92.56 349 TYR A CA 1
ATOM 2646 C C . TYR A 1 349 ? -20.377 5.752 29.413 1.00 92.56 349 TYR A C 1
ATOM 2648 O O . TYR A 1 349 ? -20.270 5.208 30.508 1.00 92.56 349 TYR A O 1
ATOM 2656 N N . ASP A 1 350 ? -21.471 5.669 28.662 1.00 90.88 350 ASP A N 1
ATOM 2657 C CA . ASP A 1 350 ? -22.752 5.014 28.971 1.00 90.88 350 ASP A CA 1
ATOM 2658 C C . ASP A 1 350 ? -23.049 3.837 28.021 1.00 90.88 350 ASP A C 1
ATOM 2660 O O . ASP A 1 350 ? -24.165 3.327 27.956 1.00 90.88 350 ASP A O 1
ATOM 2664 N N . PHE A 1 351 ? -22.024 3.394 27.295 1.00 94.25 351 PHE A N 1
ATOM 2665 C CA . PHE A 1 351 ? -22.010 2.226 26.421 1.00 94.25 351 PHE A CA 1
ATOM 2666 C C . PHE A 1 351 ? -20.997 1.194 26.949 1.00 94.25 351 PHE A C 1
ATOM 2668 O O . PHE A 1 351 ? -20.031 1.586 27.611 1.00 94.25 351 PHE A O 1
ATOM 2675 N N . PRO A 1 352 ? -21.166 -0.109 26.653 1.00 96.75 352 PRO A N 1
ATOM 2676 C CA . PRO A 1 352 ? -20.258 -1.157 27.110 1.00 96.75 352 PRO A CA 1
ATOM 2677 C C . PRO A 1 352 ? -18.772 -0.884 26.812 1.00 96.75 352 PRO A C 1
ATOM 2679 O O . PRO A 1 352 ? -18.345 -0.745 25.661 1.00 96.75 352 PRO A O 1
ATOM 2682 N N . LEU A 1 353 ? -17.979 -0.845 27.884 1.00 97.50 353 LEU A N 1
ATOM 2683 C CA . LEU A 1 353 ? -16.526 -0.674 27.888 1.00 97.50 353 LEU A CA 1
ATOM 2684 C C . LEU A 1 353 ? -15.886 -1.851 28.635 1.00 97.50 353 LEU A C 1
ATOM 2686 O O . LEU A 1 353 ? -16.121 -2.016 29.831 1.00 97.50 353 LEU A O 1
ATOM 2690 N N . ALA A 1 354 ? -15.065 -2.646 27.955 1.00 97.06 354 ALA A N 1
ATOM 2691 C CA . ALA A 1 354 ? -14.391 -3.818 28.513 1.00 97.06 354 ALA A CA 1
ATOM 2692 C C . ALA A 1 354 ? -12.867 -3.635 28.615 1.00 97.06 354 ALA A C 1
ATOM 2694 O O . ALA A 1 354 ? -12.282 -2.725 28.025 1.00 97.06 354 ALA A O 1
ATOM 2695 N N . SER A 1 355 ? -12.227 -4.519 29.381 1.00 92.19 355 SER A N 1
ATOM 2696 C CA . SER A 1 355 ? -10.773 -4.589 29.576 1.00 92.19 355 SER A CA 1
ATOM 2697 C C . SER A 1 355 ? -10.163 -5.674 28.691 1.00 92.19 355 SER A C 1
ATOM 2699 O O . SER A 1 355 ? -10.673 -6.789 28.659 1.00 92.19 355 SER A O 1
ATOM 2701 N N . ASP A 1 356 ? -9.019 -5.380 28.078 1.00 88.69 356 ASP A N 1
ATOM 2702 C CA . ASP A 1 356 ? -8.217 -6.316 27.279 1.00 88.69 356 ASP A CA 1
ATOM 2703 C C . ASP A 1 356 ? -6.723 -6.155 27.603 1.00 88.69 356 ASP A C 1
ATOM 2705 O O . ASP A 1 356 ? -5.879 -6.014 26.723 1.00 88.69 356 ASP A O 1
ATOM 2709 N N . THR A 1 357 ? -6.371 -6.092 28.890 1.00 76.81 357 THR A N 1
ATOM 2710 C CA . THR A 1 357 ? -4.976 -5.902 29.338 1.00 76.81 357 THR A CA 1
ATOM 2711 C C . THR A 1 357 ? -4.085 -7.134 29.154 1.00 76.81 357 THR A C 1
ATOM 2713 O O . THR A 1 357 ? -2.872 -7.026 29.303 1.00 76.81 357 THR A O 1
ATOM 2716 N N . ASP A 1 358 ? -4.666 -8.293 28.842 1.00 72.19 358 ASP A N 1
ATOM 2717 C CA . ASP A 1 358 ? -3.963 -9.516 28.435 1.00 72.19 358 ASP A CA 1
ATOM 2718 C C . ASP A 1 358 ? -3.867 -9.661 26.901 1.00 72.19 358 ASP A C 1
ATOM 2720 O O . ASP A 1 358 ? -3.281 -10.629 26.410 1.00 72.19 358 ASP A O 1
ATOM 2724 N N . TRP A 1 359 ? -4.440 -8.712 26.148 1.00 73.94 359 TRP A N 1
ATOM 2725 C CA . TRP A 1 359 ? -4.554 -8.668 24.686 1.00 73.94 359 TRP A CA 1
ATOM 2726 C C . TRP A 1 359 ? -5.255 -9.883 24.048 1.00 73.94 359 TRP A C 1
ATOM 2728 O O . TRP A 1 359 ? -4.985 -10.194 22.884 1.00 73.94 359 TRP A O 1
ATOM 2738 N N . ALA A 1 360 ? -6.134 -10.602 24.753 1.00 76.19 360 ALA A N 1
ATOM 2739 C CA . ALA A 1 360 ? -6.875 -11.724 24.168 1.00 76.19 360 ALA A CA 1
ATOM 2740 C C . ALA A 1 360 ? -7.782 -11.290 23.001 1.00 76.19 360 ALA A C 1
ATOM 2742 O O . ALA A 1 360 ? -7.765 -11.908 21.931 1.00 76.19 360 ALA A O 1
ATOM 2743 N N . ILE A 1 361 ? -8.517 -10.192 23.175 1.00 83.62 361 ILE A N 1
ATOM 2744 C CA . ILE A 1 361 ? -9.437 -9.632 22.182 1.00 83.62 361 ILE A CA 1
ATOM 2745 C C . ILE A 1 361 ? -8.642 -8.971 21.047 1.00 83.62 361 ILE A C 1
ATOM 2747 O O . ILE A 1 361 ? -8.898 -9.236 19.867 1.00 83.62 361 ILE A O 1
ATOM 2751 N N . ARG A 1 362 ? -7.611 -8.190 21.393 1.00 80.50 362 ARG A N 1
ATOM 2752 C CA . ARG A 1 362 ? -6.660 -7.569 20.458 1.00 80.50 362 ARG A CA 1
ATOM 2753 C C . ARG A 1 362 ? -5.969 -8.607 19.565 1.00 80.50 362 ARG A C 1
ATOM 2755 O O . ARG A 1 362 ? -5.884 -8.394 18.356 1.00 80.50 362 ARG A O 1
ATOM 2762 N N . ARG A 1 363 ? -5.544 -9.758 20.111 1.00 73.88 363 ARG A N 1
ATOM 2763 C CA . ARG A 1 363 ? -5.003 -10.888 19.326 1.00 73.88 363 ARG A CA 1
ATOM 2764 C C . ARG A 1 363 ? -6.047 -11.490 18.386 1.00 73.88 363 ARG A C 1
ATOM 2766 O O . ARG A 1 363 ? -5.725 -11.719 17.222 1.00 73.88 363 ARG A O 1
ATOM 2773 N N . ALA A 1 364 ? -7.277 -11.719 18.852 1.00 75.12 364 ALA A N 1
ATOM 2774 C CA . ALA A 1 364 ? -8.344 -12.301 18.031 1.00 75.12 364 ALA A CA 1
ATOM 2775 C C . ALA A 1 364 ? -8.680 -11.431 16.804 1.00 75.12 364 ALA A C 1
ATOM 2777 O O . ALA A 1 364 ? -8.793 -11.948 15.693 1.00 75.12 364 ALA A O 1
ATOM 2778 N N . PHE A 1 365 ? -8.755 -10.108 16.987 1.00 76.06 365 PHE A N 1
ATOM 2779 C CA . PHE A 1 365 ? -8.968 -9.134 15.907 1.00 76.06 365 PHE A CA 1
ATOM 2780 C C . PHE A 1 365 ? -7.691 -8.763 15.128 1.00 76.06 365 PHE A C 1
ATOM 2782 O O . PHE A 1 365 ? -7.773 -8.059 14.123 1.00 76.06 365 PHE A O 1
ATOM 2789 N N . ARG A 1 366 ? -6.525 -9.293 15.530 1.00 68.75 366 ARG A N 1
ATOM 2790 C CA . ARG A 1 366 ? -5.193 -9.046 14.939 1.00 68.75 366 ARG A CA 1
ATOM 2791 C C . ARG A 1 366 ? -4.711 -7.591 15.021 1.00 68.75 366 ARG A C 1
ATOM 2793 O O . ARG A 1 366 ? -3.837 -7.195 14.258 1.00 68.75 366 ARG A O 1
ATOM 2800 N N . VAL A 1 367 ? -5.227 -6.813 15.970 1.00 66.19 367 VAL A N 1
ATOM 2801 C CA . VAL A 1 367 ? -4.858 -5.404 16.167 1.00 66.19 367 VAL A CA 1
ATOM 2802 C C . VAL A 1 367 ? -3.416 -5.307 16.670 1.00 66.19 367 VAL A C 1
ATOM 2804 O O . VAL A 1 367 ? -3.106 -5.593 17.828 1.00 66.19 367 VAL A O 1
ATOM 2807 N N . LEU A 1 368 ? -2.508 -4.896 15.789 1.00 52.53 368 LEU A N 1
ATOM 2808 C CA . LEU A 1 368 ? -1.081 -4.741 16.100 1.00 52.53 368 LEU A CA 1
ATOM 2809 C C . LEU A 1 368 ? -0.640 -3.269 16.167 1.00 52.53 368 LEU A C 1
ATOM 2811 O O . LEU A 1 368 ? 0.388 -2.980 16.771 1.00 52.53 368 LEU A O 1
ATOM 2815 N N . GLY A 1 369 ? -1.432 -2.346 15.613 1.00 56.19 369 GLY A N 1
ATOM 2816 C CA . GLY A 1 369 ? -1.109 -0.921 15.493 1.00 56.19 369 GLY A CA 1
ATOM 2817 C C . GLY A 1 369 ? -1.468 -0.029 16.699 1.00 56.19 369 GLY A C 1
ATOM 2818 O O . GLY A 1 369 ? -1.823 -0.521 17.778 1.00 56.19 369 GLY A O 1
ATOM 2819 N N . PRO A 1 370 ? -1.361 1.305 16.532 1.00 66.75 370 PRO A N 1
ATOM 2820 C CA . PRO A 1 370 ? -1.790 2.289 17.524 1.00 66.75 370 PRO A CA 1
ATOM 2821 C C . PRO A 1 370 ? -3.321 2.373 17.627 1.00 66.75 370 PRO A C 1
ATOM 2823 O O . PRO A 1 370 ? -4.038 1.995 16.707 1.00 66.75 370 PRO A O 1
ATOM 2826 N N . VAL A 1 371 ? -3.809 2.932 18.735 1.00 76.88 371 VAL A N 1
ATOM 2827 C CA . VAL A 1 371 ? -5.236 3.203 18.976 1.00 76.88 371 VAL A CA 1
ATOM 2828 C C . VAL A 1 371 ? -5.606 4.670 18.649 1.00 76.88 371 VAL A C 1
ATOM 2830 O O . VAL A 1 371 ? -4.741 5.547 18.754 1.00 76.88 371 VAL A O 1
ATOM 2833 N N . PRO A 1 372 ? -6.865 4.978 18.274 1.00 83.06 372 PRO A N 1
ATOM 2834 C CA . PRO A 1 372 ? -7.979 4.046 18.139 1.00 83.06 372 PRO A CA 1
ATOM 2835 C C . PRO A 1 372 ? -7.875 3.174 16.886 1.00 83.06 372 PRO A C 1
ATOM 2837 O O . PRO A 1 372 ? -7.407 3.619 15.835 1.00 83.06 372 PRO A O 1
ATOM 2840 N N . ASP A 1 373 ? -8.354 1.942 17.020 1.00 83.62 373 ASP A N 1
ATOM 2841 C CA . ASP A 1 373 ? -8.494 0.986 15.923 1.00 83.62 373 ASP A CA 1
ATOM 2842 C C . ASP A 1 373 ? -9.916 0.404 15.954 1.00 83.62 373 ASP A C 1
ATOM 2844 O O . ASP A 1 373 ? -10.411 0.064 17.029 1.00 83.62 373 ASP A O 1
ATOM 2848 N N . THR A 1 374 ? -10.642 0.411 14.834 1.00 88.06 374 THR A N 1
ATOM 2849 C CA . THR A 1 374 ? -12.116 0.322 14.840 1.00 88.06 374 THR A CA 1
ATOM 2850 C C . THR A 1 374 ? -12.673 -0.583 13.750 1.00 88.06 374 THR A C 1
ATOM 2852 O O . THR A 1 374 ? -12.472 -0.348 12.559 1.00 88.06 374 THR A O 1
ATOM 2855 N N . TYR A 1 375 ? -13.467 -1.568 14.154 1.00 90.88 375 TYR A N 1
ATOM 2856 C CA . TYR A 1 375 ? -14.149 -2.507 13.271 1.00 90.88 375 TYR A CA 1
ATOM 2857 C C . TYR A 1 375 ? -15.640 -2.202 13.237 1.00 90.88 375 TYR A C 1
ATOM 2859 O O . TYR A 1 375 ? -16.279 -2.062 14.279 1.00 90.88 375 TYR A O 1
ATOM 2867 N N . LEU A 1 376 ? -16.194 -2.145 12.031 1.00 92.25 376 LEU A N 1
ATOM 2868 C CA . LEU A 1 376 ? -17.627 -2.107 11.789 1.00 92.25 376 LEU A CA 1
ATOM 2869 C C . LEU A 1 376 ? -18.079 -3.487 11.319 1.00 92.25 376 LEU A C 1
ATOM 2871 O O . LEU A 1 376 ? -17.604 -3.983 10.296 1.00 92.25 376 LEU A O 1
ATOM 2875 N N . ILE A 1 377 ? -19.006 -4.086 12.054 1.00 94.12 377 ILE A N 1
ATOM 2876 C CA . ILE A 1 377 ? -19.553 -5.417 11.812 1.00 94.12 377 ILE A CA 1
ATOM 2877 C C . ILE A 1 377 ? -21.022 -5.271 11.387 1.00 94.12 377 ILE A C 1
ATOM 2879 O O . ILE A 1 377 ? -21.790 -4.515 11.986 1.00 94.12 377 ILE A O 1
ATOM 2883 N N . ALA A 1 378 ? -21.391 -5.968 10.319 1.00 93.62 378 ALA A N 1
ATOM 2884 C CA . ALA A 1 378 ? -22.717 -5.981 9.724 1.00 93.62 378 ALA A CA 1
ATOM 2885 C C . ALA A 1 378 ? -23.664 -6.990 10.411 1.00 93.62 378 ALA A C 1
ATOM 2887 O O . ALA A 1 378 ? -23.197 -7.910 11.087 1.00 93.62 378 ALA A O 1
ATOM 2888 N N . PRO A 1 379 ? -24.991 -6.881 10.182 1.00 96.12 379 PRO A N 1
ATOM 2889 C CA . PRO A 1 379 ? -26.005 -7.745 10.802 1.00 96.12 379 PRO A CA 1
ATOM 2890 C C . PRO A 1 379 ? -25.857 -9.261 10.589 1.00 96.12 379 PRO A C 1
ATOM 2892 O O . PRO A 1 379 ? -26.474 -10.035 11.319 1.00 96.12 379 PRO A O 1
ATOM 2895 N N . ASP A 1 380 ? -25.064 -9.707 9.613 1.00 93.69 380 ASP A N 1
ATOM 2896 C CA . ASP A 1 380 ? -24.750 -11.121 9.346 1.00 93.69 380 ASP A CA 1
ATOM 2897 C C . ASP A 1 380 ? -23.508 -11.640 10.108 1.00 93.69 380 ASP A C 1
ATOM 2899 O O . ASP A 1 380 ? -23.149 -12.823 10.010 1.00 93.69 380 ASP A O 1
ATOM 2903 N N . GLY A 1 381 ? -22.858 -10.761 10.877 1.00 91.50 381 GLY A N 1
ATOM 2904 C CA . GLY A 1 381 ? -21.623 -11.014 11.610 1.00 91.50 381 GLY A CA 1
ATOM 2905 C C . GLY A 1 381 ? -20.352 -10.814 10.781 1.00 91.50 381 GLY A C 1
ATOM 2906 O O . GLY A 1 381 ? -19.298 -11.305 11.194 1.00 91.50 381 GLY A O 1
ATOM 2907 N N . THR A 1 382 ? -20.413 -10.148 9.620 1.00 89.88 382 THR A N 1
ATOM 2908 C CA . THR A 1 382 ? -19.227 -9.857 8.795 1.00 89.88 382 THR A CA 1
ATOM 2909 C C . THR A 1 382 ? -18.619 -8.477 9.061 1.00 89.88 382 THR A C 1
ATOM 2911 O O . THR A 1 382 ? -19.330 -7.518 9.333 1.00 89.88 382 THR A O 1
ATOM 2914 N N . ILE A 1 383 ? -17.292 -8.338 8.991 1.00 87.81 383 ILE A N 1
ATOM 2915 C CA . ILE A 1 383 ? -16.598 -7.048 9.132 1.00 87.81 383 ILE A CA 1
ATOM 2916 C C . ILE A 1 383 ? -16.762 -6.265 7.821 1.00 87.81 383 ILE A C 1
ATOM 2918 O O . ILE A 1 383 ? -16.082 -6.538 6.832 1.00 87.81 383 ILE A O 1
ATOM 2922 N N . ARG A 1 384 ? -17.661 -5.275 7.817 1.00 82.88 384 ARG A N 1
ATOM 2923 C CA . ARG A 1 384 ? -17.979 -4.428 6.656 1.00 82.88 384 ARG A CA 1
ATOM 2924 C C . ARG A 1 384 ? -16.905 -3.381 6.364 1.00 82.88 384 ARG A C 1
ATOM 2926 O O . ARG A 1 384 ? -16.738 -2.989 5.207 1.00 82.88 384 ARG A O 1
ATOM 2933 N N . TYR A 1 385 ? -16.227 -2.892 7.403 1.00 81.94 385 TYR A N 1
ATOM 2934 C CA . TYR A 1 385 ? -15.197 -1.855 7.313 1.00 81.94 385 TYR A CA 1
ATOM 2935 C C . TYR A 1 385 ? -14.235 -1.925 8.510 1.00 81.94 385 TYR A C 1
ATOM 2937 O O . TYR A 1 385 ? -14.621 -2.311 9.614 1.00 81.94 385 TYR A O 1
ATOM 2945 N N . HIS A 1 386 ? -12.980 -1.534 8.285 1.00 81.06 386 HIS A N 1
ATOM 2946 C CA . HIS A 1 386 ? -11.928 -1.427 9.296 1.00 81.06 386 HIS A CA 1
ATOM 2947 C C . HIS A 1 386 ? -11.313 -0.024 9.198 1.00 81.06 386 HIS A C 1
ATOM 2949 O O . HIS A 1 386 ? -10.591 0.290 8.252 1.00 81.06 386 HIS A O 1
ATOM 2955 N N . HIS A 1 387 ? -11.646 0.829 10.162 1.00 75.75 387 HIS A N 1
ATOM 2956 C CA . HIS A 1 387 ? -11.152 2.194 10.298 1.00 75.75 387 HIS A CA 1
ATOM 2957 C C . HIS A 1 387 ? -9.897 2.182 11.185 1.00 75.75 387 HIS A C 1
ATOM 2959 O O . HIS A 1 387 ? -9.979 1.930 12.387 1.00 75.75 387 HIS A O 1
ATOM 2965 N N . ARG A 1 388 ? -8.735 2.461 10.582 1.00 65.56 388 ARG A N 1
ATOM 2966 C CA . ARG A 1 388 ? -7.426 2.524 11.251 1.00 65.56 388 ARG A CA 1
ATOM 2967 C C . ARG A 1 388 ? -6.908 3.958 11.279 1.00 65.56 388 ARG A C 1
ATOM 2969 O O . ARG A 1 388 ? -6.634 4.514 10.220 1.00 65.56 388 ARG A O 1
ATOM 2976 N N . SER A 1 389 ? -6.661 4.483 12.482 1.00 54.47 389 SER A N 1
ATOM 2977 C CA . SER A 1 389 ? -6.124 5.827 12.749 1.00 54.47 389 SER A CA 1
ATOM 2978 C C . SER A 1 389 ? -7.017 7.002 12.322 1.00 54.47 389 SER A C 1
ATOM 2980 O O . SER A 1 389 ? -7.660 7.018 11.277 1.00 54.47 389 SER A O 1
ATOM 2982 N N . VAL A 1 390 ? -6.998 8.056 13.141 1.00 47.31 390 VAL A N 1
ATOM 2983 C CA . VAL A 1 390 ? -7.764 9.285 12.895 1.00 47.31 390 VAL A CA 1
ATOM 2984 C C . VAL A 1 390 ? -7.030 10.167 11.881 1.00 47.31 390 VAL A C 1
ATOM 2986 O O . VAL A 1 390 ? -6.215 11.018 12.255 1.00 47.31 390 VAL A O 1
ATOM 2989 N N . THR A 1 391 ? -7.315 9.928 10.602 1.00 48.41 391 THR A N 1
ATOM 2990 C CA . THR A 1 391 ? -7.129 10.869 9.485 1.00 48.41 391 THR A CA 1
ATOM 2991 C C . THR A 1 391 ? -8.417 11.694 9.317 1.00 48.41 391 THR A C 1
ATOM 2993 O O . THR A 1 391 ? -9.505 11.126 9.457 1.00 48.41 391 THR A O 1
ATOM 2996 N N . PRO A 1 392 ? -8.345 13.003 8.995 1.00 46.91 392 PRO A N 1
ATOM 2997 C CA . PRO A 1 392 ? -9.529 13.799 8.656 1.00 46.91 392 PRO A CA 1
ATOM 2998 C C . PRO A 1 392 ? -10.402 13.120 7.584 1.00 46.91 392 PRO A C 1
ATOM 3000 O O . PRO A 1 392 ? -9.876 12.525 6.645 1.00 46.91 392 PRO A O 1
ATOM 3003 N N . GLY A 1 393 ? -11.727 13.173 7.741 1.00 57.94 393 GLY A N 1
ATOM 3004 C CA . GLY A 1 393 ? -12.698 12.534 6.841 1.00 57.94 393 GLY A CA 1
ATOM 3005 C C . GLY A 1 393 ? -12.996 11.049 7.116 1.00 57.94 393 GLY A C 1
ATOM 3006 O O . GLY A 1 393 ? -14.092 10.580 6.815 1.00 57.94 393 GLY A O 1
ATOM 3007 N N . LEU A 1 394 ? -12.089 10.277 7.736 1.00 60.16 394 LEU A N 1
ATOM 3008 C CA . LEU A 1 394 ? -12.332 8.834 7.944 1.00 60.16 394 LEU A CA 1
ATOM 3009 C C . LEU A 1 394 ? -13.402 8.528 9.008 1.00 60.16 394 LEU A C 1
ATOM 3011 O O . LEU A 1 394 ? -14.031 7.470 8.950 1.00 60.16 394 LEU A O 1
ATOM 3015 N N . ASN A 1 395 ? -13.635 9.436 9.963 1.00 71.88 395 ASN A N 1
ATOM 3016 C CA . ASN A 1 395 ? -14.766 9.330 10.898 1.00 71.88 395 ASN A CA 1
ATOM 3017 C C . ASN A 1 395 ? -16.107 9.527 10.182 1.00 71.88 395 ASN A C 1
ATOM 3019 O O . ASN A 1 395 ? -17.120 8.962 10.592 1.00 71.88 395 ASN A O 1
ATOM 3023 N N . ASP A 1 396 ? -16.119 10.302 9.104 1.00 79.25 396 ASP A N 1
ATOM 3024 C CA . ASP A 1 396 ? -17.315 10.542 8.309 1.00 79.25 396 ASP A CA 1
ATOM 3025 C C . ASP A 1 396 ? -17.587 9.323 7.422 1.00 79.25 396 ASP A C 1
ATOM 3027 O O . ASP A 1 396 ? -18.720 8.849 7.372 1.00 79.25 396 ASP A O 1
ATOM 3031 N N . VAL A 1 397 ? -16.548 8.712 6.829 1.00 81.25 397 VAL A N 1
ATOM 3032 C CA . VAL A 1 397 ? -16.666 7.424 6.109 1.00 81.25 397 VAL A CA 1
ATOM 3033 C C . VAL A 1 397 ? -17.210 6.324 7.029 1.00 81.25 397 VAL A C 1
ATOM 3035 O O . VAL A 1 397 ? -18.094 5.572 6.620 1.00 81.25 397 VAL A O 1
ATOM 3038 N N . LEU A 1 398 ? -16.754 6.261 8.286 1.00 83.81 398 LEU A N 1
ATOM 3039 C CA . LEU A 1 398 ? -17.291 5.335 9.289 1.00 83.81 398 LEU A CA 1
ATOM 3040 C C . LEU A 1 398 ? -18.785 5.588 9.567 1.00 83.81 398 LEU A C 1
ATOM 3042 O O . LEU A 1 398 ? -19.568 4.640 9.583 1.00 83.81 398 LEU A O 1
ATOM 3046 N N . GLN A 1 399 ? -19.203 6.849 9.722 1.00 86.44 399 GLN A N 1
ATOM 3047 C CA . GLN A 1 399 ? -20.623 7.204 9.850 1.00 86.44 399 GLN A CA 1
ATOM 3048 C C . GLN A 1 399 ? -21.425 6.825 8.593 1.00 86.44 399 GLN A C 1
ATOM 3050 O O . GLN A 1 399 ? -22.540 6.323 8.714 1.00 86.44 399 GLN A O 1
ATOM 3055 N N . MET A 1 400 ? -20.872 7.024 7.393 1.00 86.62 400 MET A N 1
ATOM 3056 C CA . MET A 1 400 ? -21.524 6.706 6.118 1.00 86.62 400 MET A CA 1
ATOM 3057 C C . MET A 1 400 ? -21.739 5.194 5.942 1.00 86.62 400 MET A C 1
ATOM 3059 O O . MET A 1 400 ? -22.834 4.765 5.576 1.00 86.62 400 MET A O 1
ATOM 3063 N N . GLU A 1 401 ? -20.743 4.373 6.283 1.00 88.94 401 GLU A N 1
ATOM 3064 C CA . GLU A 1 401 ? -20.866 2.908 6.332 1.00 88.94 401 GLU A CA 1
ATOM 3065 C C . GLU A 1 401 ? -21.910 2.455 7.372 1.00 88.94 401 GLU A C 1
ATOM 3067 O O . GLU A 1 401 ? -22.775 1.632 7.062 1.00 88.94 401 GLU A O 1
ATOM 3072 N N . VAL A 1 402 ? -21.897 3.028 8.586 1.00 91.38 402 VAL A N 1
ATOM 3073 C CA . VAL A 1 402 ? -22.900 2.728 9.629 1.00 91.38 402 VAL A CA 1
ATOM 3074 C C . VAL A 1 402 ? -24.312 3.066 9.142 1.00 91.38 402 VAL A C 1
ATOM 3076 O O . VAL A 1 402 ? -25.198 2.214 9.205 1.00 91.38 402 VAL A O 1
ATOM 3079 N N . ARG A 1 403 ? -24.540 4.271 8.600 1.00 91.31 403 ARG A N 1
ATOM 3080 C CA . ARG A 1 403 ? -25.853 4.686 8.067 1.00 91.31 403 ARG A CA 1
ATOM 3081 C C . ARG A 1 403 ? -26.335 3.783 6.929 1.00 91.31 403 ARG A C 1
ATOM 3083 O O . ARG A 1 403 ? -27.521 3.455 6.892 1.00 91.31 403 ARG A O 1
ATOM 3090 N N . THR A 1 404 ? -25.419 3.324 6.074 1.00 89.88 404 THR A N 1
ATOM 3091 C CA . THR A 1 404 ? -25.708 2.390 4.974 1.00 89.88 404 THR A CA 1
ATOM 3092 C C . THR A 1 404 ? -26.201 1.043 5.502 1.00 89.88 404 THR A C 1
ATOM 3094 O O . THR A 1 404 ? -27.273 0.584 5.106 1.00 89.88 404 THR A O 1
ATOM 3097 N N . LEU A 1 405 ? -25.481 0.428 6.449 1.00 91.56 405 LEU A N 1
ATOM 3098 C CA . LEU A 1 405 ? -25.901 -0.833 7.079 1.00 91.56 405 LEU A CA 1
ATOM 3099 C C . LEU A 1 405 ? -27.227 -0.701 7.848 1.00 91.56 405 LEU A C 1
ATOM 3101 O O . LEU A 1 405 ? -28.048 -1.618 7.844 1.00 91.56 405 LEU A O 1
ATOM 3105 N N . LEU A 1 406 ? -27.460 0.459 8.468 1.00 93.12 406 LEU A N 1
ATOM 3106 C CA . LEU A 1 406 ? -28.701 0.812 9.164 1.00 93.12 406 LEU A CA 1
ATOM 3107 C C . LEU A 1 406 ? -29.879 1.150 8.228 1.00 93.12 406 LEU A C 1
ATOM 3109 O O . LEU A 1 406 ? -30.979 1.417 8.725 1.00 93.12 406 LEU A O 1
ATOM 3113 N N . ARG A 1 407 ? -29.667 1.140 6.902 1.00 90.88 407 ARG A N 1
ATOM 3114 C CA . ARG A 1 407 ? -30.647 1.488 5.853 1.00 90.88 407 ARG A CA 1
ATOM 3115 C C . ARG A 1 407 ? -31.218 2.910 5.981 1.00 90.88 407 ARG A C 1
ATOM 3117 O O . ARG A 1 407 ? -32.392 3.139 5.702 1.00 90.88 407 ARG A O 1
ATOM 3124 N N . LEU A 1 408 ? -30.400 3.860 6.431 1.00 88.19 408 LEU A N 1
ATOM 3125 C CA . LEU A 1 408 ? -30.765 5.276 6.555 1.00 88.19 408 LEU A CA 1
ATOM 3126 C C . LEU A 1 408 ? -30.430 6.053 5.272 1.00 88.19 408 LEU A C 1
ATOM 3128 O O . LEU A 1 408 ? -29.540 5.654 4.520 1.00 88.19 408 LEU A O 1
ATOM 3132 N N . ASP A 1 409 ? -31.076 7.211 5.063 1.00 85.06 409 ASP A N 1
ATOM 3133 C CA . ASP A 1 409 ? -30.636 8.171 4.037 1.00 85.06 409 ASP A CA 1
ATOM 3134 C C . ASP A 1 409 ? -29.150 8.495 4.240 1.00 85.06 409 ASP A C 1
ATOM 3136 O O . ASP A 1 409 ? -28.723 8.890 5.333 1.00 85.06 409 ASP A O 1
ATOM 3140 N N . THR A 1 410 ? -28.358 8.276 3.198 1.00 84.38 410 THR A N 1
ATOM 3141 C CA . THR A 1 410 ? -26.901 8.282 3.272 1.00 84.38 410 THR A CA 1
ATOM 3142 C C . THR A 1 410 ? -26.354 9.123 2.132 1.00 84.38 410 THR A C 1
ATOM 3144 O O . THR A 1 410 ? -26.178 8.664 1.005 1.00 84.38 410 THR A O 1
ATOM 3147 N N . LYS A 1 411 ? -26.102 10.395 2.445 1.00 82.06 411 LYS A N 1
ATOM 3148 C CA . LYS A 1 411 ? -25.512 11.351 1.510 1.00 82.06 411 LYS A CA 1
ATOM 3149 C C . LYS A 1 411 ? -24.030 11.019 1.306 1.00 82.06 411 LYS A C 1
ATOM 3151 O O . LYS A 1 411 ? -23.339 10.803 2.302 1.00 82.06 411 LYS A O 1
ATOM 3156 N N . PRO A 1 412 ? -23.533 10.990 0.057 1.00 78.94 412 PRO A N 1
ATOM 3157 C CA . PRO A 1 412 ? -22.127 10.734 -0.212 1.00 78.94 412 PRO A CA 1
ATOM 3158 C C . PRO A 1 412 ? -21.257 11.867 0.339 1.00 78.94 412 PRO A C 1
ATOM 3160 O O . PRO A 1 412 ? -21.616 13.043 0.252 1.00 78.94 412 PRO A O 1
ATOM 3163 N N . LEU A 1 413 ? -20.091 11.506 0.869 1.00 79.81 413 LEU A N 1
ATOM 3164 C CA . LEU A 1 413 ? -19.096 12.441 1.396 1.00 79.81 413 LEU A CA 1
ATOM 3165 C C . LEU A 1 413 ? -18.311 13.082 0.254 1.00 79.81 413 LEU A C 1
ATOM 3167 O O . LEU A 1 413 ? -17.170 12.718 -0.013 1.00 79.81 413 LEU A O 1
ATOM 3171 N N . LEU A 1 414 ? -18.965 14.003 -0.448 1.00 80.25 414 LEU A N 1
ATOM 3172 C CA . LEU A 1 414 ? -18.351 14.775 -1.519 1.00 80.25 414 LEU A CA 1
ATOM 3173 C C . LEU A 1 414 ? -17.673 16.013 -0.933 1.00 80.25 414 LEU A C 1
ATOM 3175 O O . LEU A 1 414 ? -18.311 16.802 -0.230 1.00 80.25 414 LEU A O 1
ATOM 3179 N N . ALA A 1 415 ? -16.395 16.210 -1.243 1.00 73.38 415 ALA A N 1
ATOM 3180 C CA . ALA A 1 415 ? -15.683 17.429 -0.893 1.00 73.38 415 ALA A CA 1
ATOM 3181 C C . ALA A 1 415 ? -16.355 18.633 -1.577 1.00 73.38 415 ALA A C 1
ATOM 3183 O O . ALA A 1 415 ? -16.530 18.632 -2.792 1.00 73.38 415 ALA A O 1
ATOM 3184 N N . ALA A 1 416 ? -16.718 19.684 -0.831 1.00 67.88 416 ALA A N 1
ATOM 3185 C CA . ALA A 1 416 ? -17.435 20.843 -1.391 1.00 67.88 416 ALA A CA 1
ATOM 3186 C C . ALA A 1 416 ? -16.695 21.511 -2.575 1.00 67.88 416 ALA A C 1
ATOM 3188 O O . ALA A 1 416 ? -17.317 22.103 -3.456 1.00 67.88 416 ALA A O 1
ATOM 3189 N N . SER A 1 417 ? -15.371 21.362 -2.622 1.00 68.81 417 SER A N 1
ATOM 3190 C CA . SER A 1 417 ? -14.539 21.504 -3.816 1.00 68.81 417 SER A CA 1
ATOM 3191 C C . SER A 1 417 ? -13.349 20.537 -3.727 1.00 68.81 417 SER A C 1
ATOM 3193 O O . SER A 1 417 ? -12.945 20.151 -2.631 1.00 68.81 417 SER A O 1
ATOM 3195 N N . GLY A 1 418 ? -12.786 20.127 -4.870 1.00 82.19 418 GLY A N 1
ATOM 3196 C CA . GLY A 1 418 ? -11.660 19.186 -4.921 1.00 82.19 418 GLY A CA 1
ATOM 3197 C C . GLY A 1 418 ? -12.081 17.733 -5.163 1.00 82.19 418 GLY A C 1
ATOM 3198 O O . GLY A 1 418 ? -12.809 17.459 -6.115 1.00 82.19 418 GLY A O 1
ATOM 3199 N N . TYR A 1 419 ? -11.553 16.821 -4.344 1.00 87.81 419 TYR A N 1
ATOM 3200 C CA . TYR A 1 419 ? -11.607 15.364 -4.520 1.00 87.81 419 TYR A CA 1
ATOM 3201 C C . TYR A 1 419 ? -11.882 14.686 -3.168 1.00 87.81 419 TYR A C 1
ATOM 3203 O O . TYR A 1 419 ? -11.515 15.228 -2.125 1.00 87.81 419 TYR A O 1
ATOM 3211 N N . SER A 1 420 ? -12.534 13.523 -3.179 1.00 86.19 420 SER A N 1
ATOM 3212 C CA . SER A 1 420 ? -13.154 12.915 -1.987 1.00 86.19 420 SER A CA 1
ATOM 3213 C C . SER A 1 420 ? -12.504 11.621 -1.489 1.00 86.19 420 SER A C 1
ATOM 3215 O O . SER A 1 420 ? -12.660 11.272 -0.320 1.00 86.19 420 SER A O 1
ATOM 3217 N N . GLY A 1 421 ? -11.784 10.893 -2.346 1.00 86.00 421 GLY A N 1
ATOM 3218 C CA . GLY A 1 421 ? -11.207 9.593 -1.986 1.00 86.00 421 GLY A CA 1
ATOM 3219 C C . GLY A 1 421 ? -12.017 8.386 -2.465 1.00 86.00 421 GLY A C 1
ATOM 3220 O O . GLY A 1 421 ? -13.248 8.373 -2.433 1.00 86.00 421 GLY A O 1
ATOM 3221 N N . ASP A 1 422 ? -11.312 7.322 -2.852 1.00 83.38 422 ASP A N 1
ATOM 3222 C CA . ASP A 1 422 ? -11.876 6.017 -3.220 1.00 83.38 422 ASP A CA 1
ATOM 3223 C C . ASP A 1 422 ? -12.803 5.448 -2.130 1.00 83.38 422 ASP A C 1
ATOM 3225 O O . ASP A 1 422 ? -13.851 4.871 -2.428 1.00 83.38 422 ASP A O 1
ATOM 3229 N N . GLN A 1 423 ? -12.446 5.665 -0.860 1.00 81.06 423 GLN A N 1
ATOM 3230 C CA . GLN A 1 423 ? -13.197 5.215 0.309 1.00 81.06 423 GLN A CA 1
ATOM 3231 C C . GLN A 1 423 ? -14.589 5.846 0.409 1.00 81.06 423 GLN A C 1
ATOM 3233 O O . GLN A 1 423 ? -15.511 5.180 0.879 1.00 81.06 423 GLN A O 1
ATOM 3238 N N . ALA A 1 424 ? -14.775 7.082 -0.071 1.00 82.50 424 ALA A N 1
ATOM 3239 C CA . ALA A 1 424 ? -16.097 7.702 -0.135 1.00 82.50 424 ALA A CA 1
ATOM 3240 C C . ALA A 1 424 ? -16.981 7.015 -1.193 1.00 82.50 424 ALA A C 1
ATOM 3242 O O . ALA A 1 424 ? -18.169 6.793 -0.965 1.00 82.50 424 ALA A O 1
ATOM 3243 N N . CYS A 1 425 ? -16.398 6.599 -2.323 1.00 85.62 425 CYS A N 1
ATOM 3244 C CA . CYS A 1 425 ? -17.104 5.833 -3.351 1.00 85.62 425 CYS A CA 1
ATOM 3245 C C . CYS A 1 425 ? -17.428 4.398 -2.894 1.00 85.62 425 CYS A C 1
ATOM 3247 O O . CYS A 1 425 ? -18.520 3.902 -3.176 1.00 85.62 425 CYS A O 1
ATOM 3249 N N . ARG A 1 426 ? -16.498 3.735 -2.186 1.00 85.62 426 ARG A N 1
ATOM 3250 C CA . ARG A 1 426 ? -16.564 2.308 -1.803 1.00 85.62 426 ARG A CA 1
ATOM 3251 C C . ARG A 1 426 ? -17.827 1.922 -1.029 1.00 85.62 426 ARG A C 1
ATOM 3253 O O . ARG A 1 426 ? -18.283 0.790 -1.155 1.00 85.62 426 ARG A O 1
ATOM 3260 N N . VAL A 1 427 ? -18.401 2.834 -0.245 1.00 84.25 427 VAL A N 1
ATOM 3261 C CA . VAL A 1 427 ? -19.587 2.545 0.583 1.00 84.25 427 VAL A CA 1
ATOM 3262 C C . VAL A 1 427 ? -20.786 2.122 -0.275 1.00 84.25 427 VAL A C 1
ATOM 3264 O O . VAL A 1 427 ? -21.400 1.090 -0.002 1.00 84.25 427 VAL A O 1
ATOM 3267 N N . CYS A 1 428 ? -21.059 2.862 -1.356 1.00 84.94 428 CYS A N 1
ATOM 3268 C CA . CYS A 1 428 ? -22.161 2.586 -2.286 1.00 84.94 428 CYS A CA 1
ATOM 3269 C C . CYS A 1 428 ? -21.721 1.772 -3.516 1.00 84.94 428 CYS A C 1
ATOM 3271 O O . CYS A 1 428 ? -22.494 0.970 -4.035 1.00 84.94 428 CYS A O 1
ATOM 3273 N N . HIS A 1 429 ? -20.481 1.953 -3.979 1.00 86.75 429 HIS A N 1
ATOM 3274 C CA . HIS A 1 429 ? -19.922 1.317 -5.180 1.00 86.75 429 HIS A CA 1
ATOM 3275 C C . HIS A 1 429 ? -18.926 0.202 -4.833 1.00 86.75 429 HIS A C 1
ATOM 3277 O O . HIS A 1 429 ? -17.859 0.085 -5.438 1.00 86.75 429 HIS A O 1
ATOM 3283 N N . HIS A 1 430 ? -19.268 -0.614 -3.829 1.00 81.06 430 HIS A N 1
ATOM 3284 C CA . HIS A 1 430 ? -18.391 -1.655 -3.282 1.00 81.06 430 HIS A CA 1
ATOM 3285 C C . HIS A 1 430 ? -17.859 -2.608 -4.364 1.00 81.06 430 HIS A C 1
ATOM 3287 O O . HIS A 1 430 ? -16.654 -2.796 -4.476 1.00 81.06 430 HIS A O 1
ATOM 3293 N N . GLY A 1 431 ? -18.729 -3.138 -5.232 1.00 81.75 431 GLY A N 1
ATOM 3294 C CA . GLY A 1 431 ? -18.306 -4.049 -6.304 1.00 81.75 431 GLY A CA 1
ATOM 3295 C C . GLY A 1 431 ? -17.335 -3.405 -7.303 1.00 81.75 431 GLY A C 1
ATOM 3296 O O . GLY A 1 431 ? -16.340 -4.021 -7.684 1.00 81.75 431 GLY A O 1
ATOM 3297 N N . GLN A 1 432 ? -17.575 -2.145 -7.684 1.00 88.06 432 GLN A N 1
ATOM 3298 C CA . GLN A 1 432 ? -16.680 -1.417 -8.588 1.00 88.06 432 GLN A CA 1
ATOM 3299 C C . GLN A 1 432 ? -15.322 -1.118 -7.936 1.00 88.06 432 GLN A C 1
ATOM 3301 O O . GLN A 1 432 ? -14.297 -1.117 -8.624 1.00 88.06 432 GLN A O 1
ATOM 3306 N N . HIS A 1 433 ? -15.317 -0.897 -6.617 1.00 86.25 433 HIS A N 1
ATOM 3307 C CA . HIS A 1 433 ? -14.111 -0.715 -5.812 1.00 86.25 433 HIS A CA 1
ATOM 3308 C C . HIS A 1 433 ? -13.296 -2.010 -5.697 1.00 86.25 433 HIS A C 1
ATOM 3310 O O . HIS A 1 433 ? -12.100 -1.975 -5.971 1.00 86.25 433 HIS A O 1
ATOM 3316 N N . THR A 1 434 ? -13.926 -3.158 -5.416 1.00 79.75 434 THR A N 1
ATOM 3317 C CA . THR A 1 434 ? -13.251 -4.473 -5.394 1.00 79.75 434 THR A CA 1
ATOM 3318 C C . THR A 1 434 ? -12.563 -4.792 -6.727 1.00 79.75 434 THR A C 1
ATOM 3320 O O . THR A 1 434 ? -11.447 -5.315 -6.733 1.00 79.75 434 THR A O 1
ATOM 3323 N N . ASP A 1 435 ? -13.180 -4.441 -7.862 1.00 85.69 435 ASP A N 1
ATOM 3324 C CA . ASP A 1 435 ? -12.551 -4.602 -9.180 1.00 85.69 435 ASP A CA 1
ATOM 3325 C C . ASP A 1 435 ? -11.392 -3.614 -9.397 1.00 85.69 435 ASP A C 1
ATOM 3327 O O . ASP A 1 435 ? -10.284 -4.029 -9.744 1.00 85.69 435 ASP A O 1
ATOM 3331 N N . TRP A 1 436 ? -11.603 -2.324 -9.102 1.00 89.06 436 TRP A N 1
ATOM 3332 C CA . TRP A 1 436 ? -10.565 -1.283 -9.172 1.00 89.06 436 TRP A CA 1
ATOM 3333 C C . TRP A 1 436 ? -9.317 -1.629 -8.350 1.00 89.06 436 TRP A C 1
ATOM 3335 O O . TRP A 1 436 ? -8.191 -1.472 -8.833 1.00 89.06 436 TRP A O 1
ATOM 3345 N N . LEU A 1 437 ? -9.519 -2.119 -7.126 1.00 82.00 437 LEU A N 1
ATOM 3346 C CA . LEU A 1 437 ? -8.465 -2.476 -6.184 1.00 82.00 437 LEU A CA 1
ATOM 3347 C C . LEU A 1 437 ? -7.547 -3.562 -6.766 1.00 82.00 437 LEU A C 1
ATOM 3349 O O . LEU A 1 437 ? -6.336 -3.510 -6.578 1.00 82.00 437 LEU A O 1
ATOM 3353 N N . LEU A 1 438 ? -8.094 -4.496 -7.552 1.00 79.06 438 LEU A N 1
ATOM 3354 C CA . LEU A 1 438 ? -7.347 -5.540 -8.264 1.00 79.06 438 LEU A CA 1
ATOM 3355 C C . LEU A 1 438 ? -6.975 -5.131 -9.707 1.00 79.06 438 LEU A C 1
ATOM 3357 O O . LEU A 1 438 ? -6.970 -5.952 -10.635 1.00 79.06 438 LEU A O 1
ATOM 3361 N N . THR A 1 439 ? -6.578 -3.864 -9.873 1.00 84.75 439 THR A N 1
ATOM 3362 C CA . THR A 1 439 ? -5.893 -3.311 -11.056 1.00 84.75 439 THR A CA 1
ATOM 3363 C C . THR A 1 439 ? -4.544 -2.687 -10.674 1.00 84.75 439 THR A C 1
ATOM 3365 O O . THR A 1 439 ? -4.301 -2.366 -9.514 1.00 84.75 439 THR A O 1
ATOM 3368 N N . ARG A 1 440 ? -3.664 -2.423 -11.656 1.00 85.12 440 ARG A N 1
ATOM 3369 C CA . ARG A 1 440 ? -2.408 -1.684 -11.399 1.00 85.12 440 ARG A CA 1
ATOM 3370 C C . ARG A 1 440 ? -2.625 -0.195 -11.055 1.00 85.12 440 ARG A C 1
ATOM 3372 O O . ARG A 1 440 ? -1.680 0.461 -10.631 1.00 85.12 440 ARG A O 1
ATOM 3379 N N . HIS A 1 441 ? -3.843 0.337 -11.204 1.00 91.69 441 HIS A N 1
ATOM 3380 C CA . HIS A 1 441 ? -4.183 1.698 -10.779 1.00 91.69 441 HIS A CA 1
ATOM 3381 C C . HIS A 1 441 ? -4.337 1.802 -9.256 1.00 91.69 441 HIS A C 1
ATOM 3383 O O . HIS A 1 441 ? -3.810 2.746 -8.670 1.00 91.69 441 HIS A O 1
ATOM 3389 N N . GLY A 1 442 ? -4.956 0.800 -8.615 1.00 86.12 442 GLY A N 1
ATOM 3390 C CA . GLY A 1 442 ? -5.131 0.726 -7.157 1.00 86.12 442 GLY A CA 1
ATOM 3391 C C . GLY A 1 442 ? -3.831 0.585 -6.354 1.00 86.12 442 GLY A C 1
ATOM 3392 O O . GLY A 1 442 ? -3.832 0.813 -5.149 1.00 86.12 442 GLY A O 1
ATOM 3393 N N . CYS A 1 443 ? -2.712 0.270 -7.016 1.00 78.62 443 CYS A N 1
ATOM 3394 C CA . CYS A 1 443 ? -1.376 0.187 -6.420 1.00 78.62 443 CYS A CA 1
ATOM 3395 C C . CYS A 1 443 ? -0.357 1.162 -7.044 1.00 78.62 443 CYS A C 1
ATOM 3397 O O . CYS A 1 443 ? 0.854 0.947 -6.945 1.00 78.62 443 CYS A O 1
ATOM 3399 N N . ALA A 1 444 ? -0.810 2.208 -7.743 1.00 84.88 444 ALA A N 1
ATOM 3400 C CA . ALA A 1 444 ? 0.082 3.092 -8.492 1.00 84.88 444 ALA A CA 1
ATOM 3401 C C . ALA A 1 444 ? 1.128 3.807 -7.610 1.00 84.88 444 ALA A C 1
ATOM 3403 O O . ALA A 1 444 ? 2.270 3.968 -8.047 1.00 84.88 444 ALA A O 1
ATOM 3404 N N . TRP A 1 445 ? 0.799 4.170 -6.366 1.00 81.56 445 TRP A N 1
ATOM 3405 C CA . TRP A 1 445 ? 1.739 4.831 -5.449 1.00 81.56 445 TRP A CA 1
ATOM 3406 C C . TRP A 1 445 ? 2.910 3.925 -5.038 1.00 81.56 445 TRP A C 1
ATOM 3408 O O . TRP A 1 445 ? 4.061 4.358 -5.028 1.00 81.56 445 TRP A O 1
ATOM 3418 N N . GLU A 1 446 ? 2.636 2.647 -4.769 1.00 74.19 446 GLU A N 1
ATOM 3419 C CA . GLU A 1 446 ? 3.636 1.646 -4.362 1.00 74.19 446 GLU A CA 1
ATOM 3420 C C . GLU A 1 446 ? 4.773 1.509 -5.392 1.00 74.19 446 GLU A C 1
ATOM 3422 O O . GLU A 1 446 ? 5.941 1.332 -5.040 1.00 74.19 446 GLU A O 1
ATOM 3427 N N . THR A 1 447 ? 4.460 1.678 -6.681 1.00 73.38 447 THR A N 1
ATOM 3428 C CA . THR A 1 447 ? 5.473 1.666 -7.746 1.00 73.38 447 THR A CA 1
ATOM 3429 C C . THR A 1 447 ? 6.445 2.850 -7.664 1.00 73.38 447 THR A C 1
ATOM 3431 O O . THR A 1 447 ? 7.608 2.692 -8.028 1.00 73.38 447 THR A O 1
ATOM 3434 N N . LEU A 1 448 ? 6.028 4.007 -7.129 1.00 74.31 448 LEU A N 1
ATOM 3435 C CA . LEU A 1 448 ? 6.925 5.148 -6.911 1.00 74.31 448 LEU A CA 1
ATOM 3436 C C . LEU A 1 448 ? 7.866 4.904 -5.732 1.00 74.31 448 LEU A C 1
ATOM 3438 O O . LEU A 1 448 ? 9.064 5.171 -5.841 1.00 74.31 448 LEU A O 1
ATOM 3442 N N . VAL A 1 449 ? 7.335 4.359 -4.634 1.00 71.25 449 VAL A N 1
ATOM 3443 C CA . VAL A 1 449 ? 8.106 4.023 -3.425 1.00 71.25 449 VAL A CA 1
ATOM 3444 C C . VAL A 1 449 ? 9.203 3.008 -3.757 1.00 71.25 449 VAL A C 1
ATOM 3446 O O . VAL A 1 449 ? 10.361 3.200 -3.390 1.00 71.25 449 VAL A O 1
ATOM 3449 N N . ARG A 1 450 ? 8.878 1.972 -4.544 1.00 66.94 450 ARG A N 1
ATOM 3450 C CA . ARG A 1 450 ? 9.842 0.960 -5.021 1.00 66.94 450 ARG A CA 1
ATOM 3451 C C . ARG A 1 450 ? 10.968 1.523 -5.892 1.00 66.94 450 ARG A C 1
ATOM 3453 O O . ARG A 1 450 ? 12.037 0.922 -5.953 1.00 66.94 450 ARG A O 1
ATOM 3460 N N . LEU A 1 451 ? 10.742 2.652 -6.564 1.00 69.25 451 LEU A N 1
ATOM 3461 C CA . LEU A 1 451 ? 11.717 3.292 -7.453 1.00 69.25 451 LEU A CA 1
ATOM 3462 C C . LEU A 1 451 ? 12.474 4.462 -6.805 1.00 69.25 451 LEU A C 1
ATOM 3464 O O . LEU A 1 451 ? 13.406 4.988 -7.424 1.00 69.25 451 LEU A O 1
ATOM 3468 N N . GLY A 1 452 ? 12.085 4.893 -5.600 1.00 69.50 452 GLY A N 1
ATOM 3469 C CA . GLY A 1 452 ? 12.558 6.145 -5.007 1.00 69.50 452 GLY A CA 1
ATOM 3470 C C . GLY A 1 452 ? 12.125 7.357 -5.840 1.00 69.50 452 GLY A C 1
ATOM 3471 O O . GLY A 1 452 ? 12.969 8.145 -6.271 1.00 69.50 452 GLY A O 1
ATOM 3472 N N . ARG A 1 453 ? 10.830 7.441 -6.173 1.00 77.62 453 ARG A N 1
ATOM 3473 C CA . ARG A 1 453 ? 10.204 8.520 -6.971 1.00 77.62 453 ARG A CA 1
ATOM 3474 C C . ARG A 1 453 ? 8.933 9.092 -6.333 1.00 77.62 453 ARG A C 1
ATOM 3476 O O . ARG A 1 453 ? 8.236 9.874 -6.967 1.00 77.62 453 ARG A O 1
ATOM 3483 N N . GLN A 1 454 ? 8.627 8.724 -5.090 1.00 77.38 454 GLN A N 1
ATOM 3484 C CA . GLN A 1 454 ? 7.452 9.215 -4.358 1.00 77.38 454 GLN A CA 1
ATOM 3485 C C . GLN A 1 454 ? 7.450 10.742 -4.139 1.00 77.38 454 GLN A C 1
ATOM 3487 O O . GLN A 1 454 ? 6.386 11.326 -3.968 1.00 77.38 454 GLN A O 1
ATOM 3492 N N . ASP A 1 455 ? 8.625 11.376 -4.206 1.00 80.44 455 ASP A N 1
ATOM 3493 C CA . ASP A 1 455 ? 8.817 12.827 -4.079 1.00 80.44 455 ASP A CA 1
ATOM 3494 C C . ASP A 1 455 ? 9.101 13.523 -5.430 1.00 80.44 455 ASP A C 1
ATOM 3496 O O . ASP A 1 455 ? 9.358 14.724 -5.466 1.00 80.44 455 ASP A O 1
ATOM 3500 N N . ASP A 1 456 ? 9.081 12.789 -6.552 1.00 83.38 456 ASP A N 1
ATOM 3501 C CA . ASP A 1 456 ? 9.341 13.328 -7.895 1.00 83.38 456 ASP A CA 1
ATOM 3502 C C . ASP A 1 456 ? 8.034 13.852 -8.525 1.00 83.38 456 ASP A C 1
ATOM 3504 O O . ASP A 1 456 ? 7.164 13.044 -8.870 1.00 83.38 456 ASP A O 1
ATOM 3508 N N . PRO A 1 457 ? 7.868 15.174 -8.736 1.00 89.75 457 PRO A N 1
ATOM 3509 C CA . PRO A 1 457 ? 6.618 15.733 -9.246 1.00 89.75 457 PRO A CA 1
ATOM 3510 C C . PRO A 1 457 ? 6.229 15.233 -10.645 1.00 89.75 457 PRO A C 1
ATOM 3512 O O . PRO A 1 457 ? 5.034 15.158 -10.936 1.00 89.75 457 PRO A O 1
ATOM 3515 N N . GLU A 1 458 ? 7.199 14.868 -11.496 1.00 89.44 458 GLU A N 1
ATOM 3516 C CA . GLU A 1 458 ? 6.961 14.307 -12.837 1.00 89.44 458 GLU A CA 1
ATOM 3517 C C . GLU A 1 458 ? 6.433 12.865 -12.773 1.00 89.44 458 GLU A C 1
ATOM 3519 O O . GLU A 1 458 ? 5.700 12.438 -13.667 1.00 89.44 458 GLU A O 1
ATOM 3524 N N . CYS A 1 459 ? 6.765 12.127 -11.712 1.00 90.12 459 CYS A N 1
ATOM 3525 C CA . CYS A 1 459 ? 6.242 10.784 -11.471 1.00 90.12 459 CYS A CA 1
ATOM 3526 C C . CYS A 1 459 ? 4.898 10.831 -10.726 1.00 90.12 459 CYS A C 1
ATOM 3528 O O . CYS A 1 459 ? 3.933 10.178 -11.130 1.00 90.12 459 CYS A O 1
ATOM 3530 N N . VAL A 1 460 ? 4.807 11.646 -9.669 1.00 91.38 460 VAL A N 1
ATOM 3531 C CA . VAL A 1 460 ? 3.613 11.772 -8.819 1.00 91.38 460 VAL A CA 1
ATOM 3532 C C . VAL A 1 460 ? 2.382 12.162 -9.639 1.00 91.38 460 VAL A C 1
ATOM 3534 O O . VAL A 1 460 ? 1.344 11.526 -9.475 1.00 91.38 460 VAL A O 1
ATOM 3537 N N . ARG A 1 461 ? 2.487 13.108 -10.589 1.00 92.56 461 ARG A N 1
ATOM 3538 C CA . ARG A 1 461 ? 1.341 13.603 -11.389 1.00 92.56 461 ARG A CA 1
ATOM 3539 C C . ARG A 1 461 ? 0.502 12.533 -12.111 1.00 92.56 461 ARG A C 1
ATOM 3541 O O . ARG A 1 461 ? -0.648 12.815 -12.431 1.00 92.56 461 ARG A O 1
ATOM 3548 N N . CYS A 1 462 ? 1.044 11.337 -12.357 1.00 93.06 462 CYS A N 1
ATOM 3549 C CA . CYS A 1 462 ? 0.345 10.230 -13.028 1.00 93.06 462 CYS A CA 1
ATOM 3550 C C . CYS A 1 462 ? 0.026 9.032 -12.113 1.00 93.06 462 CYS A C 1
ATOM 3552 O O . CYS A 1 462 ? -0.544 8.050 -12.580 1.00 93.06 462 CYS A O 1
ATOM 3554 N N . HIS A 1 463 ? 0.408 9.082 -10.834 1.00 93.12 463 HIS A N 1
ATOM 3555 C CA . HIS A 1 463 ? 0.341 7.950 -9.895 1.00 93.12 463 HIS A CA 1
ATOM 3556 C C . HIS A 1 463 ? -0.531 8.221 -8.655 1.00 93.12 463 HIS A C 1
ATOM 3558 O O . HIS A 1 463 ? -0.686 7.345 -7.802 1.00 93.12 463 HIS A O 1
ATOM 3564 N N . VAL A 1 464 ? -1.107 9.421 -8.559 1.00 93.25 464 VAL A N 1
ATOM 3565 C CA . VAL A 1 464 ? -2.037 9.858 -7.506 1.00 93.25 464 VAL A CA 1
ATOM 3566 C C . VAL A 1 464 ? -3.194 10.648 -8.118 1.00 93.25 464 VAL A C 1
ATOM 3568 O O . VAL A 1 464 ? -3.182 10.982 -9.306 1.00 93.25 464 VAL A O 1
ATOM 3571 N N . VAL A 1 465 ? -4.184 11.007 -7.308 1.00 93.00 465 VAL A N 1
ATOM 3572 C CA . VAL A 1 465 ? -5.343 11.778 -7.759 1.00 93.00 465 VAL A CA 1
ATOM 3573 C C . VAL A 1 465 ? -4.997 13.258 -7.857 1.00 93.00 465 VAL A C 1
ATOM 3575 O O . VAL A 1 465 ? -4.761 13.931 -6.854 1.00 93.00 465 VAL A O 1
ATOM 3578 N N . ALA A 1 466 ? -5.011 13.772 -9.088 1.00 92.06 466 ALA A N 1
ATOM 3579 C CA . ALA A 1 466 ? -5.006 15.203 -9.388 1.00 92.06 466 ALA A CA 1
ATOM 3580 C C . ALA A 1 466 ? -3.881 16.025 -8.719 1.00 92.06 466 ALA A C 1
ATOM 3582 O O . ALA A 1 466 ? -4.073 17.209 -8.439 1.00 92.06 466 ALA A O 1
ATOM 3583 N N . ALA A 1 467 ? -2.704 15.434 -8.482 1.00 91.25 467 ALA A N 1
ATOM 3584 C CA . ALA A 1 467 ? -1.554 16.179 -7.968 1.00 91.25 467 ALA A CA 1
ATOM 3585 C C . ALA A 1 467 ? -1.256 17.423 -8.820 1.00 91.25 467 ALA A C 1
ATOM 3587 O O . ALA A 1 467 ? -1.481 17.442 -10.031 1.00 91.25 467 ALA A O 1
ATOM 3588 N N . GLN A 1 468 ? -0.749 18.466 -8.158 1.00 86.81 468 GLN A N 1
ATOM 3589 C CA . GLN A 1 468 ? -0.522 19.803 -8.728 1.00 86.81 468 GLN A CA 1
ATOM 3590 C C . GLN A 1 468 ? -1.807 20.550 -9.163 1.00 86.81 468 GLN A C 1
ATOM 3592 O O . GLN A 1 468 ? -1.711 21.663 -9.679 1.00 86.81 468 GLN A O 1
ATOM 3597 N N . ARG A 1 469 ? -3.012 20.004 -8.926 1.00 88.81 469 ARG A N 1
ATOM 3598 C CA . ARG A 1 469 ? -4.298 20.706 -9.118 1.00 88.81 469 ARG A CA 1
ATOM 3599 C C . ARG A 1 469 ? -4.905 21.135 -7.771 1.00 88.81 469 ARG A C 1
ATOM 3601 O O . ARG A 1 469 ? -4.671 20.464 -6.765 1.00 88.81 469 ARG A O 1
ATOM 3608 N N . PRO A 1 470 ? -5.723 22.206 -7.726 1.00 89.00 470 PRO A N 1
ATOM 3609 C CA . PRO A 1 470 ? -6.434 22.606 -6.511 1.00 89.00 470 PRO A CA 1
ATOM 3610 C C . PRO A 1 470 ? -7.259 21.458 -5.909 1.00 89.00 470 PRO A C 1
ATOM 3612 O O . PRO A 1 470 ? -8.025 20.802 -6.615 1.00 89.00 470 PRO A O 1
ATOM 3615 N N . GLY A 1 471 ? -7.082 21.216 -4.607 1.00 86.88 471 GLY A N 1
ATOM 3616 C CA . GLY A 1 471 ? -7.757 20.147 -3.860 1.00 86.88 471 GLY A CA 1
ATOM 3617 C C . GLY A 1 471 ? -7.266 18.718 -4.140 1.00 86.88 471 GLY A C 1
ATOM 3618 O O . GLY A 1 471 ? -7.817 17.789 -3.560 1.00 86.88 471 GLY A O 1
ATOM 3619 N N . GLY A 1 472 ? -6.278 18.523 -5.022 1.00 90.25 472 GLY A N 1
ATOM 3620 C CA . GLY A 1 472 ? -5.696 17.211 -5.321 1.00 90.25 472 GLY A CA 1
ATOM 3621 C C . GLY A 1 472 ? -4.637 16.754 -4.310 1.00 90.25 472 GLY A C 1
ATOM 3622 O O . GLY A 1 472 ? -4.395 17.402 -3.291 1.00 90.25 472 GLY A O 1
ATOM 3623 N N . PHE A 1 473 ? -3.983 15.627 -4.603 1.00 89.62 473 PHE A N 1
ATOM 3624 C CA . PHE A 1 473 ? -2.961 15.042 -3.732 1.00 89.62 473 PHE A CA 1
ATOM 3625 C C . PHE A 1 473 ? -1.768 15.981 -3.483 1.00 89.62 473 PHE A C 1
ATOM 3627 O O . PHE A 1 473 ? -1.202 16.561 -4.413 1.00 89.62 473 PHE A O 1
ATOM 3634 N N . VAL A 1 474 ? -1.346 16.041 -2.217 1.00 84.06 474 VAL A N 1
ATOM 3635 C CA . VAL A 1 474 ? -0.175 16.780 -1.728 1.00 84.06 474 VAL A CA 1
ATOM 3636 C C . VAL A 1 474 ? 0.923 15.813 -1.272 1.00 84.06 474 VAL A C 1
ATOM 3638 O O . VAL A 1 474 ? 2.037 15.869 -1.781 1.00 84.06 474 VAL A O 1
ATOM 3641 N N . ASN A 1 475 ? 0.621 14.931 -0.311 1.00 76.50 475 ASN A N 1
ATOM 3642 C CA . ASN A 1 475 ? 1.491 13.851 0.182 1.00 76.50 475 ASN A CA 1
ATOM 3643 C C . ASN A 1 475 ? 0.680 12.876 1.068 1.00 76.50 475 ASN A C 1
ATOM 3645 O O . ASN A 1 475 ? -0.468 13.157 1.413 1.00 76.50 475 ASN A O 1
ATOM 3649 N N . LEU A 1 476 ? 1.275 11.751 1.488 1.00 70.19 476 LEU A N 1
ATOM 3650 C CA . LEU A 1 476 ? 0.605 10.769 2.360 1.00 70.19 476 LEU A CA 1
ATOM 3651 C C . LEU A 1 476 ? 0.251 11.283 3.769 1.00 70.19 476 LEU A C 1
ATOM 3653 O O . LEU A 1 476 ? -0.613 10.701 4.417 1.00 70.19 476 LEU A O 1
ATOM 3657 N N . THR A 1 477 ? 0.884 12.347 4.263 1.00 64.56 477 THR A N 1
ATOM 3658 C CA . THR A 1 477 ? 0.589 12.905 5.595 1.00 64.56 477 THR A CA 1
ATOM 3659 C C . THR A 1 477 ? -0.666 13.781 5.571 1.00 64.56 477 THR A C 1
ATOM 3661 O O . THR A 1 477 ? -1.439 13.774 6.526 1.00 64.56 477 THR A O 1
ATOM 3664 N N . VAL A 1 478 ? -0.879 14.525 4.481 1.00 71.56 478 VAL A N 1
ATOM 3665 C CA . VAL A 1 478 ? -1.984 15.491 4.329 1.00 71.56 478 VAL A CA 1
ATOM 3666 C C . VAL A 1 478 ? -3.171 14.891 3.566 1.00 71.56 478 VAL A C 1
ATOM 3668 O O . VAL A 1 478 ? -4.318 15.092 3.953 1.00 71.56 478 VAL A O 1
ATOM 3671 N N . THR A 1 479 ? -2.913 14.127 2.501 1.00 74.19 479 THR A N 1
ATOM 3672 C CA . THR A 1 479 ? -3.930 13.594 1.575 1.00 74.19 479 THR A CA 1
ATOM 3673 C C . THR A 1 479 ? -3.746 12.089 1.286 1.00 74.19 479 THR A C 1
ATOM 3675 O O . THR A 1 479 ? -3.690 11.698 0.116 1.00 74.19 479 THR A O 1
ATOM 3678 N N . PRO A 1 480 ? -3.643 11.198 2.296 1.00 70.69 480 PRO A N 1
ATOM 3679 C CA . PRO A 1 480 ? -3.458 9.759 2.054 1.00 70.69 480 PRO A CA 1
ATOM 3680 C C . PRO A 1 480 ? -4.610 9.135 1.251 1.00 70.69 480 PRO A C 1
ATOM 3682 O O . PRO A 1 480 ? -4.380 8.250 0.429 1.00 70.69 480 PRO A O 1
ATOM 3685 N N . HIS A 1 481 ? -5.830 9.649 1.431 1.00 76.50 481 HIS A N 1
ATOM 3686 C CA . HIS A 1 481 ? -7.045 9.235 0.720 1.00 76.50 481 HIS A CA 1
ATOM 3687 C C . HIS A 1 481 ? -7.084 9.656 -0.764 1.00 76.50 481 HIS A C 1
ATOM 3689 O O . HIS A 1 481 ? -8.051 9.347 -1.443 1.00 76.50 481 HIS A O 1
ATOM 3695 N N . LEU A 1 482 ? -6.065 10.367 -1.268 1.00 84.81 482 LEU A N 1
ATOM 3696 C CA . LEU A 1 482 ? -5.897 10.717 -2.688 1.00 84.81 482 LEU A CA 1
ATOM 3697 C C . LEU A 1 482 ? -4.689 10.002 -3.328 1.00 84.81 482 LEU A C 1
ATOM 3699 O O . LEU A 1 482 ? -4.249 10.370 -4.419 1.00 84.81 482 LEU A O 1
ATOM 3703 N N . SER A 1 483 ? -4.104 9.022 -2.633 1.00 82.75 483 SER A N 1
ATOM 3704 C CA . SER A 1 483 ? -3.022 8.188 -3.168 1.00 82.75 483 SER A CA 1
ATOM 3705 C C . SER A 1 483 ? -3.548 7.170 -4.187 1.00 82.75 483 SER A C 1
ATOM 3707 O O . SER A 1 483 ? -4.706 6.765 -4.127 1.00 82.75 483 SER A O 1
ATOM 3709 N N . ASN A 1 484 ? -2.671 6.707 -5.085 1.00 86.00 484 ASN A N 1
ATOM 3710 C CA . ASN A 1 484 ? -3.004 5.818 -6.208 1.00 86.00 484 ASN A CA 1
ATOM 3711 C C . ASN A 1 484 ? -3.897 6.481 -7.281 1.00 86.00 484 ASN A C 1
ATOM 3713 O O . ASN A 1 484 ? -4.372 7.606 -7.133 1.00 86.00 484 ASN A O 1
ATOM 3717 N N . VAL A 1 485 ? -4.107 5.799 -8.410 1.00 94.00 485 VAL A N 1
ATOM 3718 C CA . VAL A 1 485 ? -4.974 6.296 -9.491 1.00 94.00 485 VAL A CA 1
ATOM 3719 C C . VAL A 1 485 ? -6.394 5.800 -9.219 1.00 94.00 485 VAL A C 1
ATOM 3721 O O . VAL A 1 485 ? -6.704 4.642 -9.484 1.00 94.00 485 VAL A O 1
ATOM 3724 N N . GLN A 1 486 ? -7.247 6.648 -8.639 1.00 91.50 486 GLN A N 1
ATOM 3725 C CA . GLN A 1 486 ? -8.578 6.249 -8.152 1.00 91.50 486 GLN A CA 1
ATOM 3726 C C . GLN A 1 486 ? -9.726 6.611 -9.102 1.00 91.50 486 GLN A C 1
ATOM 3728 O O . GLN A 1 486 ? -9.515 7.242 -10.136 1.00 91.50 486 GLN A O 1
ATOM 3733 N N . CYS A 1 487 ? -10.956 6.253 -8.715 1.00 90.56 487 CYS A N 1
ATOM 3734 C CA . CYS A 1 487 ? -12.215 6.618 -9.373 1.00 90.56 487 CYS A CA 1
ATOM 3735 C C . CYS A 1 487 ? -12.208 8.045 -9.958 1.00 90.56 487 CYS A C 1
ATOM 3737 O O . CYS A 1 487 ? -12.488 8.241 -11.138 1.00 90.56 487 CYS A O 1
ATOM 3739 N N . GLU A 1 488 ? -11.840 9.043 -9.151 1.00 91.69 488 GLU A N 1
ATOM 3740 C CA . GLU A 1 488 ? -11.895 10.461 -9.528 1.00 91.69 488 GLU A CA 1
ATOM 3741 C C . GLU A 1 488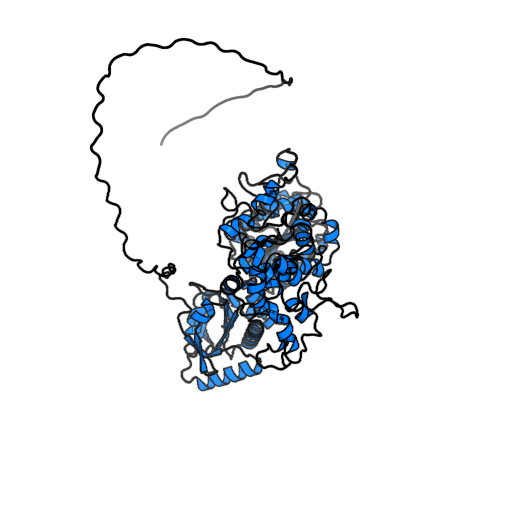 ? -10.800 10.890 -10.523 1.00 91.69 488 GLU A C 1
ATOM 3743 O O . GLU A 1 488 ? -10.956 11.908 -11.197 1.00 91.69 488 GLU A O 1
ATOM 3748 N N . SER A 1 489 ? -9.734 10.096 -10.701 1.00 92.25 489 SER A N 1
ATOM 3749 C CA . SER A 1 489 ? -8.763 10.295 -11.789 1.00 92.25 489 SER A CA 1
ATOM 3750 C C . SER A 1 489 ? -9.372 10.016 -13.170 1.00 92.25 489 SER A C 1
ATOM 3752 O O . SER A 1 489 ? -8.852 10.505 -14.171 1.00 92.25 489 SER A O 1
ATOM 3754 N N . CYS A 1 490 ? -10.476 9.258 -13.238 1.00 90.88 490 CYS A N 1
ATOM 3755 C CA . CYS A 1 490 ? -11.208 8.994 -14.478 1.00 90.88 490 CYS A CA 1
ATOM 3756 C C . CYS A 1 490 ? -12.576 9.690 -14.528 1.00 90.88 490 CYS A C 1
ATOM 3758 O O . CYS A 1 490 ? -12.901 10.330 -15.523 1.00 90.88 490 CYS A O 1
ATOM 3760 N N . HIS A 1 491 ? -13.367 9.594 -13.459 1.00 88.56 491 HIS A N 1
ATOM 3761 C CA . HIS A 1 491 ? -14.730 10.135 -13.383 1.00 88.56 491 HIS A CA 1
ATOM 3762 C C . HIS A 1 491 ? -14.795 11.617 -12.971 1.00 88.56 491 HIS A C 1
ATOM 3764 O O . HIS A 1 491 ? -15.881 12.191 -12.942 1.00 88.56 491 HIS A O 1
ATOM 3770 N N . GLY A 1 492 ? -13.648 12.240 -12.675 1.00 83.81 492 GLY A N 1
ATOM 3771 C CA . GLY A 1 492 ? -13.570 13.583 -12.105 1.00 83.81 492 GLY A CA 1
ATOM 3772 C C . GLY A 1 492 ? -13.880 13.606 -10.605 1.00 83.81 492 GLY A C 1
ATOM 3773 O O . GLY A 1 492 ? -14.396 12.639 -10.042 1.00 83.81 492 GLY A O 1
ATOM 3774 N N . GLY A 1 493 ? -13.554 14.722 -9.951 1.00 77.88 493 GLY A N 1
ATOM 3775 C CA . GLY A 1 493 ? -13.915 14.941 -8.551 1.00 77.88 493 GLY A CA 1
ATOM 3776 C C . GLY A 1 493 ? -15.433 15.004 -8.370 1.00 77.88 493 GLY A C 1
ATOM 3777 O O . GLY A 1 493 ? -16.136 15.598 -9.188 1.00 77.88 493 GLY A O 1
ATOM 3778 N N . ASN A 1 494 ? -15.938 14.413 -7.286 1.00 68.44 494 ASN A N 1
ATOM 3779 C CA . ASN A 1 494 ? -17.326 14.560 -6.819 1.00 68.44 494 ASN A CA 1
ATOM 3780 C C . ASN A 1 494 ? -18.459 14.078 -7.761 1.00 68.44 494 ASN A C 1
ATOM 3782 O O . ASN A 1 494 ? -19.618 14.446 -7.563 1.00 68.44 494 ASN A O 1
ATOM 3786 N N . GLY A 1 495 ? -18.173 13.239 -8.763 1.00 68.00 495 GLY A N 1
ATOM 3787 C CA . GLY A 1 495 ? -19.118 12.811 -9.813 1.00 68.00 495 GLY A CA 1
ATOM 3788 C C . GLY A 1 495 ? -20.282 11.883 -9.400 1.00 68.00 495 GLY A C 1
ATOM 3789 O O . GLY A 1 495 ? -20.626 10.971 -10.151 1.00 68.00 495 GLY A O 1
ATOM 3790 N N . CYS A 1 496 ? -20.895 12.053 -8.222 1.00 77.38 496 CYS A N 1
ATOM 3791 C CA . CYS A 1 496 ? -21.973 11.178 -7.749 1.00 77.38 496 CYS A CA 1
ATOM 3792 C C . CYS A 1 496 ? -23.359 11.597 -8.274 1.00 77.38 496 CYS A C 1
ATOM 3794 O O . CYS A 1 496 ? -24.006 12.496 -7.731 1.00 77.38 496 CYS A O 1
ATOM 3796 N N . ALA A 1 497 ? -23.857 10.864 -9.272 1.00 75.25 497 ALA A N 1
ATOM 3797 C CA . ALA A 1 497 ? -25.169 11.073 -9.890 1.00 75.25 497 ALA A CA 1
ATOM 3798 C C . ALA A 1 497 ? -26.351 11.110 -8.899 1.00 75.25 497 ALA A C 1
ATOM 3800 O O . ALA A 1 497 ? -27.313 11.842 -9.119 1.00 75.25 497 ALA A O 1
ATOM 3801 N N . ALA A 1 498 ? -26.278 10.356 -7.795 1.00 71.12 498 ALA A N 1
ATOM 3802 C CA . ALA A 1 498 ? -27.325 10.324 -6.770 1.00 71.12 498 ALA A CA 1
ATOM 3803 C C . ALA A 1 498 ? -27.419 11.625 -5.946 1.00 71.12 498 ALA A C 1
ATOM 3805 O O . ALA A 1 498 ? -28.475 11.914 -5.392 1.00 71.12 498 ALA A O 1
ATOM 3806 N N . ALA A 1 499 ? -26.340 12.415 -5.879 1.00 71.25 499 ALA A N 1
ATOM 3807 C CA . ALA A 1 499 ? -26.311 13.703 -5.183 1.00 71.25 499 ALA A CA 1
ATOM 3808 C C . ALA A 1 499 ? -26.438 14.904 -6.134 1.00 71.25 499 ALA A C 1
ATOM 3810 O O . ALA A 1 499 ? -26.998 15.927 -5.749 1.00 71.25 499 ALA A O 1
ATOM 3811 N N . THR A 1 500 ? -25.934 14.797 -7.368 1.00 73.31 500 THR A N 1
ATOM 3812 C CA . THR A 1 500 ? -25.958 15.894 -8.354 1.00 73.31 500 THR A CA 1
ATOM 3813 C C . THR A 1 500 ? -27.161 15.854 -9.299 1.00 73.31 500 THR A C 1
ATOM 3815 O O . THR A 1 500 ? -27.426 16.837 -9.987 1.00 73.31 500 THR A O 1
ATOM 3818 N N . GLY A 1 501 ? -27.853 14.713 -9.405 1.00 75.19 501 GLY A N 1
ATOM 3819 C CA . GLY A 1 501 ? -28.877 14.456 -10.425 1.00 75.19 501 GLY A CA 1
ATOM 3820 C C . GLY A 1 501 ? -28.329 14.309 -11.855 1.00 75.19 501 GLY A C 1
ATOM 3821 O O . GLY A 1 501 ? -29.089 14.026 -12.782 1.00 75.19 501 GLY A O 1
ATOM 3822 N N . GLN A 1 502 ? -27.020 14.486 -12.060 1.00 72.69 502 GLN A N 1
ATOM 3823 C CA . GLN A 1 502 ? -26.383 14.430 -13.375 1.00 72.69 502 GLN A CA 1
ATOM 3824 C C . GLN A 1 502 ? -26.028 12.985 -13.734 1.00 72.69 502 GLN A C 1
ATOM 3826 O O . GLN A 1 502 ? -25.403 12.272 -12.950 1.00 72.69 502 GLN A O 1
ATOM 3831 N N . LYS A 1 503 ? -26.396 12.541 -14.940 1.00 72.88 503 LYS A N 1
ATOM 3832 C CA . LYS A 1 503 ? -25.973 11.227 -15.448 1.00 72.88 503 LYS A CA 1
ATOM 3833 C C . LYS A 1 503 ? -24.460 11.248 -15.729 1.00 72.88 503 LYS A C 1
ATOM 3835 O O . LYS A 1 503 ? -24.005 12.213 -16.341 1.00 72.88 503 LYS A O 1
ATOM 3840 N N . PRO A 1 504 ? -23.688 10.210 -15.351 1.00 72.50 504 PRO A N 1
ATOM 3841 C CA . PRO A 1 504 ? -22.265 10.152 -15.671 1.00 72.50 504 PRO A CA 1
ATOM 3842 C C . PRO A 1 504 ? -22.040 10.142 -17.187 1.00 72.50 504 PRO A C 1
ATOM 3844 O O . PRO A 1 504 ? -22.677 9.363 -17.902 1.00 72.50 504 PRO A O 1
ATOM 3847 N N . GLU A 1 505 ? -21.120 10.970 -17.683 1.00 75.19 505 GLU A N 1
ATOM 3848 C CA . GLU A 1 505 ? -20.687 10.870 -19.078 1.00 75.19 505 GLU A CA 1
ATOM 3849 C C . GLU A 1 505 ? -19.818 9.616 -19.307 1.00 75.19 505 GLU A C 1
ATOM 3851 O O . GLU A 1 505 ? -19.054 9.216 -18.423 1.00 75.19 505 GLU A O 1
ATOM 3856 N N . PRO A 1 506 ? -19.866 9.003 -20.506 1.00 83.00 506 PRO A N 1
ATOM 3857 C CA . PRO A 1 506 ? -18.919 7.962 -20.887 1.00 83.00 506 PRO A CA 1
ATOM 3858 C C . PRO A 1 506 ? -17.474 8.482 -20.869 1.00 83.00 506 PRO A C 1
ATOM 3860 O O . PRO A 1 506 ? -17.174 9.515 -21.468 1.00 83.00 506 PRO A O 1
ATOM 3863 N N . ILE A 1 507 ? -16.564 7.733 -20.237 1.00 88.50 507 ILE A N 1
ATOM 3864 C CA . ILE A 1 507 ? -15.129 8.055 -20.221 1.00 88.50 507 ILE A CA 1
ATOM 3865 C C . ILE A 1 507 ? -14.558 8.020 -21.647 1.00 88.50 507 ILE A C 1
ATOM 3867 O O . ILE A 1 507 ? -14.728 7.037 -22.372 1.00 88.50 507 ILE A O 1
ATOM 3871 N N . LYS A 1 508 ? -13.869 9.101 -22.030 1.00 91.06 508 LYS A N 1
ATOM 3872 C CA . LYS A 1 508 ? -13.269 9.338 -23.357 1.00 91.06 508 LYS A CA 1
ATOM 3873 C C . LYS A 1 508 ? -11.750 9.127 -23.293 1.00 91.06 508 LYS A C 1
ATOM 3875 O O . LYS A 1 508 ? -11.154 9.363 -22.244 1.00 91.06 508 LYS A O 1
ATOM 3880 N N . ALA A 1 509 ? -11.122 8.751 -24.411 1.00 92.50 509 ALA A N 1
ATOM 3881 C CA . ALA A 1 509 ? -9.687 8.424 -24.483 1.00 92.50 509 ALA A CA 1
ATOM 3882 C C . ALA A 1 509 ? -8.767 9.494 -23.862 1.00 92.50 509 ALA A C 1
ATOM 3884 O O . ALA A 1 509 ? -7.886 9.150 -23.074 1.00 92.50 509 ALA A O 1
ATOM 3885 N N . ALA A 1 510 ? -9.074 10.775 -24.098 1.00 93.81 510 ALA A N 1
ATOM 3886 C CA . ALA A 1 510 ? -8.351 11.931 -23.564 1.00 93.81 510 ALA A CA 1
ATOM 3887 C C . ALA A 1 510 ? -8.145 11.914 -22.035 1.00 93.81 510 ALA A C 1
ATOM 3889 O O . ALA A 1 510 ? -7.180 12.489 -21.541 1.00 93.81 510 ALA A O 1
ATOM 3890 N N . VAL A 1 511 ? -9.026 11.249 -21.275 1.00 92.56 511 VAL A N 1
ATOM 3891 C CA . VAL A 1 511 ? -8.884 11.080 -19.819 1.00 92.56 511 VAL A CA 1
ATOM 3892 C C . VAL A 1 511 ? -7.712 10.150 -19.494 1.00 92.56 511 VAL A C 1
ATOM 3894 O O . VAL A 1 511 ? -6.868 10.483 -18.666 1.00 92.56 511 VAL A O 1
ATOM 3897 N N . CYS A 1 512 ? -7.613 9.012 -20.184 1.00 93.75 512 CYS A N 1
ATOM 3898 C CA . CYS A 1 512 ? -6.509 8.062 -20.040 1.00 93.75 512 CYS A CA 1
ATOM 3899 C C . CYS A 1 512 ? -5.189 8.643 -20.573 1.00 93.75 512 CYS A C 1
ATOM 3901 O O . CYS A 1 512 ? -4.132 8.455 -19.973 1.00 93.75 512 CYS A O 1
ATOM 3903 N N . GLU A 1 513 ? -5.256 9.384 -21.679 1.00 92.81 513 GLU A N 1
ATOM 3904 C CA . GLU A 1 513 ? -4.103 9.990 -22.361 1.00 92.81 513 GLU A CA 1
ATOM 3905 C C . GLU A 1 513 ? -3.436 11.117 -21.549 1.00 92.81 513 GLU A C 1
ATOM 3907 O O . GLU A 1 513 ? -2.303 11.480 -21.848 1.00 92.81 513 GLU A O 1
ATOM 3912 N N . THR A 1 514 ? -4.059 11.600 -20.461 1.00 91.19 514 THR A N 1
ATOM 3913 C CA . THR A 1 514 ? -3.389 12.468 -19.464 1.00 91.19 514 THR A CA 1
ATOM 3914 C C . THR A 1 514 ? -2.160 11.819 -18.819 1.00 91.19 514 THR A C 1
ATOM 3916 O O . THR A 1 514 ? -1.272 12.526 -18.345 1.00 91.19 514 THR A O 1
ATOM 3919 N N . CYS A 1 515 ? -2.124 10.484 -18.779 1.00 92.56 515 CYS A N 1
ATOM 3920 C CA . CYS A 1 515 ? -1.038 9.687 -18.208 1.00 92.56 515 CYS A CA 1
ATOM 3921 C C . CYS A 1 515 ? -0.450 8.706 -19.235 1.00 92.56 515 CYS A C 1
ATOM 3923 O O . CYS A 1 515 ? 0.747 8.428 -19.215 1.00 92.56 515 CYS A O 1
ATOM 3925 N N . HIS A 1 516 ? -1.272 8.196 -20.156 1.00 92.12 516 HIS A N 1
ATOM 3926 C CA . HIS A 1 516 ? -0.873 7.249 -21.196 1.00 92.12 516 HIS A CA 1
ATOM 3927 C C . HIS A 1 516 ? -0.552 7.929 -22.538 1.00 92.12 516 HIS A C 1
ATOM 3929 O O . HIS A 1 516 ? -1.102 7.578 -23.581 1.00 92.12 516 HIS A O 1
ATOM 3935 N N . ASP A 1 517 ? 0.350 8.908 -22.508 1.00 88.94 517 ASP A N 1
ATOM 3936 C CA . ASP A 1 517 ? 0.831 9.610 -23.703 1.00 88.94 517 ASP A CA 1
ATOM 3937 C C . ASP A 1 517 ? 1.959 8.846 -24.445 1.00 88.94 517 ASP A C 1
ATOM 3939 O O . ASP A 1 517 ? 2.397 7.761 -24.050 1.00 88.94 517 ASP A O 1
ATOM 3943 N N . ALA A 1 518 ? 2.485 9.434 -25.525 1.00 85.44 518 ALA A N 1
ATOM 3944 C CA . ALA A 1 518 ? 3.565 8.848 -26.326 1.00 85.44 518 ALA A CA 1
ATOM 3945 C C . ALA A 1 518 ? 4.934 8.730 -25.607 1.00 85.44 518 ALA A C 1
ATOM 3947 O O . ALA A 1 518 ? 5.778 7.950 -26.049 1.00 85.44 518 ALA A O 1
ATOM 3948 N N . LYS A 1 519 ? 5.169 9.471 -24.514 1.00 87.44 519 LYS A N 1
ATOM 3949 C CA . LYS A 1 519 ? 6.383 9.412 -23.675 1.00 87.44 519 LYS A CA 1
ATOM 3950 C C . LYS A 1 519 ? 6.234 8.331 -22.601 1.00 87.44 519 LYS A C 1
ATOM 3952 O O . LYS A 1 519 ? 7.150 7.537 -22.400 1.00 87.44 519 LYS A O 1
ATOM 3957 N N . HIS A 1 520 ? 5.102 8.279 -21.908 1.00 88.44 520 HIS A N 1
ATOM 3958 C CA . HIS A 1 520 ? 4.889 7.440 -20.727 1.00 88.44 520 HIS A CA 1
ATOM 3959 C C . HIS A 1 520 ? 4.207 6.096 -21.048 1.00 88.44 520 HIS A C 1
ATOM 3961 O O . HIS A 1 520 ? 4.335 5.151 -20.272 1.00 88.44 520 HIS A O 1
ATOM 3967 N N . SER A 1 521 ? 3.514 5.961 -22.185 1.00 85.12 521 SER A N 1
ATOM 3968 C CA . SER A 1 521 ? 2.923 4.699 -22.670 1.00 85.12 521 SER A CA 1
ATOM 3969 C C . SER A 1 521 ? 2.785 4.671 -24.212 1.00 85.12 521 SER A C 1
ATOM 3971 O O . SER A 1 521 ? 1.672 4.642 -24.738 1.00 85.12 521 SER A O 1
ATOM 3973 N N . PRO A 1 522 ? 3.890 4.604 -24.983 1.00 80.38 522 PRO A N 1
ATOM 3974 C CA . PRO A 1 522 ? 3.893 4.720 -26.449 1.00 80.38 522 PRO A CA 1
ATOM 3975 C C . PRO A 1 522 ? 3.009 3.699 -27.184 1.00 80.38 522 PRO A C 1
ATOM 3977 O O . PRO A 1 522 ? 2.529 3.990 -28.281 1.00 80.38 522 PRO A O 1
ATOM 3980 N N . ARG A 1 523 ? 2.777 2.513 -26.598 1.00 79.44 523 ARG A N 1
ATOM 3981 C CA . ARG A 1 523 ? 1.902 1.454 -27.142 1.00 79.44 523 ARG A CA 1
ATOM 3982 C C . ARG A 1 523 ? 0.473 1.467 -26.559 1.00 79.44 523 ARG A C 1
ATOM 3984 O O . ARG A 1 523 ? -0.239 0.487 -26.735 1.00 79.44 523 ARG A O 1
ATOM 3991 N N . PHE A 1 524 ? 0.047 2.525 -25.858 1.00 86.00 524 PHE A N 1
ATOM 3992 C CA . PHE A 1 524 ? -1.313 2.612 -25.310 1.00 86.00 524 PHE A CA 1
ATOM 3993 C C . PHE A 1 524 ? -2.370 2.658 -26.416 1.00 86.00 524 PHE A C 1
ATOM 3995 O O . PHE A 1 524 ? -2.363 3.555 -27.258 1.00 86.00 524 PHE A O 1
ATOM 4002 N N . ASP A 1 525 ? -3.308 1.719 -26.372 1.00 85.81 525 ASP A N 1
ATOM 4003 C CA . ASP A 1 525 ? -4.511 1.732 -27.191 1.00 85.81 525 ASP A CA 1
ATOM 4004 C C . ASP A 1 525 ? -5.749 1.743 -26.289 1.00 85.81 525 ASP A C 1
ATOM 4006 O O . ASP A 1 525 ? -5.903 0.884 -25.418 1.00 85.81 525 ASP A O 1
ATOM 4010 N N . PHE A 1 526 ? -6.628 2.725 -26.488 1.00 88.94 526 PHE A N 1
ATOM 4011 C CA . PHE A 1 526 ? -7.806 2.914 -25.644 1.00 88.94 526 PHE A CA 1
ATOM 4012 C C . PHE A 1 526 ? -8.826 1.775 -25.793 1.00 88.94 526 PHE A C 1
ATOM 4014 O O . PHE A 1 526 ? -9.421 1.367 -24.797 1.00 88.94 526 PHE A O 1
ATOM 4021 N N . ALA A 1 527 ? -9.009 1.226 -26.998 1.00 89.19 527 ALA A N 1
ATOM 4022 C CA . ALA A 1 527 ? -9.977 0.160 -27.242 1.00 89.19 527 ALA A CA 1
ATOM 4023 C C . ALA A 1 527 ? -9.531 -1.168 -26.605 1.00 89.19 527 ALA A C 1
ATOM 4025 O O . ALA A 1 527 ? -10.347 -1.852 -25.989 1.00 89.19 527 ALA A O 1
ATOM 4026 N N . ALA A 1 528 ? -8.238 -1.496 -26.670 1.00 84.69 528 ALA A N 1
ATOM 4027 C CA . ALA A 1 528 ? -7.661 -2.681 -26.031 1.00 84.69 528 ALA A CA 1
ATOM 4028 C C . ALA A 1 528 ? -7.462 -2.531 -24.507 1.00 84.69 528 ALA A C 1
ATOM 4030 O O . ALA A 1 528 ? -7.468 -3.528 -23.775 1.00 84.69 528 ALA A O 1
ATOM 4031 N N . ALA A 1 529 ? -7.279 -1.303 -24.004 1.00 87.56 529 ALA A N 1
ATOM 4032 C CA . ALA A 1 529 ? -7.116 -1.035 -22.575 1.00 87.56 529 ALA A CA 1
ATOM 4033 C C . ALA A 1 529 ? -8.452 -0.955 -21.818 1.00 87.56 529 ALA A C 1
ATOM 4035 O O . ALA A 1 529 ? -8.556 -1.503 -20.720 1.00 87.56 529 ALA A O 1
ATOM 4036 N N . ARG A 1 530 ? -9.480 -0.309 -22.390 1.00 89.69 530 ARG A N 1
ATOM 4037 C CA . ARG A 1 530 ? -10.763 -0.027 -21.717 1.00 89.69 530 ARG A CA 1
ATOM 4038 C C . ARG A 1 530 ? -11.460 -1.258 -21.103 1.00 89.69 530 ARG A C 1
ATOM 4040 O O . ARG A 1 530 ? -11.926 -1.122 -19.974 1.00 89.69 530 ARG A O 1
ATOM 4047 N N . PRO A 1 531 ? -11.497 -2.454 -21.732 1.00 89.50 531 PRO A N 1
ATOM 4048 C CA . PRO A 1 531 ? -12.077 -3.662 -21.128 1.00 89.50 531 PRO A CA 1
ATOM 4049 C C . PRO A 1 531 ? -11.448 -4.087 -19.793 1.00 89.50 531 PRO A C 1
ATOM 4051 O O . PRO A 1 531 ? -12.051 -4.841 -19.041 1.00 89.50 531 PRO A O 1
ATOM 4054 N N . ARG A 1 532 ? -10.239 -3.608 -19.472 1.00 86.31 532 ARG A N 1
ATOM 4055 C CA . ARG A 1 532 ? -9.506 -3.951 -18.240 1.00 86.31 532 ARG A CA 1
ATOM 4056 C C . ARG A 1 532 ? -9.906 -3.081 -17.038 1.00 86.31 532 ARG A C 1
ATOM 4058 O O . ARG A 1 532 ? -9.370 -3.285 -15.952 1.00 86.31 532 ARG A O 1
ATOM 4065 N N . VAL A 1 533 ? -10.792 -2.101 -17.246 1.00 89.38 533 VAL A N 1
ATOM 4066 C CA . VAL A 1 533 ? -11.227 -1.087 -16.264 1.00 89.38 533 VAL A CA 1
ATOM 4067 C C . VAL A 1 533 ? -12.736 -0.790 -16.367 1.00 89.38 533 VAL A C 1
ATOM 4069 O O . VAL A 1 533 ? -13.169 0.339 -16.160 1.00 89.38 533 VAL A O 1
ATOM 4072 N N . LEU A 1 534 ? -13.558 -1.786 -16.724 1.00 89.44 534 LEU A N 1
ATOM 4073 C CA . LEU A 1 534 ? -15.023 -1.630 -16.806 1.00 89.44 534 LEU A CA 1
ATOM 4074 C C . LEU A 1 534 ? -15.751 -1.791 -15.462 1.00 89.44 534 LEU A C 1
ATOM 4076 O O . LEU A 1 534 ? -16.928 -1.446 -15.375 1.00 89.44 534 LEU A O 1
ATOM 4080 N N . HIS A 1 535 ? -15.053 -2.245 -14.416 1.00 89.25 535 HIS A N 1
ATOM 4081 C CA . HIS A 1 535 ? -15.590 -2.450 -13.064 1.00 89.25 535 HIS A CA 1
ATOM 4082 C C . HIS A 1 535 ? -16.731 -3.490 -12.982 1.00 89.25 535 HIS A C 1
ATOM 4084 O O . HIS A 1 535 ? -17.590 -3.426 -12.098 1.00 89.25 535 HIS A O 1
ATOM 4090 N N . ASP A 1 536 ? -16.743 -4.447 -13.911 1.00 88.75 536 ASP A N 1
ATOM 4091 C CA . ASP A 1 536 ? -17.751 -5.494 -14.100 1.00 88.75 536 ASP A CA 1
ATOM 4092 C C . ASP A 1 536 ? -17.327 -6.872 -13.548 1.00 88.75 536 ASP A C 1
ATOM 4094 O O . ASP A 1 536 ? -18.160 -7.771 -13.403 1.00 88.75 536 ASP A O 1
ATOM 4098 N N . ARG A 1 537 ? -16.060 -7.050 -13.150 1.00 84.69 537 ARG A N 1
ATOM 4099 C CA . ARG A 1 537 ? -15.500 -8.349 -12.729 1.00 84.69 537 ARG A CA 1
ATOM 4100 C C . ARG A 1 537 ? -15.731 -8.681 -11.255 1.00 84.69 537 ARG A C 1
ATOM 4102 O O . ARG A 1 537 ? -15.305 -9.741 -10.800 1.00 84.69 537 ARG A O 1
ATOM 4109 N N . ALA A 1 538 ? -16.415 -7.827 -10.493 1.00 78.88 538 ALA A N 1
ATOM 4110 C CA . ALA A 1 538 ? -16.638 -7.993 -9.050 1.00 78.88 538 ALA A CA 1
ATOM 4111 C C . ALA A 1 538 ? -17.132 -9.406 -8.665 1.00 78.88 538 ALA A C 1
ATOM 4113 O O . ALA A 1 538 ? -16.584 -10.044 -7.768 1.00 78.88 538 ALA A O 1
ATOM 4114 N N . ALA A 1 539 ? -18.108 -9.946 -9.405 1.00 77.88 539 ALA A N 1
ATOM 4115 C CA . ALA A 1 539 ? -18.667 -11.281 -9.169 1.00 77.88 539 ALA A CA 1
ATOM 4116 C C . ALA A 1 539 ? -17.721 -12.445 -9.541 1.00 77.88 539 ALA A C 1
ATOM 4118 O O . ALA A 1 539 ? -17.926 -13.568 -9.080 1.00 77.88 539 ALA A O 1
ATOM 4119 N N . GLN A 1 540 ? -16.692 -12.200 -10.361 1.00 83.12 540 GLN A N 1
ATOM 4120 C CA . GLN A 1 540 ? -15.596 -13.141 -10.615 1.00 83.12 540 GLN A CA 1
ATOM 4121 C C . GLN A 1 540 ? -14.571 -13.072 -9.476 1.00 83.12 540 GLN A C 1
ATOM 4123 O O . GLN A 1 540 ? -14.191 -14.101 -8.924 1.00 83.12 540 GLN A O 1
ATOM 4128 N N . LEU A 1 541 ? -14.169 -11.859 -9.085 1.00 75.56 541 LEU A N 1
ATOM 4129 C CA . LEU A 1 541 ? -13.163 -11.614 -8.047 1.00 75.56 541 LEU A CA 1
ATOM 4130 C C . LEU A 1 541 ? -13.629 -12.061 -6.653 1.00 75.56 541 LEU A C 1
ATOM 4132 O O . LEU A 1 541 ? -12.808 -12.521 -5.861 1.00 75.56 541 LEU A O 1
ATOM 4136 N N . ALA A 1 542 ? -14.935 -12.014 -6.376 1.00 70.81 542 ALA A N 1
ATOM 4137 C CA . ALA A 1 542 ? -15.535 -12.550 -5.155 1.00 70.81 542 ALA A CA 1
ATOM 4138 C C . ALA A 1 542 ? -15.403 -14.084 -5.028 1.00 70.81 542 ALA A C 1
ATOM 4140 O O . ALA A 1 542 ? -15.325 -14.594 -3.913 1.00 70.81 542 ALA A O 1
ATOM 4141 N N . ARG A 1 543 ? -15.337 -14.824 -6.150 1.00 79.00 543 ARG A N 1
ATOM 4142 C CA . ARG A 1 543 ? -15.203 -16.300 -6.162 1.00 79.00 543 ARG A CA 1
ATOM 4143 C C . ARG A 1 543 ? -13.793 -16.787 -5.841 1.00 79.00 543 ARG A C 1
ATOM 4145 O O . ARG A 1 543 ? -13.631 -17.950 -5.490 1.00 79.00 543 ARG A O 1
ATOM 4152 N N . LEU A 1 544 ? -12.791 -15.921 -5.982 1.00 72.19 544 LEU A N 1
ATOM 4153 C CA . LEU A 1 544 ? -11.414 -16.231 -5.610 1.00 72.19 544 LEU A CA 1
ATOM 4154 C C . LEU A 1 544 ? -11.307 -16.458 -4.095 1.00 72.19 544 LEU A C 1
ATOM 4156 O O . LEU A 1 544 ? -12.033 -15.852 -3.297 1.00 72.19 544 LEU A O 1
ATOM 4160 N N . SER A 1 545 ? -10.357 -17.285 -3.679 1.00 73.62 545 SER A N 1
ATOM 4161 C CA . SER A 1 545 ? -9.932 -17.347 -2.284 1.00 73.62 545 SER A CA 1
ATOM 4162 C C . SER A 1 545 ? -9.137 -16.099 -1.880 1.00 73.62 545 SER A C 1
ATOM 4164 O O . SER A 1 545 ? -8.719 -15.278 -2.703 1.00 73.62 545 SER A O 1
ATOM 4166 N N . ALA A 1 546 ? -8.883 -15.988 -0.577 1.00 63.69 546 ALA A N 1
ATOM 4167 C CA . ALA A 1 546 ? -7.960 -15.015 -0.007 1.00 63.69 546 ALA A CA 1
ATOM 4168 C C . ALA A 1 546 ? -6.587 -15.055 -0.685 1.00 63.69 546 ALA A C 1
ATOM 4170 O O . ALA A 1 546 ? -6.123 -14.047 -1.210 1.00 63.69 546 ALA A O 1
ATOM 4171 N N . ALA A 1 547 ? -5.979 -16.244 -0.727 1.00 64.38 547 ALA A N 1
ATOM 4172 C CA . ALA A 1 547 ? -4.638 -16.451 -1.256 1.00 64.38 547 ALA A CA 1
ATOM 4173 C C . ALA A 1 547 ? -4.534 -16.079 -2.744 1.00 64.38 547 ALA A C 1
ATOM 4175 O O . ALA A 1 547 ? -3.515 -15.541 -3.163 1.00 64.38 547 ALA A O 1
ATOM 4176 N N . GLU A 1 548 ? -5.588 -16.302 -3.533 1.00 76.31 548 GLU A N 1
ATOM 4177 C CA . GLU A 1 548 ? -5.615 -15.954 -4.959 1.00 76.31 548 GLU A CA 1
ATOM 4178 C C . GLU A 1 548 ? -5.737 -14.443 -5.197 1.00 76.31 548 GLU A C 1
ATOM 4180 O O . GLU A 1 548 ? -4.969 -13.899 -5.994 1.00 76.31 548 GLU A O 1
ATOM 4185 N N . ARG A 1 549 ? -6.622 -13.734 -4.472 1.00 70.75 549 ARG A N 1
ATOM 4186 C CA . ARG A 1 549 ? -6.660 -12.255 -4.502 1.00 70.75 549 ARG A CA 1
ATOM 4187 C C . ARG A 1 549 ? -5.329 -11.659 -4.044 1.00 70.75 549 ARG A C 1
ATOM 4189 O O . ARG A 1 549 ? -4.825 -10.716 -4.651 1.00 70.75 549 ARG A O 1
ATOM 4196 N N . ASP A 1 550 ? -4.739 -12.242 -3.008 1.00 63.72 550 ASP A N 1
ATOM 4197 C CA . ASP A 1 550 ? -3.478 -11.817 -2.406 1.00 63.72 550 ASP A CA 1
ATOM 4198 C C . ASP A 1 550 ? -2.266 -12.026 -3.329 1.00 63.72 550 ASP A C 1
ATOM 4200 O O . ASP A 1 550 ? -1.370 -11.178 -3.386 1.00 63.72 550 ASP A O 1
ATOM 4204 N N . GLU A 1 551 ? -2.253 -13.136 -4.066 1.00 72.44 551 GLU A N 1
ATOM 4205 C CA . GLU A 1 551 ? -1.288 -13.475 -5.113 1.00 72.44 551 GLU A CA 1
ATOM 4206 C C . GLU A 1 551 ? -1.434 -12.549 -6.330 1.00 72.44 551 GLU A C 1
ATOM 4208 O O . GLU A 1 551 ? -0.444 -11.991 -6.810 1.00 72.44 551 GLU A O 1
ATOM 4213 N N . GLN A 1 552 ? -2.669 -12.333 -6.797 1.00 76.94 552 GLN A N 1
ATOM 4214 C CA . GLN A 1 552 ? -2.979 -11.418 -7.895 1.00 76.94 552 GLN A CA 1
ATOM 4215 C C . GLN A 1 552 ? -2.559 -9.983 -7.552 1.00 76.94 552 GLN A C 1
ATOM 4217 O O . GLN A 1 552 ? -1.853 -9.353 -8.339 1.00 76.94 552 GLN A O 1
ATOM 4222 N N . MET A 1 553 ? -2.913 -9.488 -6.363 1.00 72.44 553 MET A N 1
ATOM 4223 C CA . MET A 1 553 ? -2.487 -8.176 -5.869 1.00 72.44 553 MET A CA 1
ATOM 4224 C C . MET A 1 553 ? -0.958 -8.065 -5.838 1.00 72.44 553 MET A C 1
ATOM 4226 O O . MET A 1 553 ? -0.397 -7.117 -6.380 1.00 72.44 553 MET A O 1
ATOM 4230 N N . ARG A 1 554 ? -0.250 -9.059 -5.283 1.00 69.94 554 ARG A N 1
ATOM 4231 C CA . ARG A 1 554 ? 1.221 -9.036 -5.219 1.00 69.94 554 ARG A CA 1
ATOM 4232 C C . ARG A 1 554 ? 1.871 -8.983 -6.610 1.00 69.94 554 ARG A C 1
ATOM 4234 O O . ARG A 1 554 ? 2.826 -8.228 -6.773 1.00 69.94 554 ARG A O 1
ATOM 4241 N N . LYS A 1 555 ? 1.333 -9.693 -7.611 1.00 72.44 555 LYS A N 1
ATOM 4242 C CA . LYS A 1 555 ? 1.753 -9.612 -9.030 1.00 72.44 555 LYS A CA 1
ATOM 4243 C C . LYS A 1 555 ? 1.436 -8.259 -9.691 1.00 72.44 555 LYS A C 1
ATOM 4245 O O . LYS A 1 555 ? 2.154 -7.813 -10.590 1.00 72.44 555 LYS A O 1
ATOM 4250 N N . LEU A 1 556 ? 0.366 -7.584 -9.267 1.00 73.50 556 LEU A N 1
ATOM 4251 C CA . LEU A 1 556 ? 0.014 -6.243 -9.743 1.00 73.50 556 LEU A CA 1
ATOM 4252 C C . LEU A 1 556 ? 0.951 -5.173 -9.149 1.00 73.50 556 LEU A C 1
ATOM 4254 O O . LEU A 1 556 ? 1.504 -4.376 -9.911 1.00 73.50 556 LEU A O 1
ATOM 4258 N N . CYS A 1 557 ? 1.202 -5.215 -7.837 1.00 69.62 557 CYS A N 1
ATOM 4259 C CA . CYS A 1 557 ? 2.060 -4.264 -7.117 1.00 69.62 557 CYS A CA 1
ATOM 4260 C C . CYS A 1 557 ? 3.557 -4.409 -7.431 1.00 69.62 557 CYS A C 1
ATOM 4262 O O . CYS A 1 557 ? 4.278 -3.415 -7.466 1.00 69.62 557 CYS A O 1
ATOM 4264 N N . SER A 1 558 ? 4.046 -5.632 -7.661 1.00 65.31 558 SER A N 1
ATOM 4265 C CA . SER A 1 558 ? 5.470 -5.902 -7.922 1.00 65.31 558 SER A CA 1
ATOM 4266 C C . SER A 1 558 ? 5.986 -5.335 -9.249 1.00 65.31 558 SER A C 1
ATOM 4268 O O . SER A 1 558 ? 7.195 -5.284 -9.459 1.00 65.31 558 SER A O 1
ATOM 4270 N N . GLY A 1 559 ? 5.090 -4.998 -10.183 1.00 62.41 559 GLY A N 1
ATOM 4271 C CA . GLY A 1 559 ? 5.429 -4.721 -11.584 1.00 62.41 559 GLY A CA 1
ATOM 4272 C C . GLY A 1 559 ? 5.782 -5.967 -12.414 1.00 62.41 559 GLY A C 1
ATOM 4273 O O . GLY A 1 559 ? 5.802 -5.884 -13.643 1.00 62.41 559 GLY A O 1
ATOM 4274 N N . THR A 1 560 ? 6.004 -7.125 -11.780 1.00 57.00 560 THR A N 1
ATOM 4275 C CA . THR A 1 560 ? 6.364 -8.379 -12.460 1.00 57.00 560 THR A CA 1
ATOM 4276 C C . THR A 1 560 ? 5.173 -8.977 -13.218 1.00 57.00 560 THR A C 1
ATOM 4278 O O . THR A 1 560 ? 4.021 -8.551 -13.064 1.00 57.00 560 THR A O 1
ATOM 4281 N N . GLY A 1 561 ? 5.452 -9.924 -14.122 1.00 57.19 561 GLY A N 1
ATOM 4282 C CA . GLY A 1 561 ? 4.424 -10.573 -14.947 1.00 57.19 561 GLY A CA 1
ATOM 4283 C C . GLY A 1 561 ? 3.617 -9.609 -15.828 1.00 57.19 561 GLY A C 1
ATOM 4284 O O . GLY A 1 561 ? 2.511 -9.938 -16.249 1.00 57.19 561 GLY A O 1
ATOM 4285 N N . ARG A 1 562 ? 4.118 -8.390 -16.074 1.00 67.69 562 ARG A N 1
ATOM 4286 C CA . ARG A 1 562 ? 3.556 -7.496 -17.087 1.00 67.69 562 ARG A CA 1
ATOM 4287 C C . ARG A 1 562 ? 3.889 -8.086 -18.449 1.00 67.69 562 ARG A C 1
ATOM 4289 O O . ARG A 1 562 ? 5.059 -8.224 -18.781 1.00 67.69 562 ARG A O 1
ATOM 4296 N N . GLU A 1 563 ? 2.864 -8.368 -19.240 1.00 71.38 563 GLU A N 1
ATOM 4297 C CA . GLU A 1 563 ? 3.048 -8.627 -20.661 1.00 71.38 563 GLU A CA 1
ATOM 4298 C C . GLU A 1 563 ? 3.505 -7.309 -21.318 1.00 71.38 563 GLU A C 1
ATOM 4300 O O . GLU A 1 563 ? 2.757 -6.326 -21.353 1.00 71.38 563 GLU A O 1
ATOM 4305 N N . LEU A 1 564 ? 4.793 -7.233 -21.674 1.00 74.12 564 LEU A N 1
ATOM 4306 C CA . LEU A 1 564 ? 5.462 -6.000 -22.132 1.00 74.12 564 LEU A CA 1
ATOM 4307 C C . LEU A 1 564 ? 5.262 -5.749 -23.629 1.00 74.12 564 LEU A C 1
ATOM 4309 O O . LEU A 1 564 ? 5.295 -4.604 -24.088 1.00 74.12 564 LEU A O 1
ATOM 4313 N N . PHE A 1 565 ? 5.054 -6.827 -24.376 1.00 82.12 565 PHE A N 1
ATOM 4314 C CA . PHE A 1 565 ? 4.925 -6.847 -25.823 1.00 82.12 565 PHE A CA 1
ATOM 4315 C C . PHE A 1 565 ? 3.640 -7.587 -26.216 1.00 82.12 565 PHE A C 1
ATOM 4317 O O . PHE A 1 565 ? 2.941 -8.114 -25.360 1.00 82.12 565 PHE A O 1
ATOM 4324 N N . ASP A 1 566 ? 3.289 -7.585 -27.497 1.00 81.12 566 ASP A N 1
ATOM 4325 C CA . ASP A 1 566 ? 2.141 -8.351 -27.984 1.00 81.12 566 ASP A CA 1
ATOM 4326 C C . ASP A 1 566 ? 2.496 -9.854 -28.012 1.00 81.12 566 ASP A C 1
ATOM 4328 O O . ASP A 1 566 ? 3.455 -10.198 -28.704 1.00 81.12 566 ASP A O 1
ATOM 4332 N N . PRO A 1 567 ? 1.792 -10.737 -27.273 1.00 77.19 567 PRO A N 1
ATOM 4333 C CA . PRO A 1 567 ? 2.107 -12.166 -27.236 1.00 77.19 567 PRO A CA 1
ATOM 4334 C C . PRO A 1 567 ? 1.768 -12.900 -28.542 1.00 77.19 567 PRO A C 1
ATOM 4336 O O . PRO A 1 567 ? 2.337 -13.964 -28.787 1.00 77.19 567 PRO A O 1
ATOM 4339 N N . GLU A 1 568 ? 0.882 -12.341 -29.375 1.00 82.00 568 GLU A N 1
ATOM 4340 C CA . GLU A 1 568 ? 0.418 -12.980 -30.613 1.00 82.00 568 GLU A CA 1
ATOM 4341 C C . GLU A 1 568 ? 1.309 -12.649 -31.824 1.00 82.00 568 GLU A C 1
ATOM 4343 O O . GLU A 1 568 ? 1.344 -13.408 -32.795 1.00 82.00 568 GLU A O 1
ATOM 4348 N N . THR A 1 569 ? 2.063 -11.541 -31.787 1.00 88.50 569 THR A N 1
ATOM 4349 C CA . THR A 1 569 ? 3.019 -11.200 -32.854 1.00 88.50 569 THR A CA 1
ATOM 4350 C C . THR A 1 569 ? 4.258 -12.108 -32.760 1.00 88.50 569 THR A C 1
ATOM 4352 O O . THR A 1 569 ? 4.932 -12.097 -31.729 1.00 88.50 569 THR A O 1
ATOM 4355 N N . PRO A 1 570 ? 4.631 -12.844 -33.827 1.00 92.00 570 PRO A N 1
ATOM 4356 C CA . PRO A 1 570 ? 5.809 -13.707 -33.796 1.00 92.00 570 PRO A CA 1
ATOM 4357 C C . PRO A 1 570 ? 7.144 -12.956 -33.686 1.00 92.00 570 PRO A C 1
ATOM 4359 O O . PRO A 1 570 ? 7.314 -11.864 -34.239 1.00 92.00 570 PRO A O 1
ATOM 4362 N N . TYR A 1 571 ? 8.117 -13.597 -33.039 1.00 92.44 571 TYR A N 1
ATOM 4363 C CA . TYR A 1 571 ? 9.534 -13.227 -33.110 1.00 92.44 571 TYR A CA 1
ATOM 4364 C C . TYR A 1 571 ? 10.136 -13.627 -34.475 1.00 92.44 571 TYR A C 1
ATOM 4366 O O . TYR A 1 571 ? 9.653 -14.558 -35.125 1.00 92.44 571 TYR A O 1
ATOM 4374 N N . VAL A 1 572 ? 11.180 -12.920 -34.923 1.00 91.81 572 VAL A N 1
ATOM 4375 C CA . VAL A 1 572 ? 11.877 -13.149 -36.214 1.00 91.81 572 VAL A CA 1
ATOM 4376 C C . VAL A 1 572 ? 13.408 -13.209 -36.115 1.00 91.81 572 VAL A C 1
ATOM 4378 O O . VAL A 1 572 ? 14.069 -13.614 -37.071 1.00 91.81 572 VAL A O 1
ATOM 4381 N N . GLY A 1 573 ? 13.979 -12.853 -34.965 1.00 90.81 573 GLY A N 1
ATOM 4382 C CA . GLY A 1 573 ? 15.408 -12.891 -34.673 1.00 90.81 573 GLY A CA 1
ATOM 4383 C C . GLY A 1 573 ? 16.169 -11.677 -35.206 1.00 90.81 573 GLY A C 1
ATOM 4384 O O . GLY A 1 573 ? 15.821 -11.076 -36.225 1.00 90.81 573 GLY A O 1
ATOM 4385 N N . SER A 1 574 ? 17.273 -11.328 -34.540 1.00 88.69 574 SER A N 1
ATOM 4386 C CA . SER A 1 574 ? 18.075 -10.130 -34.863 1.00 88.69 574 SER A CA 1
ATOM 4387 C C . SER A 1 574 ? 18.596 -10.121 -36.315 1.00 88.69 574 SER A C 1
ATOM 4389 O O . SER A 1 574 ? 18.753 -9.063 -36.924 1.00 88.69 574 SER A O 1
ATOM 4391 N N . ALA A 1 575 ? 18.786 -11.302 -36.915 1.00 87.44 575 ALA A N 1
ATOM 4392 C CA . ALA A 1 575 ? 19.176 -11.461 -38.318 1.00 87.44 575 ALA A CA 1
ATOM 4393 C C . ALA A 1 575 ? 18.149 -10.885 -39.318 1.00 87.44 575 ALA A C 1
ATOM 4395 O O . ALA A 1 575 ? 18.542 -10.418 -40.388 1.00 87.44 575 ALA A O 1
ATOM 4396 N N . ALA A 1 576 ? 16.853 -10.865 -38.981 1.00 89.75 576 ALA A N 1
ATOM 4397 C CA . ALA A 1 576 ? 15.834 -10.212 -39.803 1.00 89.75 576 ALA A CA 1
ATOM 4398 C C . ALA A 1 576 ? 15.960 -8.678 -39.743 1.00 89.75 576 ALA A C 1
ATOM 4400 O O . ALA A 1 576 ? 15.873 -8.004 -40.771 1.00 89.75 576 ALA A O 1
ATOM 4401 N N . CYS A 1 577 ? 16.237 -8.128 -38.554 1.00 89.75 577 CYS A N 1
ATOM 4402 C CA . CYS A 1 577 ? 16.442 -6.693 -38.337 1.00 89.75 577 CYS A CA 1
ATOM 4403 C C . CYS A 1 577 ? 17.689 -6.162 -39.067 1.00 89.75 577 CYS A C 1
ATOM 4405 O O . CYS A 1 577 ? 17.656 -5.067 -39.632 1.00 89.75 577 CYS A O 1
ATOM 4407 N N . ALA A 1 578 ? 18.765 -6.956 -39.096 1.00 88.25 578 ALA A N 1
ATOM 4408 C CA . ALA A 1 578 ? 20.082 -6.595 -39.626 1.00 88.25 578 ALA A CA 1
ATOM 4409 C C . ALA A 1 578 ? 20.080 -6.018 -41.055 1.00 88.25 578 ALA A C 1
ATOM 4411 O O . ALA A 1 578 ? 20.939 -5.202 -41.383 1.00 88.25 578 ALA A O 1
ATOM 4412 N N . ARG A 1 579 ? 19.115 -6.414 -41.899 1.00 84.38 579 ARG A N 1
ATOM 4413 C CA . ARG A 1 579 ? 18.995 -5.937 -43.289 1.00 84.38 579 ARG A CA 1
ATOM 4414 C C . ARG A 1 579 ? 18.643 -4.451 -43.389 1.00 84.38 579 ARG A C 1
ATOM 4416 O O . ARG A 1 579 ? 19.144 -3.776 -44.279 1.00 84.38 579 ARG A O 1
ATOM 4423 N N . CYS A 1 580 ? 17.797 -3.955 -42.487 1.00 87.62 580 CYS A N 1
ATOM 4424 C CA . CYS A 1 580 ? 17.353 -2.555 -42.459 1.00 87.62 580 CYS A CA 1
ATOM 4425 C C . CYS A 1 580 ? 18.106 -1.724 -41.408 1.00 87.62 580 CYS A C 1
ATOM 4427 O O . CYS A 1 580 ? 18.217 -0.507 -41.550 1.00 87.62 580 CYS A O 1
ATOM 4429 N N . HIS A 1 581 ? 18.638 -2.391 -40.378 1.00 90.56 581 HIS A N 1
ATOM 4430 C CA . HIS A 1 581 ? 19.306 -1.798 -39.217 1.00 90.56 581 HIS A CA 1
ATOM 4431 C C . HIS A 1 581 ? 20.743 -2.331 -39.031 1.00 90.56 581 HIS A C 1
ATOM 4433 O O . HIS A 1 581 ? 21.054 -2.942 -38.003 1.00 90.56 581 HIS A O 1
ATOM 4439 N N . PRO A 1 582 ? 21.643 -2.157 -40.023 1.00 87.88 582 PRO A N 1
ATOM 4440 C CA . PRO A 1 582 ? 23.002 -2.694 -39.949 1.00 87.88 582 PRO A CA 1
ATOM 4441 C C . PRO A 1 582 ? 23.855 -2.002 -38.874 1.00 87.88 582 PRO A C 1
ATOM 4443 O O . PRO A 1 582 ? 24.714 -2.642 -38.270 1.00 87.88 582 PRO A O 1
ATOM 4446 N N . THR A 1 583 ? 23.614 -0.715 -38.596 1.00 88.25 583 THR A N 1
ATOM 4447 C CA . THR A 1 583 ? 24.325 0.050 -37.557 1.00 88.25 583 THR A CA 1
ATOM 4448 C C . THR A 1 583 ? 23.962 -0.449 -36.159 1.00 88.25 583 THR A C 1
ATOM 4450 O O . THR A 1 583 ? 24.835 -0.688 -35.325 1.00 88.25 583 THR A O 1
ATOM 4453 N N . GLU A 1 584 ? 22.672 -0.655 -35.918 1.00 89.38 584 GLU A N 1
ATOM 4454 C CA . GLU A 1 584 ? 22.126 -1.125 -34.652 1.00 89.38 584 GLU A CA 1
ATOM 4455 C C . GLU A 1 584 ? 22.481 -2.601 -34.418 1.00 89.38 584 GLU A C 1
ATOM 4457 O O . GLU A 1 584 ? 22.874 -2.964 -33.310 1.00 89.38 584 GLU A O 1
ATOM 4462 N N . GLN A 1 585 ? 22.453 -3.437 -35.465 1.00 89.62 585 GLN A N 1
ATOM 4463 C CA . GLN A 1 585 ? 22.932 -4.822 -35.406 1.00 89.62 585 GLN A CA 1
ATOM 4464 C C . GLN A 1 585 ? 24.430 -4.901 -35.074 1.00 89.62 585 GLN A C 1
ATOM 4466 O O . GLN A 1 585 ? 24.826 -5.738 -34.262 1.00 89.62 585 GLN A O 1
ATOM 4471 N N . ALA A 1 586 ? 25.268 -4.048 -35.674 1.00 88.31 586 ALA A N 1
ATOM 4472 C CA . ALA A 1 586 ? 26.704 -4.026 -35.391 1.00 88.31 586 ALA A CA 1
ATOM 4473 C C . ALA A 1 586 ? 26.995 -3.646 -33.929 1.00 88.31 586 ALA A C 1
ATOM 4475 O O . ALA A 1 586 ? 27.844 -4.267 -33.291 1.00 88.31 586 ALA A O 1
ATOM 4476 N N . ALA A 1 587 ? 26.249 -2.684 -33.376 1.00 87.50 587 ALA A N 1
ATOM 4477 C CA . ALA A 1 587 ? 26.326 -2.347 -31.957 1.00 87.50 587 ALA A CA 1
ATOM 4478 C C . ALA A 1 587 ? 25.833 -3.504 -31.065 1.00 87.50 587 ALA A C 1
ATOM 4480 O O . ALA A 1 587 ? 26.511 -3.877 -30.110 1.00 87.50 587 ALA A O 1
ATOM 4481 N N . MET A 1 588 ? 24.698 -4.127 -31.404 1.00 87.69 588 MET A N 1
ATOM 4482 C CA . MET A 1 588 ? 24.135 -5.240 -30.631 1.00 87.69 588 MET A CA 1
ATOM 4483 C C . MET A 1 588 ? 25.052 -6.475 -30.616 1.00 87.69 588 MET A C 1
ATOM 4485 O O . MET A 1 588 ? 25.167 -7.142 -29.594 1.00 87.69 588 MET A O 1
ATOM 4489 N N . ALA A 1 589 ? 25.761 -6.766 -31.711 1.00 87.62 589 ALA A N 1
ATOM 4490 C CA . ALA A 1 589 ? 26.708 -7.884 -31.790 1.00 87.62 589 ALA A CA 1
ATOM 4491 C C . ALA A 1 589 ? 27.982 -7.694 -30.932 1.00 87.62 589 ALA A C 1
ATOM 4493 O O . ALA A 1 589 ? 28.685 -8.668 -30.632 1.00 87.62 589 ALA A O 1
ATOM 4494 N N . ALA A 1 590 ? 28.289 -6.456 -30.529 1.00 85.31 590 ALA A N 1
ATOM 4495 C CA . ALA A 1 590 ? 29.380 -6.146 -29.605 1.00 85.31 590 ALA A CA 1
ATOM 4496 C C . ALA A 1 590 ? 28.971 -6.285 -28.124 1.00 85.31 590 ALA A C 1
ATOM 4498 O O . ALA A 1 590 ? 29.836 -6.490 -27.271 1.00 85.31 590 ALA A O 1
ATOM 4499 N N . GLU A 1 591 ? 27.673 -6.203 -27.818 1.00 87.19 591 GLU A N 1
ATOM 4500 C CA . GLU A 1 591 ? 27.145 -6.238 -26.453 1.00 87.19 591 GLU A CA 1
ATOM 4501 C C . GLU A 1 591 ? 27.262 -7.626 -25.787 1.00 87.19 591 GLU A C 1
ATOM 4503 O O . GLU A 1 591 ? 27.072 -8.657 -26.443 1.00 87.19 591 GLU A O 1
ATOM 4508 N N . PRO A 1 592 ? 27.459 -7.694 -24.451 1.00 90.25 592 PRO A N 1
ATOM 4509 C CA . PRO A 1 592 ? 27.383 -8.950 -23.695 1.00 90.25 592 PRO A CA 1
ATOM 4510 C C . PRO A 1 592 ? 26.045 -9.686 -23.869 1.00 90.25 592 PRO A C 1
ATOM 4512 O O . PRO A 1 592 ? 26.011 -10.914 -23.831 1.00 90.25 592 PRO A O 1
ATOM 4515 N N . HIS A 1 593 ? 24.963 -8.941 -24.115 1.00 92.19 593 HIS A N 1
ATOM 4516 C CA . HIS A 1 593 ? 23.615 -9.446 -24.383 1.00 92.19 593 HIS A CA 1
ATOM 4517 C C . HIS A 1 593 ? 23.574 -10.467 -25.534 1.00 92.19 593 HIS A C 1
ATOM 4519 O O . HIS A 1 593 ? 23.063 -11.576 -25.357 1.00 92.19 593 HIS A O 1
ATOM 4525 N N . ALA A 1 594 ? 24.215 -10.167 -26.670 1.00 89.44 594 ALA A N 1
ATOM 4526 C CA . ALA A 1 594 ? 24.287 -11.084 -27.811 1.00 89.44 594 ALA A CA 1
ATOM 4527 C C . ALA A 1 594 ? 25.102 -12.361 -27.517 1.00 89.44 594 ALA A C 1
ATOM 4529 O O . ALA A 1 594 ? 24.988 -13.348 -28.236 1.00 89.44 594 ALA A O 1
ATOM 4530 N N . ARG A 1 595 ? 25.906 -12.371 -26.445 1.00 88.88 595 ARG A N 1
ATOM 4531 C CA . ARG A 1 595 ? 26.717 -13.520 -26.005 1.00 88.88 595 ARG A CA 1
ATOM 4532 C C . ARG A 1 595 ? 26.132 -14.237 -24.784 1.00 88.88 595 ARG A C 1
ATOM 4534 O O . ARG A 1 595 ? 26.752 -15.171 -24.279 1.00 88.88 595 ARG A O 1
ATOM 4541 N N . ALA A 1 596 ? 24.948 -13.835 -24.311 1.00 89.88 596 ALA A N 1
ATOM 4542 C CA . ALA A 1 596 ? 24.349 -14.362 -23.085 1.00 89.88 596 ALA A CA 1
ATOM 4543 C C . ALA A 1 596 ? 24.193 -15.894 -23.104 1.00 89.88 596 ALA A C 1
ATOM 4545 O O . ALA A 1 596 ? 24.490 -16.547 -22.105 1.00 89.88 596 ALA A O 1
ATOM 4546 N N . PHE A 1 597 ? 23.789 -16.481 -24.233 1.00 88.69 597 PHE A N 1
ATOM 4547 C CA . PHE A 1 597 ? 23.622 -17.932 -24.360 1.00 88.69 597 PHE A CA 1
ATOM 4548 C C . PHE A 1 597 ? 24.949 -18.693 -24.259 1.00 88.69 597 PHE A C 1
ATOM 4550 O O . PHE A 1 597 ? 25.053 -19.656 -23.501 1.00 88.69 597 PHE A O 1
ATOM 4557 N N . GLU A 1 598 ? 26.000 -18.210 -24.929 1.00 85.31 598 GLU A N 1
ATOM 4558 C CA . GLU A 1 598 ? 27.336 -18.814 -24.853 1.00 85.31 598 GLU A CA 1
ATOM 4559 C C . GLU A 1 598 ? 27.885 -18.834 -23.419 1.00 85.31 598 GLU A C 1
ATOM 4561 O O . GLU A 1 598 ? 28.571 -19.781 -23.034 1.00 85.31 598 GLU A O 1
ATOM 4566 N N . ILE A 1 599 ? 27.526 -17.854 -22.581 1.00 81.19 599 ILE A N 1
ATOM 4567 C CA . ILE A 1 599 ? 27.910 -17.842 -21.162 1.00 81.19 599 ILE A CA 1
ATOM 4568 C C . ILE A 1 599 ? 27.317 -19.047 -20.410 1.00 81.19 599 ILE A C 1
ATOM 4570 O O . ILE A 1 599 ? 28.050 -19.689 -19.664 1.00 81.19 599 ILE A O 1
ATOM 4574 N N . ILE A 1 600 ? 26.041 -19.405 -20.608 1.00 81.31 600 ILE A N 1
ATOM 4575 C CA . ILE A 1 600 ? 25.426 -20.571 -19.926 1.00 81.31 600 ILE A CA 1
ATOM 4576 C C . ILE A 1 600 ? 25.724 -21.918 -20.602 1.00 81.31 600 ILE A C 1
ATOM 4578 O O . ILE A 1 600 ? 25.557 -22.965 -19.979 1.00 81.31 600 ILE A O 1
ATOM 4582 N N . LYS A 1 601 ? 26.195 -21.884 -21.851 1.00 80.19 601 LYS A N 1
ATOM 4583 C CA . LYS A 1 601 ? 26.674 -23.028 -22.644 1.00 80.19 601 LYS A CA 1
ATOM 4584 C C . LYS A 1 601 ? 28.116 -23.423 -22.312 1.00 80.19 601 LYS A C 1
ATOM 4586 O O . LYS A 1 601 ? 28.461 -24.594 -22.425 1.00 80.19 601 LYS A O 1
ATOM 4591 N N . THR A 1 602 ? 28.943 -22.467 -21.877 1.00 74.88 602 THR A N 1
ATOM 4592 C CA . THR A 1 602 ? 30.379 -22.672 -21.584 1.00 74.88 602 THR A CA 1
ATOM 4593 C C . THR A 1 602 ? 30.766 -22.507 -20.108 1.00 74.88 602 THR A C 1
ATOM 4595 O O . THR A 1 602 ? 31.905 -22.797 -19.738 1.00 74.88 602 THR A O 1
ATOM 4598 N N . ALA A 1 603 ? 29.857 -22.060 -19.234 1.00 68.50 603 ALA A N 1
ATOM 4599 C CA . ALA A 1 603 ? 30.135 -21.963 -17.803 1.00 68.50 603 ALA A CA 1
ATOM 4600 C C . ALA A 1 603 ? 30.324 -23.345 -17.154 1.00 68.50 603 ALA A C 1
ATOM 4602 O O . ALA A 1 603 ? 29.440 -24.198 -17.201 1.00 68.50 603 ALA A O 1
ATOM 4603 N N . ALA A 1 604 ? 31.449 -23.526 -16.455 1.00 67.19 604 ALA A N 1
ATOM 4604 C CA . ALA A 1 604 ? 31.614 -24.631 -15.517 1.00 67.19 604 ALA A CA 1
ATOM 4605 C C . ALA A 1 604 ? 30.554 -24.516 -14.395 1.00 67.19 604 ALA A C 1
ATOM 4607 O O . ALA A 1 604 ? 30.492 -23.450 -13.768 1.00 67.19 604 ALA A O 1
ATOM 4608 N N . PRO A 1 605 ? 29.759 -25.570 -14.106 1.00 66.50 605 PRO A N 1
ATOM 4609 C CA . PRO A 1 605 ? 28.630 -25.494 -13.171 1.00 66.50 605 PRO A CA 1
ATOM 4610 C C . PRO A 1 605 ? 28.983 -24.955 -11.781 1.00 66.50 605 PRO A C 1
ATOM 4612 O O . PRO A 1 605 ? 28.190 -24.238 -11.186 1.00 66.50 605 PRO A O 1
ATOM 4615 N N . ASP A 1 606 ? 30.184 -25.241 -11.275 1.00 70.75 606 ASP A N 1
ATOM 4616 C CA . ASP A 1 606 ? 30.617 -24.866 -9.920 1.00 70.75 606 ASP A CA 1
ATOM 4617 C C . ASP A 1 606 ? 31.572 -23.664 -9.879 1.00 70.75 606 ASP A C 1
ATOM 4619 O O . ASP A 1 606 ? 32.279 -23.447 -8.894 1.00 70.75 606 ASP A O 1
ATOM 4623 N N . ALA A 1 607 ? 31.606 -22.853 -10.944 1.00 71.94 607 ALA A N 1
ATOM 4624 C CA . ALA A 1 607 ? 32.480 -21.686 -11.026 1.00 71.94 607 ALA A CA 1
ATOM 4625 C C . ALA A 1 607 ? 32.287 -20.748 -9.805 1.00 71.94 607 ALA A C 1
ATOM 4627 O O . ALA A 1 607 ? 31.189 -20.215 -9.625 1.00 71.94 607 ALA A O 1
ATOM 4628 N N . PRO A 1 608 ? 33.330 -20.448 -8.995 1.00 71.31 608 PRO A N 1
ATOM 4629 C CA . PRO A 1 608 ? 33.175 -19.720 -7.724 1.00 71.31 608 PRO A CA 1
ATOM 4630 C C . PRO A 1 608 ? 32.518 -18.334 -7.830 1.00 71.31 608 PRO A C 1
ATOM 4632 O O . PRO A 1 608 ? 31.917 -17.855 -6.870 1.00 71.31 608 PRO A O 1
ATOM 4635 N N . LYS A 1 609 ? 32.598 -17.708 -9.011 1.00 70.56 609 LYS A N 1
ATOM 4636 C CA . LYS A 1 609 ? 31.943 -16.434 -9.355 1.00 70.56 609 LYS A CA 1
ATOM 4637 C C . LYS A 1 609 ? 30.408 -16.502 -9.428 1.00 70.56 609 LYS A C 1
ATOM 4639 O O . LYS A 1 609 ? 29.769 -15.455 -9.429 1.00 70.56 609 LYS A O 1
ATOM 4644 N N . LEU A 1 610 ? 29.815 -17.694 -9.515 1.00 66.00 610 LEU A N 1
ATOM 4645 C CA . LEU A 1 610 ? 28.363 -17.879 -9.515 1.00 66.00 610 LEU A CA 1
ATOM 4646 C C . LEU A 1 610 ? 27.798 -17.743 -8.086 1.00 66.00 610 LEU A C 1
ATOM 4648 O O . LEU A 1 610 ? 28.425 -18.250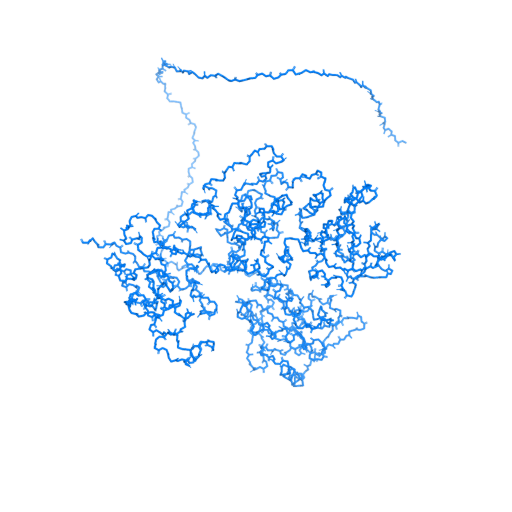 -7.143 1.00 66.00 610 LEU A O 1
ATOM 4652 N N . PRO A 1 611 ? 26.613 -17.122 -7.904 1.00 66.50 611 PRO A N 1
ATOM 4653 C CA . PRO A 1 611 ? 25.853 -17.197 -6.656 1.00 66.50 611 PRO A CA 1
ATOM 4654 C C . PRO A 1 611 ? 25.622 -18.651 -6.238 1.00 66.50 611 PRO A C 1
ATOM 4656 O O . PRO A 1 611 ? 25.481 -19.519 -7.096 1.00 66.50 611 PRO A O 1
ATOM 4659 N N . ALA A 1 612 ? 25.534 -18.929 -4.934 1.00 69.69 612 ALA A N 1
ATOM 4660 C CA . ALA A 1 612 ? 25.396 -20.301 -4.433 1.00 69.69 612 ALA A CA 1
ATOM 4661 C C . ALA A 1 612 ? 24.183 -21.046 -5.030 1.00 69.69 612 ALA A C 1
ATOM 4663 O O . ALA A 1 612 ? 24.301 -22.218 -5.367 1.00 69.69 612 ALA A O 1
ATOM 4664 N N . HIS A 1 613 ? 23.062 -20.349 -5.255 1.00 70.25 613 HIS A N 1
ATOM 4665 C CA . HIS A 1 613 ? 21.855 -20.912 -5.875 1.00 70.25 613 HIS A CA 1
ATOM 4666 C C . HIS A 1 613 ? 21.981 -21.183 -7.393 1.00 70.25 613 HIS A C 1
ATOM 4668 O O . HIS A 1 613 ? 21.062 -21.742 -7.982 1.00 70.25 613 HIS A O 1
ATOM 4674 N N . LYS A 1 614 ? 23.090 -20.781 -8.037 1.00 71.00 614 LYS A N 1
ATOM 4675 C CA . LYS A 1 614 ? 23.388 -21.018 -9.466 1.00 71.00 614 LYS A CA 1
ATOM 4676 C C . LYS A 1 614 ? 24.536 -22.017 -9.686 1.00 71.00 614 LYS A C 1
ATOM 4678 O O . LYS A 1 614 ? 24.938 -22.210 -10.829 1.00 71.00 614 LYS A O 1
ATOM 4683 N N . ARG A 1 615 ? 25.089 -22.618 -8.622 1.00 73.25 615 ARG A N 1
ATOM 4684 C CA . ARG A 1 615 ? 26.169 -23.621 -8.708 1.00 73.25 615 ARG A CA 1
ATOM 4685 C C . ARG A 1 615 ? 25.612 -25.035 -8.886 1.00 73.25 615 ARG A C 1
ATOM 4687 O O . ARG A 1 615 ? 24.484 -25.300 -8.484 1.00 73.25 615 ARG A O 1
ATOM 4694 N N . GLY A 1 616 ? 26.384 -25.926 -9.505 1.00 66.75 616 GLY A N 1
ATOM 4695 C CA . GLY A 1 616 ? 25.961 -27.287 -9.853 1.00 66.75 616 GLY A CA 1
ATOM 4696 C C . GLY A 1 616 ? 24.902 -27.363 -10.965 1.00 66.75 616 GLY A C 1
ATOM 4697 O O . GLY A 1 616 ? 24.324 -28.425 -11.189 1.00 66.75 616 GLY A O 1
ATOM 4698 N N . VAL A 1 617 ? 24.618 -26.255 -11.665 1.00 63.47 617 VAL A N 1
ATOM 4699 C CA . VAL A 1 617 ? 23.536 -26.154 -12.660 1.00 63.47 617 VAL A CA 1
ATOM 4700 C C . VAL A 1 617 ? 24.089 -25.989 -14.077 1.00 63.47 617 VAL A C 1
ATOM 4702 O O . VAL A 1 617 ? 24.854 -25.069 -14.357 1.00 63.47 617 VAL A O 1
ATOM 4705 N N . VAL A 1 618 ? 23.630 -26.837 -15.002 1.00 71.31 618 VAL A N 1
ATOM 4706 C CA . VAL A 1 618 ? 23.809 -26.646 -16.451 1.00 71.31 618 VAL A CA 1
ATOM 4707 C C . VAL A 1 618 ? 22.665 -25.770 -16.965 1.00 71.31 618 VAL A C 1
ATOM 4709 O O . VAL A 1 618 ? 21.529 -26.226 -17.064 1.00 71.31 618 VAL A O 1
ATOM 4712 N N . GLY A 1 619 ? 22.942 -24.505 -17.290 1.00 72.12 619 GLY A N 1
ATOM 4713 C CA . GLY A 1 619 ? 21.893 -23.533 -17.636 1.00 72.12 619 GLY A CA 1
ATOM 4714 C C . GLY A 1 619 ? 21.084 -23.876 -18.896 1.00 72.12 619 GLY A C 1
ATOM 4715 O O . GLY A 1 619 ? 19.936 -23.457 -19.017 1.00 72.12 619 GLY A O 1
ATOM 4716 N N . LEU A 1 620 ? 21.640 -24.680 -19.809 1.00 76.38 620 LEU A N 1
ATOM 4717 C CA . LEU A 1 620 ? 20.961 -25.101 -21.042 1.00 76.38 620 LEU A CA 1
ATOM 4718 C C . LEU A 1 620 ? 19.756 -26.029 -20.824 1.00 76.38 620 LEU A C 1
ATOM 4720 O O . LEU A 1 620 ? 18.909 -26.119 -21.706 1.00 76.38 620 LEU A O 1
ATOM 4724 N N . THR A 1 621 ? 19.651 -26.708 -19.677 1.00 73.81 621 THR A N 1
ATOM 4725 C CA . THR A 1 621 ? 18.516 -27.600 -19.363 1.00 73.81 621 THR A CA 1
ATOM 4726 C C . THR A 1 621 ? 17.478 -26.944 -18.448 1.00 73.81 621 THR A C 1
ATOM 4728 O O . THR A 1 621 ? 16.602 -27.623 -17.915 1.00 73.81 621 THR A O 1
ATOM 4731 N N . ARG A 1 622 ? 17.575 -25.622 -18.238 1.00 75.12 622 ARG A N 1
ATOM 4732 C CA . ARG A 1 622 ? 16.805 -24.874 -17.237 1.00 75.12 622 ARG A CA 1
ATOM 4733 C C . ARG A 1 622 ? 15.979 -23.743 -17.861 1.00 75.12 622 ARG A C 1
ATOM 4735 O O . ARG A 1 622 ? 16.549 -22.705 -18.205 1.00 75.12 622 ARG A O 1
ATOM 4742 N N . PRO A 1 623 ? 14.640 -23.873 -17.960 1.00 83.06 623 PRO A N 1
ATOM 4743 C CA . PRO A 1 623 ? 13.753 -22.801 -18.421 1.00 83.06 623 PRO A CA 1
ATOM 4744 C C . PRO A 1 623 ? 13.900 -21.485 -17.642 1.00 83.06 623 PRO A C 1
ATOM 4746 O O . PRO A 1 623 ? 13.634 -20.411 -18.171 1.00 83.06 623 PRO A O 1
ATOM 4749 N N . GLU A 1 624 ? 14.297 -21.535 -16.370 1.00 80.75 624 GLU A N 1
ATOM 4750 C CA . GLU A 1 624 ? 14.654 -20.375 -15.546 1.00 80.75 624 GLU A CA 1
ATOM 4751 C C . GLU A 1 624 ? 15.910 -19.633 -16.041 1.00 80.75 624 GLU A C 1
ATOM 4753 O O . GLU A 1 624 ? 15.929 -18.408 -16.008 1.00 80.75 624 GLU A O 1
ATOM 4758 N N . CYS A 1 625 ? 16.914 -20.333 -16.579 1.00 83.44 625 CYS A N 1
ATOM 4759 C CA . CYS A 1 625 ? 18.092 -19.708 -17.185 1.00 83.44 625 CYS A CA 1
ATOM 4760 C C . CYS A 1 625 ? 17.808 -19.260 -18.624 1.00 83.44 625 CYS A C 1
ATOM 4762 O O . CYS A 1 625 ? 18.121 -18.131 -18.999 1.00 83.44 625 CYS A O 1
ATOM 4764 N N . LEU A 1 626 ? 17.179 -20.119 -19.431 1.00 87.38 626 LEU A N 1
ATOM 4765 C CA . LEU A 1 626 ? 16.903 -19.842 -20.843 1.00 87.38 626 LEU A CA 1
ATOM 4766 C C . LEU A 1 626 ? 16.037 -18.584 -21.032 1.00 87.38 626 LEU A C 1
ATOM 4768 O O . LEU A 1 626 ? 16.305 -17.810 -21.951 1.00 87.38 626 LEU A O 1
ATOM 4772 N N . ARG A 1 627 ? 15.092 -18.308 -20.119 1.00 88.50 627 ARG A N 1
ATOM 4773 C CA . ARG A 1 627 ? 14.281 -17.072 -20.103 1.00 88.50 627 ARG A CA 1
ATOM 4774 C C . ARG A 1 627 ? 15.087 -15.770 -20.119 1.00 88.50 627 ARG A C 1
ATOM 4776 O O . ARG A 1 627 ? 14.607 -14.802 -20.697 1.00 88.50 627 ARG A O 1
ATOM 4783 N N . CYS A 1 628 ? 16.281 -15.751 -19.525 1.00 90.06 628 CYS A N 1
ATOM 4784 C CA . CYS A 1 628 ? 17.128 -14.554 -19.439 1.00 90.06 628 CYS A CA 1
ATOM 4785 C C . CYS A 1 628 ? 18.314 -14.567 -20.422 1.00 90.06 628 CYS A C 1
ATOM 4787 O O . CYS A 1 628 ? 19.037 -13.581 -20.527 1.00 90.06 628 CYS A O 1
ATOM 4789 N N . HIS A 1 629 ? 18.542 -15.685 -21.120 1.00 91.44 629 HIS A N 1
ATOM 4790 C CA . HIS A 1 629 ? 19.718 -15.913 -21.972 1.00 91.44 629 HIS A CA 1
ATOM 4791 C C . HIS A 1 629 ? 19.370 -16.217 -23.444 1.00 91.44 629 HIS A C 1
ATOM 4793 O O . HIS A 1 629 ? 20.272 -16.472 -24.242 1.00 91.44 629 HIS A O 1
ATOM 4799 N N . THR A 1 630 ? 18.087 -16.180 -23.815 1.00 91.94 630 THR A N 1
ATOM 4800 C CA . THR A 1 630 ? 17.578 -16.409 -25.181 1.00 91.94 630 THR A CA 1
ATOM 4801 C C . THR A 1 630 ? 16.541 -15.352 -25.563 1.00 91.94 630 THR A C 1
ATOM 4803 O O . THR A 1 630 ? 16.010 -14.646 -24.702 1.00 91.94 630 THR A O 1
ATOM 4806 N N . THR A 1 631 ? 16.227 -15.240 -26.853 1.00 92.56 631 THR A N 1
ATOM 4807 C CA . THR A 1 631 ? 15.218 -14.295 -27.348 1.00 92.56 631 THR A CA 1
ATOM 4808 C C . THR A 1 631 ? 13.848 -14.965 -27.458 1.00 92.56 631 THR A C 1
ATOM 4810 O O . THR A 1 631 ? 13.691 -15.985 -28.125 1.00 92.56 631 THR A O 1
ATOM 4813 N N . GLY A 1 632 ? 12.835 -14.381 -26.807 1.00 89.81 632 GLY A N 1
ATOM 4814 C CA . GLY A 1 632 ? 11.439 -14.817 -26.938 1.00 89.81 632 GLY A CA 1
ATOM 4815 C C . GLY A 1 632 ? 11.128 -16.196 -26.343 1.00 89.81 632 GLY A C 1
ATOM 4816 O O . GLY A 1 632 ? 10.290 -16.903 -26.897 1.00 89.81 632 GLY A O 1
ATOM 4817 N N . PHE A 1 633 ? 11.786 -16.594 -25.245 1.00 89.50 633 PHE A N 1
ATOM 4818 C CA . PHE A 1 633 ? 11.609 -17.921 -24.639 1.00 89.50 633 PHE A CA 1
ATOM 4819 C C . PHE A 1 633 ? 10.132 -18.301 -24.423 1.00 89.50 633 PHE A C 1
ATOM 4821 O O . PHE A 1 633 ? 9.396 -17.616 -23.707 1.00 89.50 633 PHE A O 1
ATOM 4828 N N . GLY A 1 634 ? 9.715 -19.420 -25.016 1.00 85.00 634 GLY A N 1
ATOM 4829 C CA . GLY A 1 634 ? 8.357 -19.957 -24.934 1.00 85.00 634 GLY A CA 1
ATOM 4830 C C . GLY A 1 634 ? 7.299 -19.161 -25.706 1.00 85.00 634 GLY A C 1
ATOM 4831 O O . GLY A 1 634 ? 6.113 -19.334 -25.434 1.00 85.00 634 GLY A O 1
ATOM 4832 N N . ARG A 1 635 ? 7.693 -18.279 -26.634 1.00 87.44 635 ARG A N 1
ATOM 4833 C CA . ARG A 1 635 ? 6.779 -17.460 -27.451 1.00 87.44 635 ARG A CA 1
ATOM 4834 C C . ARG A 1 635 ? 6.786 -17.875 -28.918 1.00 87.44 635 ARG A C 1
ATOM 4836 O O . ARG A 1 635 ? 7.738 -18.476 -29.409 1.00 87.44 635 ARG A O 1
ATOM 4843 N N . THR A 1 636 ? 5.727 -17.506 -29.634 1.00 88.12 636 THR A N 1
ATOM 4844 C CA . THR A 1 636 ? 5.554 -17.771 -31.067 1.00 88.12 636 THR A CA 1
ATOM 4845 C C . THR A 1 636 ? 6.753 -17.260 -31.873 1.00 88.12 636 THR A C 1
ATOM 4847 O O . THR A 1 636 ? 7.053 -16.068 -31.871 1.00 88.12 636 THR A O 1
ATOM 4850 N N . GLY A 1 637 ? 7.458 -18.167 -32.552 1.00 87.31 637 GLY A N 1
ATOM 4851 C CA . GLY A 1 637 ? 8.660 -17.856 -33.336 1.00 87.31 637 GLY A CA 1
ATOM 4852 C C . GLY A 1 637 ? 9.933 -17.567 -32.527 1.00 87.31 637 GLY A C 1
ATOM 4853 O O . GLY A 1 637 ? 10.972 -17.361 -33.140 1.00 87.31 637 GLY A O 1
ATOM 4854 N N . GLY A 1 638 ? 9.881 -17.543 -31.191 1.00 88.81 638 GLY A N 1
ATOM 4855 C CA . GLY A 1 638 ? 11.050 -17.341 -30.327 1.00 88.81 638 GLY A CA 1
ATOM 4856 C C . GLY A 1 638 ? 11.782 -18.645 -29.990 1.00 88.81 638 GLY A C 1
ATOM 4857 O O . GLY A 1 638 ? 11.497 -19.705 -30.551 1.00 88.81 638 GLY A O 1
ATOM 4858 N N . TYR A 1 639 ? 12.721 -18.586 -29.043 1.00 88.69 639 TYR A N 1
ATOM 4859 C CA . TYR A 1 639 ? 13.360 -19.787 -28.494 1.00 88.69 639 TYR A CA 1
ATOM 4860 C C . TYR A 1 639 ? 12.303 -20.694 -27.819 1.00 88.69 639 TYR A C 1
ATOM 4862 O O . TYR A 1 639 ? 11.467 -20.188 -27.065 1.00 88.69 639 TYR A O 1
ATOM 4870 N N . PRO A 1 640 ? 12.286 -22.018 -28.054 1.00 82.62 640 PRO A N 1
ATOM 4871 C CA . PRO A 1 640 ? 11.192 -22.878 -27.609 1.00 82.62 640 PRO A CA 1
ATOM 4872 C C . PRO A 1 640 ? 11.209 -23.126 -26.095 1.00 82.62 640 PRO A C 1
ATOM 4874 O O . PRO A 1 640 ? 12.265 -23.141 -25.465 1.00 82.62 640 PRO A O 1
ATOM 4877 N N . ALA A 1 641 ? 10.030 -23.386 -25.521 1.00 76.88 641 ALA A N 1
ATOM 4878 C CA . ALA A 1 641 ? 9.916 -23.853 -24.136 1.00 76.88 641 ALA A CA 1
ATOM 4879 C C . ALA A 1 641 ? 10.302 -25.336 -23.978 1.00 76.88 641 ALA A C 1
ATOM 4881 O O . ALA A 1 641 ? 10.901 -25.702 -22.972 1.00 76.88 641 ALA A O 1
ATOM 4882 N N . GLU A 1 642 ? 9.987 -26.156 -24.986 1.00 68.75 642 GLU A N 1
ATOM 4883 C CA . GLU A 1 642 ? 10.266 -27.595 -25.045 1.00 68.75 642 GLU A CA 1
ATOM 4884 C C . GLU A 1 642 ? 11.203 -27.894 -26.230 1.00 68.75 642 GLU A C 1
ATOM 4886 O O . GLU A 1 642 ? 10.923 -27.430 -27.340 1.00 68.75 642 GLU A O 1
ATOM 4891 N N . PRO A 1 643 ? 12.297 -28.658 -26.056 1.00 54.47 643 PRO A N 1
ATOM 4892 C CA . PRO A 1 643 ? 13.252 -28.951 -27.125 1.00 54.47 643 PRO A CA 1
ATOM 4893 C C . PRO A 1 643 ? 12.724 -30.034 -28.084 1.00 54.47 643 PRO A C 1
ATOM 4895 O O . PRO A 1 643 ? 13.180 -31.177 -28.077 1.00 54.47 643 PRO A O 1
ATOM 4898 N N . SER A 1 644 ? 11.754 -29.677 -28.928 1.00 43.41 644 SER A N 1
ATOM 4899 C CA . SER A 1 644 ? 11.279 -30.536 -30.014 1.00 43.41 644 SER A CA 1
ATOM 4900 C C . SER A 1 644 ? 12.260 -30.556 -31.192 1.00 43.41 644 SER A C 1
ATOM 4902 O O . SER A 1 644 ? 12.844 -29.542 -31.576 1.00 43.41 644 SER A O 1
ATOM 4904 N N . ALA A 1 645 ? 12.433 -31.732 -31.791 1.00 35.94 645 ALA A N 1
ATOM 4905 C CA . ALA A 1 645 ? 13.245 -31.932 -32.985 1.00 35.94 645 ALA A CA 1
ATOM 4906 C C . ALA A 1 645 ? 12.363 -32.349 -34.172 1.00 35.94 645 ALA A C 1
ATOM 4908 O O . ALA A 1 645 ? 11.405 -33.097 -33.974 1.00 35.94 645 ALA A O 1
ATOM 4909 N N . PRO A 1 646 ? 12.790 -32.061 -35.410 1.00 51.75 646 PRO A N 1
ATOM 4910 C CA . PRO A 1 646 ? 13.133 -30.757 -35.997 1.00 51.75 646 PRO A CA 1
ATOM 4911 C C . PRO A 1 646 ? 11.952 -30.268 -36.900 1.00 51.75 646 PRO A C 1
ATOM 4913 O O . PRO A 1 646 ? 10.999 -31.028 -37.073 1.00 51.75 646 PRO A O 1
ATOM 4916 N N . PRO A 1 647 ? 11.929 -29.057 -37.511 1.00 44.41 647 PRO A N 1
ATOM 4917 C CA . PRO A 1 647 ? 13.023 -28.129 -37.816 1.00 44.41 647 PRO A CA 1
ATOM 4918 C C . PRO A 1 647 ? 13.408 -27.170 -36.685 1.00 44.41 647 PRO A C 1
ATOM 4920 O O . PRO A 1 647 ? 12.633 -26.857 -35.789 1.00 44.41 647 PRO A O 1
ATOM 4923 N N . THR A 1 648 ? 14.646 -26.696 -36.783 1.00 43.84 648 THR A N 1
ATOM 4924 C CA . THR A 1 648 ? 15.364 -25.841 -35.835 1.00 43.84 648 THR A CA 1
ATOM 4925 C C . THR A 1 648 ? 14.612 -24.554 -35.460 1.00 43.84 648 THR A C 1
ATOM 4927 O O . THR A 1 648 ? 14.262 -23.788 -36.360 1.00 43.84 648 THR A O 1
ATOM 4930 N N . PRO A 1 649 ? 14.512 -24.204 -34.164 1.00 46.88 649 PRO A N 1
ATOM 4931 C CA . PRO A 1 649 ? 14.583 -22.810 -33.734 1.00 46.88 649 PRO A CA 1
ATOM 4932 C C . PRO A 1 649 ? 16.041 -22.356 -33.933 1.00 46.88 649 PRO A C 1
ATOM 4934 O O . PRO A 1 649 ? 16.921 -22.869 -33.238 1.00 46.88 649 PRO A O 1
ATOM 4937 N N . PRO A 1 650 ? 16.361 -21.497 -34.919 1.00 54.84 650 PRO A N 1
ATOM 4938 C CA . PRO A 1 650 ? 17.750 -21.294 -35.323 1.00 54.84 650 PRO A CA 1
ATOM 4939 C C . PRO A 1 650 ? 18.576 -20.541 -34.275 1.00 54.84 650 PRO A C 1
ATOM 4941 O O . PRO A 1 650 ? 18.037 -19.864 -33.398 1.00 54.84 650 PRO A O 1
ATOM 4944 N N . SER A 1 651 ? 19.894 -20.518 -34.487 1.00 62.16 651 SER A N 1
ATOM 4945 C CA . SER A 1 651 ? 20.847 -19.640 -33.784 1.00 62.16 651 SER A CA 1
ATOM 4946 C C . SER A 1 651 ? 20.453 -18.152 -33.772 1.00 62.16 651 SER A C 1
ATOM 4948 O O . SER A 1 651 ? 20.917 -17.389 -32.935 1.00 62.16 651 SER A O 1
ATOM 4950 N N . ALA A 1 652 ? 19.527 -17.736 -34.643 1.00 76.75 652 ALA A N 1
ATOM 4951 C CA . ALA A 1 652 ? 18.887 -16.421 -34.637 1.00 76.75 652 ALA A CA 1
ATOM 4952 C C . ALA A 1 652 ? 18.169 -16.041 -33.317 1.00 76.75 652 ALA A C 1
ATOM 4954 O O . ALA A 1 652 ? 17.903 -14.853 -33.122 1.00 76.75 652 ALA A O 1
ATOM 4955 N N . MET A 1 653 ? 17.861 -17.013 -32.442 1.00 88.88 653 MET A N 1
ATOM 4956 C CA . MET A 1 653 ? 17.247 -16.805 -31.115 1.00 88.88 653 MET A CA 1
ATOM 4957 C C . MET A 1 653 ? 18.195 -17.095 -29.936 1.00 88.88 653 MET A C 1
ATOM 4959 O O . MET A 1 653 ? 17.802 -16.911 -28.778 1.00 88.88 653 MET A O 1
ATOM 4963 N N . GLU A 1 654 ? 19.425 -17.551 -30.200 1.00 89.00 654 GLU A N 1
ATOM 4964 C CA . GLU A 1 654 ? 20.460 -17.697 -29.172 1.00 89.00 654 GLU A CA 1
ATOM 4965 C C . GLU A 1 654 ? 20.924 -16.299 -28.717 1.00 89.00 654 GLU A C 1
ATOM 4967 O O . GLU A 1 654 ? 21.209 -15.415 -29.525 1.00 89.00 654 GLU A O 1
ATOM 4972 N N . GLY A 1 655 ? 20.998 -16.089 -27.402 1.00 90.44 655 GLY A N 1
ATOM 4973 C CA . GLY A 1 655 ? 21.363 -14.809 -26.799 1.00 90.44 655 GLY A CA 1
ATOM 4974 C C . GLY A 1 655 ? 20.184 -13.848 -26.635 1.00 90.44 655 GLY A C 1
ATOM 4975 O O . GLY A 1 655 ? 19.061 -14.095 -27.079 1.00 90.44 655 GLY A O 1
ATOM 4976 N N . VAL A 1 656 ? 20.448 -12.727 -25.966 1.00 93.75 656 VAL A N 1
ATOM 4977 C CA . VAL A 1 656 ? 19.494 -11.625 -25.800 1.00 93.75 656 VAL A CA 1
ATOM 4978 C C . VAL A 1 656 ? 19.652 -10.704 -27.010 1.00 93.75 656 VAL A C 1
ATOM 4980 O O . VAL A 1 656 ? 20.622 -9.954 -27.102 1.00 93.75 656 VAL A O 1
ATOM 4983 N N . GLY A 1 657 ? 18.735 -10.820 -27.972 1.00 92.06 657 GLY A N 1
ATOM 4984 C CA . GLY A 1 657 ? 18.736 -10.097 -29.245 1.00 92.06 657 GLY A CA 1
ATOM 4985 C C . GLY A 1 657 ? 17.855 -8.845 -29.251 1.00 92.06 657 GLY A C 1
ATOM 4986 O O . GLY A 1 657 ? 17.282 -8.458 -28.231 1.00 92.06 657 GLY A O 1
ATOM 4987 N N . CYS A 1 658 ? 17.710 -8.213 -30.421 1.00 92.25 658 CYS A N 1
ATOM 4988 C CA . CYS A 1 658 ? 16.975 -6.949 -30.576 1.00 92.25 658 CYS A CA 1
ATOM 4989 C C . CYS A 1 658 ? 15.550 -7.018 -29.996 1.00 92.25 658 CYS A C 1
ATOM 4991 O O . CYS A 1 658 ? 15.118 -6.124 -29.269 1.00 92.25 658 CYS A O 1
ATOM 4993 N N . GLU A 1 659 ? 14.831 -8.106 -30.270 1.00 93.38 659 GLU A N 1
ATOM 4994 C CA . GLU A 1 659 ? 13.429 -8.296 -29.881 1.00 93.38 659 GLU A CA 1
ATOM 4995 C C . GLU A 1 659 ? 13.225 -8.551 -28.378 1.00 93.38 659 GLU A C 1
ATOM 4997 O O . GLU A 1 659 ? 12.106 -8.423 -27.885 1.00 93.38 659 GLU A O 1
ATOM 5002 N N . ALA A 1 660 ? 14.281 -8.859 -27.617 1.00 91.62 660 ALA A N 1
ATOM 5003 C CA . ALA A 1 660 ? 14.192 -8.908 -26.157 1.00 91.62 660 ALA A CA 1
ATOM 5004 C C . ALA A 1 660 ? 13.992 -7.501 -25.561 1.00 91.62 660 ALA A C 1
ATOM 5006 O O . ALA A 1 660 ? 13.242 -7.329 -24.601 1.00 91.62 660 ALA A O 1
ATOM 5007 N N . CYS A 1 661 ? 14.602 -6.483 -26.180 1.00 89.94 661 CYS A N 1
ATOM 5008 C CA . CYS A 1 661 ? 14.451 -5.080 -25.790 1.00 89.94 661 CYS A CA 1
ATOM 5009 C C . CYS A 1 661 ? 13.308 -4.368 -26.531 1.00 89.94 661 CYS A C 1
ATOM 5011 O O . CYS A 1 661 ? 12.662 -3.483 -25.976 1.00 89.94 661 CYS A O 1
ATOM 5013 N N . HIS A 1 662 ? 13.062 -4.729 -27.790 1.00 90.69 662 HIS A N 1
ATOM 5014 C CA . HIS A 1 662 ? 12.130 -4.023 -28.673 1.00 90.69 662 HIS A CA 1
ATOM 5015 C C . HIS A 1 662 ? 10.783 -4.745 -28.878 1.00 90.69 662 HIS A C 1
ATOM 5017 O O . HIS A 1 662 ? 9.846 -4.163 -29.432 1.00 90.69 662 HIS A O 1
ATOM 5023 N N . GLY A 1 663 ? 10.650 -5.976 -28.386 1.00 91.25 663 GLY A N 1
ATOM 5024 C CA . GLY A 1 663 ? 9.503 -6.846 -28.627 1.00 91.25 663 GLY A CA 1
ATOM 5025 C C . GLY A 1 663 ? 9.532 -7.527 -30.002 1.00 91.25 663 GLY A C 1
ATOM 5026 O O . GLY A 1 663 ? 10.421 -7.240 -30.806 1.00 91.25 663 GLY A O 1
ATOM 5027 N N . PRO A 1 664 ? 8.559 -8.414 -30.278 1.00 92.56 664 PRO A N 1
ATOM 5028 C CA . PRO A 1 664 ? 8.505 -9.199 -31.507 1.00 92.56 664 PRO A CA 1
ATOM 5029 C C . PRO A 1 664 ? 8.449 -8.321 -32.762 1.00 92.56 664 PRO A C 1
ATOM 5031 O O . PRO A 1 664 ? 7.675 -7.363 -32.842 1.00 92.56 664 PRO A O 1
ATOM 5034 N N . GLY A 1 665 ? 9.277 -8.656 -33.747 1.00 92.69 665 GLY A N 1
ATOM 5035 C CA . GLY A 1 665 ? 9.542 -7.844 -34.926 1.00 92.69 665 GLY A CA 1
ATOM 5036 C C . GLY A 1 665 ? 8.672 -8.158 -36.139 1.00 92.69 665 GLY A C 1
ATOM 5037 O O . GLY A 1 665 ? 8.605 -7.314 -37.031 1.00 92.69 665 GLY A O 1
ATOM 5038 N N . LYS A 1 666 ? 7.971 -9.306 -36.203 1.00 93.50 666 LYS A N 1
ATOM 5039 C CA . LYS A 1 666 ? 7.261 -9.753 -37.424 1.00 93.50 666 LYS A CA 1
ATOM 5040 C C . LYS A 1 666 ? 6.350 -8.674 -38.014 1.00 93.50 666 LYS A C 1
ATOM 5042 O O . LYS A 1 666 ? 6.491 -8.326 -39.182 1.00 93.50 666 LYS A O 1
ATOM 5047 N N . ALA A 1 667 ? 5.494 -8.073 -37.186 1.00 91.44 667 ALA A N 1
ATOM 5048 C CA . ALA A 1 667 ? 4.557 -7.031 -37.610 1.00 91.44 667 ALA A CA 1
ATOM 5049 C C . ALA A 1 667 ? 5.227 -5.725 -38.091 1.00 91.44 667 ALA A C 1
ATOM 5051 O O . ALA A 1 667 ? 4.565 -4.922 -38.745 1.00 91.44 667 ALA A O 1
ATOM 5052 N N . HIS A 1 668 ? 6.501 -5.499 -37.753 1.00 92.38 668 HIS A N 1
ATOM 5053 C CA . HIS A 1 668 ? 7.305 -4.360 -38.200 1.00 92.38 668 HIS A CA 1
ATOM 5054 C C . HIS A 1 668 ? 8.149 -4.695 -39.439 1.00 92.38 668 HIS A C 1
ATOM 5056 O O . HIS A 1 668 ? 8.333 -3.838 -40.296 1.00 92.38 668 HIS A O 1
ATOM 5062 N N . CYS A 1 669 ? 8.616 -5.939 -39.576 1.00 91.50 669 CYS A N 1
ATOM 5063 C CA . CYS A 1 669 ? 9.239 -6.424 -40.808 1.00 91.50 669 CYS A CA 1
ATOM 5064 C C . CYS A 1 669 ? 8.232 -6.510 -41.968 1.00 91.50 669 CYS A C 1
ATOM 5066 O O . CYS A 1 669 ? 8.607 -6.244 -43.106 1.00 91.50 669 CYS A O 1
ATOM 5068 N N . ASP A 1 670 ? 6.970 -6.845 -41.676 1.00 92.50 670 ASP A N 1
ATOM 5069 C CA . ASP A 1 670 ? 5.884 -6.902 -42.665 1.00 92.50 670 ASP A CA 1
ATOM 5070 C C . ASP A 1 670 ? 5.431 -5.504 -43.129 1.00 92.50 670 ASP A C 1
ATOM 5072 O O . ASP A 1 670 ? 5.191 -5.292 -44.315 1.00 92.50 670 ASP A O 1
ATOM 5076 N N . ASP A 1 671 ? 5.329 -4.542 -42.204 1.00 91.50 671 ASP A N 1
ATOM 5077 C CA . ASP A 1 671 ? 5.070 -3.132 -42.513 1.00 91.50 671 ASP A CA 1
ATOM 5078 C C . ASP A 1 671 ? 5.880 -2.204 -41.583 1.00 91.50 671 ASP A C 1
ATOM 5080 O O . ASP A 1 671 ? 5.450 -1.895 -40.463 1.00 91.50 671 ASP A O 1
ATOM 5084 N N . PRO A 1 672 ? 7.030 -1.681 -42.052 1.00 86.62 672 PRO A N 1
ATOM 5085 C CA . PRO A 1 672 ? 7.846 -0.745 -41.284 1.00 86.62 672 PRO A CA 1
ATOM 5086 C C . PRO A 1 672 ? 7.157 0.585 -40.945 1.00 86.62 672 PRO A C 1
ATOM 5088 O O . PRO A 1 672 ? 7.635 1.306 -40.067 1.00 86.62 672 PRO A O 1
ATOM 5091 N N . LYS A 1 673 ? 6.049 0.930 -41.619 1.00 84.19 673 LYS A N 1
ATOM 5092 C CA . LYS A 1 673 ? 5.263 2.151 -41.374 1.00 84.19 673 LYS A CA 1
ATOM 5093 C C . LYS A 1 673 ? 4.149 1.934 -40.345 1.00 84.19 673 LYS A C 1
ATOM 5095 O O . LYS A 1 673 ? 3.607 2.920 -39.841 1.00 84.19 673 LYS A O 1
ATOM 5100 N N . LYS A 1 674 ? 3.818 0.682 -40.004 1.00 81.88 674 LYS A N 1
ATOM 5101 C CA . LYS A 1 674 ? 2.746 0.339 -39.062 1.00 81.88 674 LYS A CA 1
ATOM 5102 C C . LYS A 1 674 ? 3.036 0.932 -37.675 1.00 81.88 674 LYS A C 1
ATOM 5104 O O . LYS A 1 674 ? 4.012 0.537 -37.024 1.00 81.88 674 LYS A O 1
ATOM 5109 N N . PRO A 1 675 ? 2.210 1.870 -37.173 1.00 72.62 675 PRO A N 1
ATOM 5110 C CA . PRO A 1 675 ? 2.478 2.524 -35.900 1.00 72.62 675 PRO A CA 1
ATOM 5111 C C . PRO A 1 675 ? 2.461 1.500 -34.762 1.00 72.62 675 PRO A C 1
ATOM 5113 O O . PRO A 1 675 ? 1.597 0.628 -34.707 1.00 72.62 675 PRO A O 1
ATOM 5116 N N . ARG A 1 676 ? 3.413 1.629 -33.828 1.00 74.62 676 ARG A N 1
ATOM 5117 C CA . ARG A 1 676 ? 3.542 0.781 -32.624 1.00 74.62 676 ARG A CA 1
ATOM 5118 C C . ARG A 1 676 ? 3.778 -0.716 -32.894 1.00 74.62 676 ARG A C 1
ATOM 5120 O O . ARG A 1 676 ? 3.659 -1.499 -31.950 1.00 74.62 676 ARG A O 1
ATOM 5127 N N . ALA A 1 677 ? 4.128 -1.125 -34.119 1.00 83.75 677 ALA A N 1
ATOM 5128 C CA . ALA A 1 677 ? 4.408 -2.527 -34.449 1.00 83.75 677 ALA A CA 1
ATOM 5129 C C . ALA A 1 677 ? 5.573 -3.109 -33.625 1.00 83.75 677 ALA A C 1
ATOM 5131 O O . ALA A 1 677 ? 5.456 -4.207 -33.090 1.00 83.75 677 ALA A O 1
ATOM 5132 N N . ILE A 1 678 ? 6.631 -2.319 -33.428 1.00 87.06 678 ILE A N 1
ATOM 5133 C CA . ILE A 1 678 ? 7.772 -2.616 -32.552 1.00 87.06 678 ILE A CA 1
ATOM 5134 C C . ILE A 1 678 ? 7.935 -1.504 -31.495 1.00 87.06 678 ILE A C 1
ATOM 5136 O O . ILE A 1 678 ? 7.460 -0.379 -31.689 1.00 87.06 678 ILE A O 1
ATOM 5140 N N . ALA A 1 679 ? 8.561 -1.790 -30.350 1.00 86.75 679 ALA A N 1
ATOM 5141 C CA . ALA A 1 679 ? 8.748 -0.801 -29.288 1.00 86.75 679 ALA A CA 1
ATOM 5142 C C . ALA A 1 679 ? 9.896 0.175 -29.611 1.00 86.75 679 ALA A C 1
ATOM 5144 O O . ALA A 1 679 ? 11.072 -0.188 -29.646 1.00 86.75 679 ALA A O 1
ATOM 5145 N N . ARG A 1 680 ? 9.561 1.458 -29.786 1.00 82.75 680 ARG A N 1
ATOM 5146 C CA . ARG A 1 680 ? 10.540 2.550 -29.861 1.00 82.75 680 ARG A CA 1
ATOM 5147 C C . ARG A 1 680 ? 10.919 2.988 -28.447 1.00 82.75 680 ARG A C 1
ATOM 5149 O O . ARG A 1 680 ? 10.107 3.604 -27.769 1.00 82.75 680 ARG A O 1
ATOM 5156 N N . LEU A 1 681 ? 12.147 2.698 -28.019 1.00 84.62 681 LEU A N 1
ATOM 5157 C CA . LEU A 1 681 ? 12.633 3.046 -26.675 1.00 84.62 681 LEU A CA 1
ATOM 5158 C C . LEU A 1 681 ? 13.105 4.513 -26.588 1.00 84.62 681 LEU A C 1
ATOM 5160 O O . LEU A 1 681 ? 12.820 5.216 -25.618 1.00 84.62 681 LEU A O 1
ATOM 5164 N N . GLY A 1 682 ? 13.785 5.007 -27.628 1.00 82.06 682 GLY A N 1
ATOM 5165 C CA . GLY A 1 682 ? 14.298 6.379 -27.688 1.00 82.06 682 GLY A CA 1
ATOM 5166 C C . GLY A 1 682 ? 13.191 7.439 -27.745 1.00 82.06 682 GLY A C 1
ATOM 5167 O O . GLY A 1 682 ? 12.349 7.411 -28.645 1.00 82.06 682 GLY A O 1
ATOM 5168 N N . GLY A 1 683 ? 13.233 8.392 -26.807 1.00 81.81 683 GLY A N 1
ATOM 5169 C CA . GLY A 1 683 ? 12.232 9.455 -26.631 1.00 81.81 683 GLY A CA 1
ATOM 5170 C C . GLY A 1 683 ? 11.136 9.142 -25.602 1.00 81.81 683 GLY A C 1
ATOM 5171 O O . GLY A 1 683 ? 10.289 9.992 -25.344 1.00 81.81 683 GLY A O 1
ATOM 5172 N N . THR A 1 684 ? 11.152 7.949 -24.999 1.00 86.25 684 THR A N 1
ATOM 5173 C CA . THR A 1 684 ? 10.176 7.532 -23.977 1.00 86.25 684 THR A CA 1
ATOM 5174 C C . THR A 1 684 ? 10.685 7.783 -22.555 1.00 86.25 684 THR A C 1
ATOM 5176 O O . THR A 1 684 ? 11.867 8.052 -22.335 1.00 86.25 684 THR A O 1
ATOM 5179 N N . CYS A 1 685 ? 9.798 7.688 -21.562 1.00 87.69 685 CYS A N 1
ATOM 5180 C CA . CYS A 1 685 ? 10.193 7.687 -20.161 1.00 87.69 685 CYS A CA 1
ATOM 5181 C C . CYS A 1 685 ? 10.900 6.368 -19.815 1.00 87.69 685 CYS A C 1
ATOM 5183 O O . CYS A 1 685 ? 10.302 5.289 -19.891 1.00 87.69 685 CYS A O 1
ATOM 5185 N N . ASN A 1 686 ? 12.167 6.496 -19.422 1.00 88.25 686 ASN A N 1
ATOM 5186 C CA . ASN A 1 686 ? 13.069 5.432 -18.992 1.00 88.25 686 ASN A CA 1
ATOM 5187 C C . ASN A 1 686 ? 12.408 4.494 -17.960 1.00 88.25 686 ASN A C 1
ATOM 5189 O O . ASN A 1 686 ? 12.253 3.301 -18.219 1.00 88.25 686 ASN A O 1
ATOM 5193 N N . GLU A 1 687 ? 11.981 5.038 -16.819 1.00 86.25 687 GLU A N 1
ATOM 5194 C CA . GLU A 1 687 ? 11.384 4.297 -15.704 1.00 86.25 687 GLU A CA 1
ATOM 5195 C C . GLU A 1 687 ? 10.058 3.598 -16.064 1.00 86.25 687 GLU A C 1
ATOM 5197 O O . GLU A 1 687 ? 9.813 2.488 -15.597 1.00 86.25 687 GLU A O 1
ATOM 5202 N N . CYS A 1 688 ? 9.212 4.198 -16.910 1.00 83.81 688 CYS A N 1
ATOM 5203 C CA . CYS A 1 688 ? 7.896 3.636 -17.256 1.00 83.81 688 CYS A CA 1
ATOM 5204 C C . CYS A 1 688 ? 7.957 2.510 -18.308 1.00 83.81 688 CYS A C 1
ATOM 5206 O O . CYS A 1 688 ? 7.080 1.636 -18.331 1.00 83.81 688 CYS A O 1
ATOM 5208 N N . ASN A 1 689 ? 8.955 2.556 -19.202 1.00 84.44 689 ASN A N 1
ATOM 5209 C CA . ASN A 1 689 ? 8.985 1.742 -20.423 1.00 84.44 689 ASN A CA 1
ATOM 5210 C C . ASN A 1 689 ? 10.207 0.832 -20.537 1.00 84.44 689 ASN A C 1
ATOM 5212 O O . ASN A 1 689 ? 10.049 -0.320 -20.919 1.00 84.44 689 ASN A O 1
ATOM 5216 N N . ILE A 1 690 ? 11.404 1.325 -20.210 1.00 88.12 690 ILE A N 1
ATOM 5217 C CA . ILE A 1 690 ? 12.661 0.605 -20.461 1.00 88.12 690 ILE A CA 1
ATOM 5218 C C . ILE A 1 690 ? 13.128 -0.140 -19.202 1.00 88.12 690 ILE A C 1
ATOM 5220 O O . ILE A 1 690 ? 13.535 -1.295 -19.284 1.00 88.12 690 ILE A O 1
ATOM 5224 N N . LEU A 1 691 ? 12.990 0.457 -18.014 1.00 85.94 691 LEU A N 1
ATOM 5225 C CA . LEU A 1 691 ? 13.312 -0.219 -16.752 1.00 85.94 691 LEU A CA 1
ATOM 5226 C C . LEU A 1 691 ? 12.539 -1.544 -16.540 1.00 85.94 691 LEU A C 1
ATOM 5228 O O . LEU A 1 691 ? 13.171 -2.503 -16.097 1.00 85.94 691 LEU A O 1
ATOM 5232 N N . PRO A 1 692 ? 11.234 -1.670 -16.875 1.00 84.50 692 PRO A N 1
ATOM 5233 C CA . PRO A 1 692 ? 10.519 -2.947 -16.792 1.00 84.50 692 PRO A CA 1
ATOM 5234 C C . PRO A 1 692 ? 11.052 -4.020 -17.750 1.00 84.50 692 PRO A C 1
ATOM 5236 O O . PRO A 1 692 ? 10.942 -5.201 -17.445 1.00 84.50 692 PRO A O 1
ATOM 5239 N N . ILE A 1 693 ? 11.634 -3.613 -18.884 1.00 88.50 693 ILE A N 1
ATOM 5240 C CA . ILE A 1 693 ? 12.263 -4.513 -19.860 1.00 88.50 693 ILE A CA 1
ATOM 5241 C C . ILE A 1 693 ? 13.585 -5.035 -19.289 1.00 88.50 693 ILE A C 1
ATOM 5243 O O . ILE A 1 693 ? 13.790 -6.243 -19.235 1.00 88.50 693 ILE A O 1
ATOM 5247 N N . CYS A 1 694 ? 14.439 -4.158 -18.748 1.00 88.06 694 CYS A N 1
ATOM 5248 C CA . CYS A 1 694 ? 15.665 -4.587 -18.068 1.00 88.06 694 CYS A CA 1
ATOM 5249 C C . CYS A 1 694 ? 15.367 -5.508 -16.869 1.00 88.06 694 CYS A C 1
ATOM 5251 O O . CYS A 1 694 ? 15.978 -6.566 -16.736 1.00 88.06 694 CYS A O 1
ATOM 5253 N N . ARG A 1 695 ? 14.380 -5.151 -16.033 1.00 84.62 695 ARG A N 1
ATOM 5254 C CA . ARG A 1 695 ? 13.939 -5.941 -14.865 1.00 84.62 695 ARG A CA 1
ATOM 5255 C C . ARG A 1 695 ? 13.177 -7.232 -15.212 1.00 84.62 695 ARG A C 1
ATOM 5257 O O . ARG A 1 695 ? 12.722 -7.910 -14.298 1.00 84.62 695 ARG A O 1
ATOM 5264 N N . ALA A 1 696 ? 13.052 -7.599 -16.489 1.00 84.88 696 ALA A N 1
ATOM 5265 C CA . ALA A 1 696 ? 12.640 -8.950 -16.876 1.00 84.88 696 ALA A CA 1
ATOM 5266 C C . ALA A 1 696 ? 13.770 -9.986 -16.693 1.00 84.88 696 ALA A C 1
ATOM 5268 O O . ALA A 1 696 ? 13.480 -11.175 -16.605 1.00 84.88 696 ALA A O 1
ATOM 5269 N N . CYS A 1 697 ? 15.033 -9.534 -16.650 1.00 87.25 697 CYS A N 1
ATOM 5270 C CA . CYS A 1 697 ? 16.230 -10.373 -16.474 1.00 87.25 697 CYS A CA 1
ATOM 5271 C C . CYS A 1 697 ? 17.159 -9.872 -15.350 1.00 87.25 697 CYS A C 1
ATOM 5273 O O . CYS A 1 697 ? 17.813 -10.673 -14.690 1.00 87.25 697 CYS A O 1
ATOM 5275 N N . HIS A 1 698 ? 17.226 -8.553 -15.130 1.00 87.56 698 HIS A N 1
ATOM 5276 C CA . HIS A 1 698 ? 18.007 -7.911 -14.069 1.00 87.56 698 HIS A CA 1
ATOM 5277 C C . HIS A 1 698 ? 17.111 -7.587 -12.866 1.00 87.56 698 HIS A C 1
ATOM 5279 O O . HIS A 1 698 ? 16.696 -6.443 -12.649 1.00 87.56 698 HIS A O 1
ATOM 5285 N N . ASP A 1 699 ? 16.770 -8.628 -12.116 1.00 77.81 699 ASP A N 1
ATOM 5286 C CA . ASP A 1 699 ? 16.116 -8.554 -10.809 1.00 77.81 699 ASP A CA 1
ATOM 5287 C C . ASP A 1 699 ? 17.126 -8.799 -9.668 1.00 77.81 699 ASP A C 1
ATOM 5289 O O . ASP A 1 699 ? 18.315 -9.018 -9.907 1.00 77.81 699 ASP A O 1
ATOM 5293 N N . ASP A 1 700 ? 16.659 -8.741 -8.419 1.00 69.94 700 ASP A N 1
ATOM 5294 C CA . ASP A 1 700 ? 17.520 -8.841 -7.237 1.00 69.94 700 ASP A CA 1
ATOM 5295 C C . ASP A 1 700 ? 18.071 -10.271 -6.991 1.00 69.94 700 ASP A C 1
ATOM 5297 O O . ASP A 1 700 ? 19.062 -10.420 -6.275 1.00 69.94 700 ASP A O 1
ATOM 5301 N N . ASP A 1 701 ? 17.502 -11.313 -7.614 1.00 71.56 701 ASP A N 1
ATOM 5302 C CA . ASP A 1 701 ? 18.037 -12.687 -7.584 1.00 71.56 701 ASP A CA 1
ATOM 5303 C C . ASP A 1 701 ? 19.098 -12.901 -8.680 1.00 71.56 701 ASP A C 1
ATOM 5305 O O . ASP A 1 701 ? 20.091 -13.618 -8.496 1.00 71.56 701 ASP A O 1
ATOM 5309 N N . ASN A 1 702 ? 18.893 -12.276 -9.842 1.00 76.31 702 ASN A N 1
ATOM 5310 C CA . ASN A 1 702 ? 19.691 -12.484 -11.043 1.00 76.31 702 ASN A CA 1
ATOM 5311 C C . ASN A 1 702 ? 20.878 -11.527 -11.181 1.00 76.31 702 ASN A C 1
ATOM 5313 O O . ASN A 1 702 ? 21.967 -11.989 -11.536 1.00 76.31 702 ASN A O 1
ATOM 5317 N N . ASP A 1 703 ? 20.686 -10.246 -10.866 1.00 78.06 703 ASP A N 1
ATOM 5318 C CA . ASP A 1 703 ? 21.711 -9.200 -10.841 1.00 78.06 703 ASP A CA 1
ATOM 5319 C C . ASP A 1 703 ? 21.500 -8.254 -9.632 1.00 78.06 703 ASP A C 1
ATOM 5321 O O . ASP A 1 703 ? 21.098 -7.097 -9.793 1.00 78.06 703 ASP A O 1
ATOM 5325 N N . PRO A 1 704 ? 21.820 -8.699 -8.396 1.00 73.06 704 PRO A N 1
ATOM 5326 C CA . PRO A 1 704 ? 21.697 -7.907 -7.159 1.00 73.06 704 PRO A CA 1
ATOM 5327 C C . PRO A 1 704 ? 22.582 -6.645 -7.091 1.00 73.06 704 PRO A C 1
ATOM 5329 O O . PRO A 1 704 ? 22.702 -6.024 -6.031 1.00 73.06 704 PRO A O 1
ATOM 5332 N N . ARG A 1 705 ? 23.268 -6.279 -8.181 1.00 78.88 705 ARG A N 1
ATOM 5333 C CA . ARG A 1 705 ? 24.064 -5.049 -8.314 1.00 78.88 705 ARG A CA 1
ATOM 5334 C C . ARG A 1 705 ? 23.614 -4.189 -9.501 1.00 78.88 705 ARG A C 1
ATOM 5336 O O . ARG A 1 705 ? 24.304 -3.225 -9.832 1.00 78.88 705 ARG A O 1
ATOM 5343 N N . PHE A 1 706 ? 22.470 -4.500 -10.112 1.00 83.88 706 PHE A N 1
ATOM 5344 C CA . PHE A 1 706 ? 21.939 -3.772 -11.256 1.00 83.88 706 PHE A CA 1
ATOM 5345 C C . PHE A 1 706 ? 21.538 -2.331 -10.908 1.00 83.88 706 PHE A C 1
ATOM 5347 O O . PHE A 1 706 ? 20.439 -2.066 -10.413 1.00 83.88 706 PHE A O 1
ATOM 5354 N N . ASP A 1 707 ? 22.396 -1.370 -11.250 1.00 82.88 707 ASP A N 1
ATOM 5355 C CA . ASP A 1 707 ? 21.980 0.022 -11.390 1.00 82.88 707 ASP A CA 1
ATOM 5356 C C . ASP A 1 707 ? 21.646 0.344 -12.850 1.00 82.88 707 ASP A C 1
ATOM 5358 O O . ASP A 1 707 ? 22.507 0.626 -13.687 1.00 82.88 707 ASP A O 1
ATOM 5362 N N . TYR A 1 708 ? 20.346 0.387 -13.125 1.00 83.81 708 TYR A N 1
ATOM 5363 C CA . TYR A 1 708 ? 19.778 0.838 -14.388 1.00 83.81 708 TYR A CA 1
ATOM 5364 C C . TYR A 1 708 ? 20.351 2.179 -14.888 1.00 83.81 708 TYR A C 1
ATOM 5366 O O . TYR A 1 708 ? 20.519 2.350 -16.098 1.00 83.81 708 TYR A O 1
ATOM 5374 N N . LYS A 1 709 ? 20.682 3.129 -13.997 1.00 82.38 709 LYS A N 1
ATOM 5375 C CA . LYS A 1 709 ? 21.193 4.453 -14.397 1.00 82.38 709 LYS A CA 1
ATOM 5376 C C . LYS A 1 709 ? 22.598 4.387 -14.998 1.00 82.38 709 LYS A C 1
ATOM 5378 O O . LYS A 1 709 ? 22.906 5.201 -15.865 1.00 82.38 709 LYS A O 1
ATOM 5383 N N . THR A 1 710 ? 23.420 3.415 -14.599 1.00 87.75 710 THR A N 1
ATOM 5384 C CA . THR A 1 710 ? 24.747 3.159 -15.190 1.00 87.75 710 THR A CA 1
ATOM 5385 C C . THR A 1 710 ? 24.749 2.036 -16.231 1.00 87.75 710 THR A C 1
ATOM 5387 O O . THR A 1 710 ? 25.695 1.949 -17.018 1.00 87.75 710 THR A O 1
ATOM 5390 N N . ALA A 1 711 ? 23.711 1.196 -16.284 1.00 87.94 711 ALA A N 1
ATOM 5391 C CA . ALA A 1 711 ? 23.528 0.183 -17.323 1.00 87.94 711 ALA A CA 1
ATOM 5392 C C . ALA A 1 711 ? 22.955 0.770 -18.627 1.00 87.94 711 ALA A C 1
ATOM 5394 O O . ALA A 1 711 ? 23.568 0.614 -19.683 1.00 87.94 711 ALA A O 1
ATOM 5395 N N . LEU A 1 712 ? 21.839 1.511 -18.559 1.00 86.56 712 LEU A N 1
ATOM 5396 C CA . LEU A 1 712 ? 21.150 2.065 -19.735 1.00 86.56 712 LEU A CA 1
ATOM 5397 C C . LEU A 1 712 ? 22.062 2.877 -20.678 1.00 86.56 712 LEU A C 1
ATOM 5399 O O . LEU A 1 712 ? 21.903 2.740 -21.889 1.00 86.56 712 LEU A O 1
ATOM 5403 N N . PRO A 1 713 ? 22.998 3.731 -20.208 1.00 87.06 713 PRO A N 1
ATOM 5404 C CA . PRO A 1 713 ? 23.856 4.492 -21.114 1.00 87.06 713 PRO A CA 1
ATOM 5405 C C . PRO A 1 713 ? 24.777 3.619 -21.974 1.00 87.06 713 PRO A C 1
ATOM 5407 O O . PRO A 1 713 ? 25.171 4.065 -23.045 1.00 87.06 713 PRO A O 1
ATOM 5410 N N . LYS A 1 714 ? 25.100 2.396 -21.529 1.00 84.81 714 LYS A N 1
ATOM 5411 C CA . LYS A 1 714 ? 25.991 1.461 -22.236 1.00 84.81 714 LYS A CA 1
ATOM 5412 C C . LYS A 1 714 ? 25.267 0.769 -23.391 1.00 84.81 714 LYS A C 1
ATOM 5414 O O . LYS A 1 714 ? 25.797 0.706 -24.489 1.00 84.81 714 LYS A O 1
ATOM 5419 N N . THR A 1 715 ? 24.011 0.368 -23.181 1.00 80.81 715 THR A N 1
ATOM 5420 C CA . THR A 1 715 ? 23.176 -0.293 -24.203 1.00 80.81 715 THR A CA 1
ATOM 5421 C C . THR A 1 715 ? 22.620 0.669 -25.268 1.00 80.81 715 THR A C 1
ATOM 5423 O O . THR A 1 715 ? 21.853 0.255 -26.141 1.00 80.81 715 THR A O 1
ATOM 5426 N N . ARG A 1 716 ? 22.946 1.970 -25.202 1.00 82.31 716 ARG A N 1
ATOM 5427 C CA . ARG A 1 716 ? 22.519 2.979 -26.186 1.00 82.31 716 ARG A CA 1
ATOM 5428 C C . ARG A 1 716 ? 23.391 2.920 -27.436 1.00 82.31 716 ARG A C 1
ATOM 5430 O O . ARG A 1 716 ? 24.504 3.432 -27.460 1.00 82.31 716 ARG A O 1
ATOM 5437 N N . HIS A 1 717 ? 22.823 2.372 -28.499 1.00 83.62 717 HIS A N 1
ATOM 5438 C CA . HIS A 1 717 ? 23.381 2.391 -29.845 1.00 83.62 717 HIS A CA 1
ATOM 5439 C C . HIS A 1 717 ? 22.935 3.642 -30.626 1.00 83.62 717 HIS A C 1
ATOM 5441 O O . HIS A 1 717 ? 21.867 4.207 -30.377 1.00 83.62 717 HIS A O 1
ATOM 5447 N N . ALA A 1 718 ? 23.752 4.073 -31.590 1.00 71.69 718 ALA A N 1
ATOM 5448 C CA . ALA A 1 718 ? 23.363 5.096 -32.557 1.00 71.69 718 ALA A CA 1
ATOM 5449 C C . ALA A 1 718 ? 22.373 4.509 -33.578 1.00 71.69 718 ALA A C 1
ATOM 5451 O O . ALA A 1 718 ? 22.554 3.380 -34.029 1.00 71.69 718 ALA A O 1
ATOM 5452 N N . THR A 1 719 ? 21.353 5.278 -33.964 1.00 68.62 719 THR A N 1
ATOM 5453 C CA . THR A 1 719 ? 20.393 4.874 -35.005 1.00 68.62 719 THR A CA 1
ATOM 5454 C C . THR A 1 719 ? 20.857 5.333 -36.381 1.00 68.62 719 THR A C 1
ATOM 5456 O O . THR A 1 719 ? 21.130 6.524 -36.569 1.00 68.62 719 THR A O 1
ATOM 5459 N N . GLY A 1 720 ? 20.912 4.419 -37.346 1.00 63.00 720 GLY A N 1
ATOM 5460 C CA . GLY A 1 720 ? 21.275 4.727 -38.726 1.00 63.00 720 GLY A CA 1
ATOM 5461 C C . GLY A 1 720 ? 20.124 5.358 -39.517 1.00 63.00 720 GLY A C 1
ATOM 5462 O O . GLY A 1 720 ? 18.952 5.266 -39.150 1.00 63.00 720 GLY A O 1
ATOM 5463 N N . LYS A 1 721 ? 20.442 5.953 -40.674 1.00 50.38 721 LYS A N 1
ATOM 5464 C CA . LYS A 1 721 ? 19.473 5.954 -41.779 1.00 50.38 721 LYS A CA 1
ATOM 5465 C C . LYS A 1 721 ? 19.508 4.555 -42.384 1.00 50.38 721 LYS A C 1
ATOM 5467 O O . LYS A 1 721 ? 20.591 4.099 -42.744 1.00 50.38 721 LYS A O 1
ATOM 5472 N N . ALA A 1 722 ? 18.351 3.905 -42.499 1.00 50.25 722 ALA A N 1
ATOM 5473 C CA . ALA A 1 722 ? 18.250 2.631 -43.201 1.00 50.25 722 ALA A CA 1
ATOM 5474 C C . ALA A 1 722 ? 18.836 2.772 -44.614 1.00 50.25 722 ALA A C 1
ATOM 5476 O O . ALA A 1 722 ? 18.535 3.739 -45.323 1.00 50.25 722 ALA A O 1
ATOM 5477 N N . VAL A 1 723 ? 19.680 1.819 -45.006 1.00 46.09 723 VAL A N 1
ATOM 5478 C CA . VAL A 1 723 ? 20.139 1.712 -46.393 1.00 46.09 723 VAL A CA 1
ATOM 5479 C C . VAL A 1 723 ? 18.919 1.317 -47.227 1.00 46.09 723 VAL A C 1
ATOM 5481 O O . VAL A 1 723 ? 18.168 0.425 -46.832 1.00 46.09 723 VAL A O 1
ATOM 5484 N N . ALA A 1 724 ? 18.676 2.020 -48.334 1.00 37.47 724 ALA A N 1
ATOM 5485 C CA . ALA A 1 724 ? 17.618 1.633 -49.263 1.00 37.47 724 ALA A CA 1
ATOM 5486 C C . ALA A 1 724 ? 17.932 0.240 -49.860 1.00 37.47 724 ALA A C 1
ATOM 5488 O O . ALA A 1 724 ? 19.115 -0.065 -50.027 1.00 37.47 724 ALA A O 1
ATOM 5489 N N . PRO A 1 725 ? 16.910 -0.597 -50.122 1.00 44.91 725 PRO A N 1
ATOM 5490 C CA . PRO A 1 725 ? 17.093 -1.968 -50.604 1.00 44.91 725 PRO A CA 1
ATOM 5491 C C . PRO A 1 725 ? 17.685 -2.045 -52.018 1.00 44.91 725 PRO A C 1
ATOM 5493 O O . PRO A 1 725 ? 17.406 -1.127 -52.823 1.00 44.91 725 PRO A O 1
#

Sequence (725 aa):
MSALRLLPHVLLAALMLGCPAGAAPVTKPPGTGILPPTPQPQPPIPQPKPPLPTPQPQPPQPTPPRETPPPRETPPTGGRSQFAFSARALDGAPFDFSEANAHRRLVVCLFDVGAADAEWATLAAERLHQRRHDYRLAVIGVATPPVVRSPAGGIGFRRVTDTSELEAAVRQHLKRAGATFPCVLDASAGITERFLRPVAQFLRGSPTTLFAFPERAEGTAGQAVFAYGGKDSADPAGVLYRGVLKTYGLEALDDLRPLATDHPRAPDIAFTDFTGQTHRLRDHLGEVVVLVFIARECPKCKDQLAALKELLKTCGPAARPEKPWLQLFAICTDTTGERLRELARERGYDFPLASDTDWAIRRAFRVLGPVPDTYLIAPDGTIRYHHRSVTPGLNDVLQMEVRTLLRLDTKPLLAASGYSGDQACRVCHHGQHTDWLLTRHGCAWETLVRLGRQDDPECVRCHVVAAQRPGGFVNLTVTPHLSNVQCESCHGGNGCAAATGQKPEPIKAAVCETCHDAKHSPRFDFAAARPRVLHDRAAQLARLSAAERDEQMRKLCSGTGRELFDPETPYVGSAACARCHPTEQAAMAAEPHARAFEIIKTAAPDAPKLPAHKRGVVGLTRPECLRCHTTGFGRTGGYPAEPSAPPTPPSAMEGVGCEACHGPGKAHCDDPKKPRAIARLGGTCNECNILPICRACHDDDNDPRFDYKTALPKTRHATGKAVAP

Secondary structure (DSSP, 8-state):
-------------------------------------PPPP-PPPPPPPPPPPPPPPPPPP----PPPPPP-PPPPPSS--TT--EEEBTTS-EEEHHHHHHSSEEEEEEEETTSTTHHHHHHHHHHHHHTTTTTTEEEEEEEEPPEEE-TTS-EEE---S--HHHHHHHHHHHHHTT--S-EEE-TTSHHHHHHHTTTGGG--S---EEEEE-TT--SSPPEEEEGGGGTTSS-HHHHHHHHHHHHTTSSPPGGGS-SSSSSPBPP--EEEBTTS-EEETTTTTTSEEEEEEE-TT-HHHHHHHHHHHHHHHHHSTTT-SSSS-EEEEEEESS--THHHHHHHHHHT--S-EEE-TT-HHHHHTT--SPSPEEEEE-TTSBEEEEEES--TTHHHHHHHHHHHHTT--------SSS---HHHHHTT-HHHHHHHHTSSSTTHHHHHHHHT-TT-HHHHTTTBSSTTSTTS---TTT-GGGBSS-HHHHH-TT--HHHH-PPPPPPPHHHHHTTSSTTT-TT--HHHHGGGGSS--HHHHTTS-HHHHHHHHHHHHT-TT---S-SSSPP--HHHHTTT-HHHHHHHHHSGGGGHHHHHHH--TT-TTS-GGGTT--GGG-HHHHHHHBSSTTSTTSS-SS---SS---GGGBSS-HHHHH---HHHHH-TTSTTSS---TTS-IIIIIHHHHTTT-STTT-TT--HHHHTTTS-PPPPPPPP-

Radius of gyration: 34.27 Å; chains: 1; bounding box: 88×101×94 Å

pLDDT: mean 76.23, std 18.58, range [25.83, 97.62]